Protein AF-A0A2U3KLW5-F1 (afdb_monomer)

Radius of gyration: 32.08 Å; Cα contacts (8 Å, |Δi|>4): 682; chains: 1; bounding box: 89×54×87 Å

pLDDT: mean 75.64, std 19.8, range [25.25, 97.69]

Sequence (414 aa):
MDEGGEWWREVAALPYARGASALQREAELSVMVKLRRLVGVVLEFWGGIRLVVDLLSSLDATRDYMHSAFLQFASAPSSLTLTVTVLAVGSVLLLYDPAKKLLQPPQPEQPFPAAPATGIANGGTVTGWFSIEGPGEVHSHTPLSLSIRNCGPRFARGIRFDPIESRHGLRLWLIGMASLAPGERVPLGFRVGENGEYVGVVGHVVSFFEGGSYAVNQPPYAITIRFLDGSTERVEQHTMEGHPLPRGGVTLKIYPTVDSTACAVTPGLPARRPLVVPKRYGAGVLKHHLGYKGLAVMNDGTPAYDVSVSNVALGSRATLVFQGGHTERLTQADDEAFYPAFIQARLGGTFGAALASFMVEEGIETVTVPLTYRDQESRWYQTDVALSRDVEKSGGLRLDWKQRAIPAPTSLDP

Secondary structure (DSSP, 8-state):
------SSSSTT-S---TT--HHHHHHHHHHHHHHHHHHHHHHHHHHHHHHHHHHHHHGGG-HHHHHHHHHHHTT----HHHHHHHHHHHHHHHHHHHHHHHSSPPPP-PPPPPPPP---------SSSEEEE--SEE-TTS----EEEE-SSS-EEEEEEPPEEPTTS-EEEEPPEEEE-TT-EEE--EEESTTS-EE--HHHHHHHHHTT-S-S-PPPEEEEEEEEETTEEEEEEEEEEEEE-TTS-EEEEEEE---TTTS---TT--SS---EEEEEEEE--SGGGTT-EEEEEEE-SSPEEEEEE--EEETTTEEEEETT-EEEEE-GGG--EEEEEEEEETTEEEEGGGHHHHHHHTT--EEEEEEEEE-TT--EEEEEEEEEE-TTSTTSEEEEEEEEEEPPPP----

Organism: NCBI:txid2042962

Nearest PDB structures (foldseek):
  3nm7-assembly2_D  TM=7.629E-01  e=2.401E+00  Borreliella burgdorferi
  3nm7-assembly1_A  TM=7.720E-01  e=2.521E+00  Borreliella burgdorferi
  7nyw-assembly1_B  TM=5.654E-01  e=5.510E+00  Photorhabdus thracensis
  1qhl-assembly1_A  TM=3.600E-01  e=3.914E+00  Escherichia coli
  7nyw-assembly1_A  TM=5.152E-01  e=7.757E+00  Photorhabdus thracensis

Mean predicted aligned error: 19.63 Å

Structure (mmCIF, N/CA/C/O backbone):
data_AF-A0A2U3KLW5-F1
#
_entry.id   AF-A0A2U3KLW5-F1
#
loop_
_atom_site.group_PDB
_atom_site.id
_atom_site.type_symbol
_atom_site.label_atom_id
_atom_site.label_alt_id
_atom_site.label_comp_id
_atom_site.label_asym_id
_atom_site.label_entity_id
_atom_site.label_seq_id
_atom_site.pdbx_PDB_ins_code
_atom_site.Cartn_x
_atom_site.Cartn_y
_atom_site.Cartn_z
_atom_site.occupancy
_atom_site.B_iso_or_equiv
_atom_site.auth_seq_id
_atom_site.auth_comp_id
_atom_site.auth_asym_id
_atom_site.auth_atom_id
_atom_site.pdbx_PDB_model_num
ATOM 1 N N . MET A 1 1 ? 24.426 21.059 36.945 1.00 34.12 1 MET A N 1
ATOM 2 C CA . MET A 1 1 ? 25.452 21.916 37.565 1.00 34.12 1 MET A CA 1
ATOM 3 C C . MET A 1 1 ? 25.623 21.419 38.985 1.00 34.12 1 MET A C 1
ATOM 5 O O . MET A 1 1 ? 24.659 21.460 39.730 1.00 34.12 1 MET A O 1
ATOM 9 N N . ASP A 1 2 ? 26.797 20.843 39.232 1.00 33.56 2 ASP A N 1
ATOM 10 C CA . ASP A 1 2 ? 27.483 20.568 40.501 1.00 33.56 2 ASP A CA 1
ATOM 11 C C . ASP A 1 2 ? 26.710 20.015 41.705 1.00 33.56 2 ASP A C 1
ATOM 13 O O . ASP A 1 2 ? 26.422 20.726 42.659 1.00 33.56 2 ASP A O 1
ATOM 17 N N . GLU A 1 3 ? 26.567 18.687 41.726 1.00 41.03 3 GLU A N 1
ATOM 18 C CA . GLU A 1 3 ? 26.579 17.887 42.957 1.00 41.03 3 GLU A CA 1
ATOM 19 C C . GLU A 1 3 ? 27.522 16.691 42.745 1.00 41.03 3 GLU A C 1
ATOM 21 O O . GLU A 1 3 ? 27.192 15.732 42.050 1.00 41.03 3 GLU A O 1
ATOM 26 N N . GLY A 1 4 ? 28.746 16.767 43.275 1.00 37.44 4 GLY A N 1
ATOM 27 C CA . GLY A 1 4 ? 29.735 15.687 43.123 1.00 37.44 4 GLY A CA 1
ATOM 28 C C . GLY A 1 4 ? 31.087 15.930 43.798 1.00 37.44 4 GLY A C 1
ATOM 29 O O . GLY A 1 4 ? 32.101 15.416 43.333 1.00 37.44 4 GLY A O 1
ATOM 30 N N . GLY A 1 5 ? 31.126 16.741 44.861 1.00 40.84 5 GLY A N 1
ATOM 31 C CA . GLY A 1 5 ? 32.367 17.287 45.424 1.00 40.84 5 GLY A CA 1
ATOM 32 C C . GLY A 1 5 ? 32.654 16.990 46.899 1.00 40.84 5 GLY A C 1
ATOM 33 O O . GLY A 1 5 ? 33.491 17.683 47.468 1.00 40.84 5 GLY A O 1
ATOM 34 N N . GLU A 1 6 ? 32.007 16.008 47.540 1.00 45.22 6 GLU A N 1
ATOM 35 C CA . GLU A 1 6 ? 32.140 15.802 49.002 1.00 45.22 6 GLU A CA 1
ATOM 36 C C . GLU A 1 6 ? 32.483 14.374 49.462 1.00 45.22 6 GLU A C 1
ATOM 38 O O . GLU A 1 6 ? 32.238 14.022 50.607 1.00 45.22 6 GLU A O 1
ATOM 43 N N . TRP A 1 7 ? 33.141 13.554 48.635 1.00 39.91 7 TRP A N 1
ATOM 44 C CA . TRP A 1 7 ? 33.610 12.224 49.082 1.00 39.91 7 TRP A CA 1
ATOM 45 C C . TRP A 1 7 ? 35.096 12.154 49.482 1.00 39.91 7 TRP A C 1
ATOM 47 O O . TRP A 1 7 ? 35.554 11.159 50.033 1.00 39.91 7 TRP A O 1
ATOM 57 N N . TRP A 1 8 ? 35.869 13.224 49.268 1.00 39.34 8 TRP A N 1
ATOM 58 C CA . TRP A 1 8 ? 37.305 13.252 49.599 1.00 39.34 8 TRP A CA 1
ATOM 59 C C . TRP A 1 8 ? 37.626 13.843 50.980 1.00 39.34 8 TRP A C 1
ATOM 61 O O . TRP A 1 8 ? 38.767 13.745 51.431 1.00 39.34 8 TRP A O 1
ATOM 71 N N . ARG A 1 9 ? 36.647 14.443 51.675 1.00 44.72 9 ARG A N 1
ATOM 72 C CA . ARG A 1 9 ? 36.867 15.076 52.990 1.00 44.72 9 ARG A CA 1
ATOM 73 C C . ARG A 1 9 ? 36.889 14.090 54.164 1.00 44.72 9 ARG A C 1
ATOM 75 O O . ARG A 1 9 ? 37.469 14.425 55.190 1.00 44.72 9 ARG A O 1
ATOM 82 N N . GLU A 1 10 ? 36.384 12.867 54.005 1.00 42.72 10 GLU A N 1
ATOM 83 C CA . GLU A 1 10 ? 36.365 11.864 55.087 1.00 42.72 10 GLU A CA 1
ATOM 84 C C . GLU A 1 10 ? 37.572 10.909 55.110 1.00 42.72 10 GLU A C 1
ATOM 86 O O . GLU A 1 10 ? 37.810 10.248 56.115 1.00 42.72 10 GLU A O 1
ATOM 91 N N . VAL A 1 11 ? 38.419 10.888 54.073 1.00 41.78 11 VAL A N 1
ATOM 92 C CA . VAL A 1 11 ? 39.644 10.054 54.063 1.00 41.78 11 VAL A CA 1
ATOM 93 C C . VAL A 1 11 ? 40.855 10.783 54.677 1.00 41.78 11 VAL A C 1
ATOM 95 O O . VAL A 1 11 ? 41.862 10.164 55.009 1.00 41.78 11 VAL A O 1
ATOM 98 N N . ALA A 1 12 ? 40.760 12.098 54.903 1.00 42.94 12 ALA A N 1
ATOM 99 C CA . ALA A 1 12 ? 41.838 12.902 55.490 1.00 42.94 12 ALA A CA 1
ATOM 100 C C . ALA A 1 12 ? 41.815 12.976 57.033 1.00 42.94 12 ALA A C 1
ATOM 102 O O . ALA A 1 12 ? 42.671 13.636 57.622 1.00 42.94 12 ALA A O 1
ATOM 103 N N . ALA A 1 13 ? 40.877 12.296 57.699 1.00 46.12 13 ALA A N 1
ATOM 104 C CA . ALA A 1 13 ? 40.740 12.296 59.155 1.00 46.12 13 ALA A CA 1
ATOM 105 C C . ALA A 1 13 ? 41.039 10.910 59.757 1.00 46.12 13 ALA A C 1
ATOM 107 O O . ALA A 1 13 ? 40.179 10.271 60.355 1.00 46.12 13 ALA A O 1
ATOM 108 N N . LEU A 1 14 ? 42.287 10.454 59.624 1.00 38.44 14 LEU A N 1
ATOM 109 C CA . LEU A 1 14 ? 42.848 9.406 60.482 1.00 38.44 14 LEU A CA 1
ATOM 110 C C . LEU A 1 14 ? 43.947 10.014 61.371 1.00 38.44 14 LEU A C 1
ATOM 112 O O . LEU A 1 14 ? 44.735 10.838 60.899 1.00 38.44 14 LEU A O 1
ATOM 116 N N . PRO A 1 15 ? 44.010 9.649 62.663 1.00 45.00 15 PRO A N 1
ATOM 117 C CA . PRO A 1 15 ? 44.930 10.256 63.612 1.00 45.00 15 PRO A CA 1
ATOM 118 C C . PRO A 1 15 ? 46.373 9.849 63.293 1.00 45.00 15 PRO A C 1
ATOM 120 O O . PRO A 1 15 ? 46.747 8.681 63.377 1.00 45.00 15 PRO A O 1
ATOM 123 N N . TYR A 1 16 ? 47.197 10.840 62.953 1.00 43.41 16 TYR A N 1
ATOM 124 C CA . TYR A 1 16 ? 48.645 10.704 62.805 1.00 43.41 16 TYR A CA 1
ATOM 125 C C . TYR A 1 16 ? 49.249 10.244 64.142 1.00 43.41 16 TYR A C 1
ATOM 127 O O . TYR A 1 16 ? 49.383 11.024 65.090 1.00 43.41 16 TYR A O 1
ATOM 135 N N . ALA A 1 17 ? 49.611 8.965 64.231 1.00 43.62 17 ALA A N 1
ATOM 136 C CA . ALA A 1 17 ? 50.328 8.414 65.369 1.00 43.62 17 ALA A CA 1
ATOM 137 C C . ALA A 1 17 ? 51.692 9.116 65.513 1.00 43.62 17 ALA A C 1
ATOM 139 O O . ALA A 1 17 ? 52.579 9.007 64.660 1.00 43.62 17 ALA A O 1
ATOM 140 N N . ARG A 1 18 ? 51.877 9.854 66.614 1.00 53.53 18 ARG A N 1
ATOM 141 C CA . ARG A 1 18 ? 53.197 10.324 67.053 1.00 53.53 18 ARG A CA 1
ATOM 142 C C . ARG A 1 18 ? 54.022 9.098 67.446 1.00 53.53 18 ARG A C 1
ATOM 144 O O . ARG A 1 18 ? 53.791 8.527 68.503 1.00 53.53 18 ARG A O 1
ATOM 151 N N . GLY A 1 19 ? 54.965 8.695 66.596 1.00 54.56 19 GLY A N 1
ATOM 152 C CA . GLY A 1 19 ? 55.917 7.627 66.927 1.00 54.56 19 GLY A CA 1
ATOM 153 C C . GLY A 1 19 ? 56.636 6.961 65.752 1.00 54.56 19 GLY A C 1
ATOM 154 O O . GLY A 1 19 ? 57.639 6.298 65.977 1.00 54.56 19 GLY A O 1
ATOM 155 N N . ALA A 1 20 ? 56.190 7.144 64.504 1.00 54.84 20 ALA A N 1
ATOM 156 C CA . ALA A 1 20 ? 56.876 6.549 63.354 1.00 54.84 20 ALA A CA 1
ATOM 157 C C . ALA A 1 20 ? 58.177 7.304 63.015 1.00 54.84 20 ALA A C 1
ATOM 159 O O . ALA A 1 20 ? 58.145 8.517 62.762 1.00 54.84 20 ALA A O 1
ATOM 160 N N . SER A 1 21 ? 59.305 6.581 63.009 1.00 71.44 21 SER A N 1
ATOM 161 C CA . SER A 1 21 ? 60.622 7.087 62.596 1.00 71.44 21 SER A CA 1
ATOM 162 C C . SER A 1 21 ? 60.607 7.548 61.130 1.00 71.44 21 SER A C 1
ATOM 164 O O . SER A 1 21 ? 59.796 7.076 60.333 1.00 71.44 21 SER A O 1
ATOM 166 N N . ALA A 1 22 ? 61.489 8.481 60.756 1.00 67.62 22 ALA A N 1
ATOM 167 C CA . ALA A 1 22 ? 61.528 9.057 59.405 1.00 67.62 22 ALA A CA 1
ATOM 168 C C . ALA A 1 22 ? 61.635 7.991 58.292 1.00 67.62 22 ALA A C 1
ATOM 170 O O . ALA A 1 22 ? 60.970 8.109 57.265 1.00 67.62 22 ALA A O 1
ATOM 171 N N . LEU A 1 23 ? 62.368 6.902 58.549 1.00 65.44 23 LEU A N 1
ATOM 172 C CA . LEU A 1 23 ? 62.506 5.759 57.638 1.00 65.44 23 LEU A CA 1
ATOM 173 C C . LEU A 1 23 ? 61.184 5.020 57.388 1.00 65.44 23 LEU A C 1
ATOM 175 O O . LEU A 1 23 ? 60.927 4.537 56.288 1.00 65.44 23 LEU A O 1
ATOM 179 N N . GLN A 1 24 ? 60.317 4.956 58.395 1.00 61.94 24 GLN A N 1
ATOM 180 C CA . GLN A 1 24 ? 59.025 4.284 58.287 1.00 61.94 24 GLN A CA 1
ATOM 181 C C . GLN A 1 24 ? 58.039 5.109 57.446 1.00 61.94 24 GLN A C 1
ATOM 183 O O . GLN A 1 24 ? 57.282 4.550 56.658 1.00 61.94 24 GLN A O 1
ATOM 188 N N . ARG A 1 25 ? 58.142 6.444 57.512 1.00 63.00 25 ARG A N 1
ATOM 189 C CA . ARG A 1 25 ? 57.360 7.359 56.665 1.00 63.00 25 ARG A CA 1
ATOM 190 C C . ARG A 1 25 ? 57.787 7.311 55.197 1.00 63.00 25 ARG A C 1
ATOM 192 O O . ARG A 1 25 ? 56.929 7.377 54.322 1.00 63.00 25 ARG A O 1
ATOM 199 N N . GLU A 1 26 ? 59.081 7.162 54.909 1.00 68.69 26 GLU A N 1
ATOM 200 C CA . GLU A 1 26 ? 59.563 6.973 53.530 1.00 68.69 26 GLU A CA 1
ATOM 201 C C . GLU A 1 26 ? 59.101 5.638 52.931 1.00 68.69 26 GLU A C 1
ATOM 203 O O . GLU A 1 26 ? 58.695 5.587 51.766 1.00 68.69 26 GLU A O 1
ATOM 208 N N . ALA A 1 27 ? 59.094 4.565 53.730 1.00 66.88 27 ALA A N 1
ATOM 209 C CA . ALA A 1 27 ? 58.578 3.269 53.298 1.00 66.88 27 ALA A CA 1
ATOM 210 C C . ALA A 1 27 ? 57.069 3.330 52.993 1.00 66.88 27 ALA A C 1
ATOM 212 O O . ALA A 1 27 ? 56.633 2.838 51.951 1.00 66.88 27 ALA A O 1
ATOM 213 N N . GLU A 1 28 ? 56.281 3.993 53.842 1.00 60.88 28 GLU A N 1
ATOM 214 C CA . GLU A 1 28 ? 54.838 4.180 53.638 1.00 60.88 28 GLU A CA 1
ATOM 215 C C . GLU A 1 28 ? 54.523 5.044 52.407 1.00 60.88 28 GLU A C 1
ATOM 217 O O . GLU A 1 28 ? 53.662 4.682 51.601 1.00 60.88 28 GLU A O 1
ATOM 222 N N . LEU A 1 29 ? 55.272 6.132 52.187 1.00 63.59 29 LEU A N 1
ATOM 223 C CA . LEU A 1 29 ? 55.160 6.960 50.979 1.00 63.59 29 LEU A CA 1
ATOM 224 C C . LEU A 1 29 ? 55.499 6.168 49.709 1.00 63.59 29 LEU A C 1
ATOM 226 O O . LEU A 1 29 ? 54.787 6.267 48.708 1.00 63.59 29 LEU A O 1
ATOM 230 N N . SER A 1 30 ? 56.539 5.332 49.751 1.00 69.56 30 SER A N 1
ATOM 231 C CA . SER A 1 30 ? 56.919 4.459 48.634 1.00 69.56 30 SER A CA 1
ATOM 232 C C . SER A 1 30 ? 55.824 3.437 48.301 1.00 69.56 30 SER A C 1
ATOM 234 O O . SER A 1 30 ? 55.501 3.226 47.127 1.00 69.56 30 SER A O 1
ATOM 236 N N . VAL A 1 31 ? 55.188 2.846 49.319 1.00 66.88 31 VAL A N 1
ATOM 237 C CA . VAL A 1 31 ? 54.057 1.922 49.143 1.00 66.88 31 VAL A CA 1
ATOM 238 C C . VAL A 1 31 ? 52.841 2.647 48.564 1.00 66.88 31 VAL A C 1
ATOM 240 O O . VAL A 1 31 ? 52.257 2.157 47.597 1.00 66.88 31 VAL A O 1
ATOM 243 N N . MET A 1 32 ? 52.498 3.839 49.060 1.00 52.41 32 MET A N 1
ATOM 244 C CA . MET A 1 32 ? 51.377 4.622 48.528 1.00 52.41 32 MET A CA 1
ATOM 245 C C . MET A 1 32 ? 51.588 5.066 47.075 1.00 52.41 32 MET A C 1
ATOM 247 O O . MET A 1 32 ? 50.639 5.054 46.288 1.00 52.41 32 MET A O 1
ATOM 251 N N . VAL A 1 33 ? 52.819 5.406 46.678 1.00 66.75 33 VAL A N 1
ATOM 252 C CA . VAL A 1 33 ? 53.145 5.743 45.281 1.00 66.75 33 VAL A CA 1
ATOM 253 C C . VAL A 1 33 ? 53.008 4.520 44.370 1.00 66.75 33 VAL A C 1
ATOM 255 O O . VAL A 1 33 ? 52.445 4.631 43.277 1.00 66.75 33 VAL A O 1
ATOM 258 N N . LYS A 1 34 ? 53.458 3.340 44.815 1.00 64.62 34 LYS A N 1
ATOM 259 C CA . LYS A 1 34 ? 53.269 2.082 44.072 1.00 64.62 34 LYS A CA 1
ATOM 260 C C . LYS A 1 34 ? 51.791 1.706 43.963 1.00 64.62 34 LYS A C 1
ATOM 262 O O . LYS A 1 34 ? 51.354 1.314 42.885 1.00 64.62 34 LYS A O 1
ATOM 267 N N . LEU A 1 35 ? 51.018 1.897 45.032 1.00 52.22 35 LEU A N 1
ATOM 268 C CA . LEU A 1 35 ? 49.581 1.632 45.045 1.00 52.22 35 LEU A CA 1
ATOM 269 C C . LEU A 1 35 ? 48.825 2.584 44.107 1.00 52.22 35 LEU A C 1
ATOM 271 O O . LEU A 1 35 ? 47.999 2.129 43.326 1.00 52.22 35 LEU A O 1
ATOM 275 N N . ARG A 1 36 ? 49.155 3.884 44.099 1.00 54.25 36 ARG A N 1
ATOM 276 C CA . ARG A 1 36 ? 48.582 4.850 43.141 1.00 54.25 36 ARG A CA 1
ATOM 277 C C . ARG A 1 36 ? 48.894 4.488 41.694 1.00 54.25 36 ARG A C 1
ATOM 279 O O . ARG A 1 36 ? 48.009 4.600 40.853 1.00 54.25 36 ARG A O 1
ATOM 286 N N . ARG A 1 37 ? 50.116 4.029 41.400 1.00 61.97 37 ARG A N 1
ATOM 287 C CA . ARG A 1 37 ? 50.465 3.534 40.057 1.00 61.97 37 ARG A CA 1
ATOM 288 C C . ARG A 1 37 ? 49.666 2.288 39.689 1.00 61.97 37 ARG A C 1
ATOM 290 O O . ARG A 1 37 ? 49.155 2.223 38.580 1.00 61.97 37 ARG A O 1
ATOM 297 N N . LEU A 1 38 ? 49.513 1.342 40.615 1.00 56.81 38 LEU A N 1
ATOM 298 C CA . LEU A 1 38 ? 48.715 0.136 40.395 1.00 56.81 38 LEU A CA 1
ATOM 299 C C . LEU A 1 38 ? 47.240 0.481 40.137 1.00 56.81 38 LEU A C 1
ATOM 301 O O . LEU A 1 38 ? 46.658 -0.015 39.181 1.00 56.81 38 LEU A O 1
ATOM 305 N N . VAL A 1 39 ? 46.654 1.375 40.939 1.00 51.94 39 VAL A N 1
ATOM 306 C CA . VAL A 1 39 ? 45.269 1.841 40.771 1.00 51.94 39 VAL A CA 1
ATOM 307 C C . VAL A 1 39 ? 45.098 2.606 39.457 1.00 51.94 39 VAL A C 1
ATOM 309 O O . VAL A 1 39 ? 44.107 2.391 38.770 1.00 51.94 39 VAL A O 1
ATOM 312 N N . GLY A 1 40 ? 46.071 3.434 39.062 1.00 60.41 40 GLY A N 1
ATOM 313 C CA . GLY A 1 40 ? 46.073 4.109 37.760 1.00 60.41 40 GLY A CA 1
ATOM 314 C C . GLY A 1 40 ? 46.063 3.125 36.587 1.00 60.41 40 GLY A C 1
ATOM 315 O O . GLY A 1 40 ? 45.220 3.244 35.707 1.00 60.41 40 GLY A O 1
ATOM 316 N N . VAL A 1 41 ? 46.915 2.095 36.630 1.00 64.19 41 VAL A N 1
ATOM 317 C CA . VAL A 1 41 ? 46.950 1.025 35.615 1.00 64.19 41 VAL A CA 1
ATOM 318 C C . VAL A 1 41 ? 45.640 0.233 35.590 1.00 64.19 41 VAL A C 1
ATOM 320 O O . VAL A 1 41 ? 45.127 -0.070 34.519 1.00 64.19 41 VAL A O 1
ATOM 323 N N . VAL A 1 42 ? 45.064 -0.079 36.755 1.00 54.81 42 VAL A N 1
ATOM 324 C CA . VAL A 1 42 ? 43.780 -0.794 36.848 1.00 54.81 42 VAL A CA 1
ATOM 325 C C . VAL A 1 42 ? 42.642 0.051 36.278 1.00 54.81 42 VAL A C 1
ATOM 327 O O . VAL A 1 42 ? 41.811 -0.490 35.557 1.00 54.81 42 VAL A O 1
ATOM 330 N N . LEU A 1 43 ? 42.611 1.360 36.548 1.00 50.12 43 LEU A N 1
ATOM 331 C CA . LEU A 1 43 ? 41.602 2.282 36.018 1.00 50.12 43 LEU A CA 1
ATOM 332 C C . LEU A 1 43 ? 41.749 2.511 34.508 1.00 50.12 43 LEU A C 1
ATOM 334 O O . LEU A 1 43 ? 40.734 2.564 33.820 1.00 50.12 43 LEU A O 1
ATOM 338 N N . GLU A 1 44 ? 42.971 2.586 33.975 1.00 61.91 44 GLU A N 1
ATOM 339 C CA . GLU A 1 44 ? 43.212 2.622 32.523 1.00 61.91 44 GLU A CA 1
AT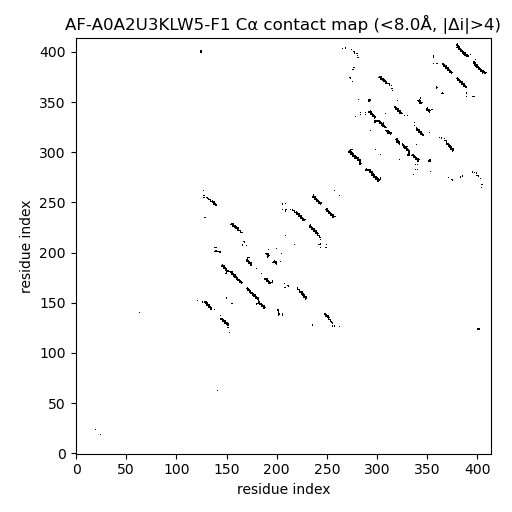OM 340 C C . GLU A 1 44 ? 42.783 1.316 31.849 1.00 61.91 44 GLU A C 1
ATOM 342 O O . GLU A 1 44 ? 42.133 1.344 30.805 1.00 61.91 44 GLU A O 1
ATOM 347 N N . PHE A 1 45 ? 43.067 0.169 32.472 1.00 66.75 45 PHE A N 1
ATOM 348 C CA . PHE A 1 45 ? 42.627 -1.134 31.978 1.00 66.75 45 PHE A CA 1
ATOM 349 C C . PHE A 1 45 ? 41.099 -1.263 32.021 1.00 66.75 45 PHE A C 1
ATOM 351 O O . PHE A 1 45 ? 40.496 -1.737 31.063 1.00 66.75 45 PHE A O 1
ATOM 358 N N . TRP A 1 46 ? 40.449 -0.778 33.084 1.00 57.91 46 TRP A N 1
ATOM 359 C CA . TRP A 1 46 ? 38.987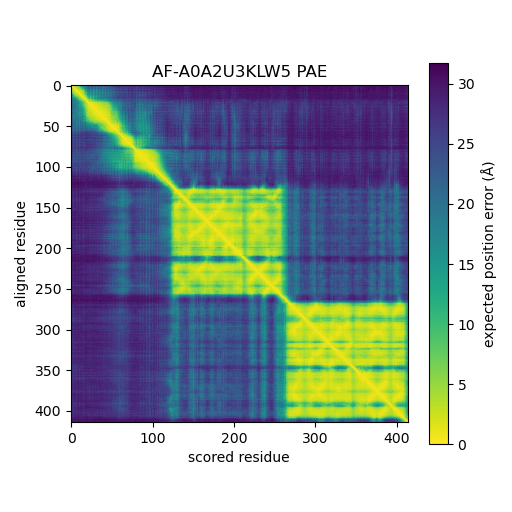 -0.749 33.200 1.00 57.91 46 TRP A CA 1
ATOM 360 C C . TRP A 1 46 ? 38.338 0.241 32.229 1.00 57.91 46 TRP A C 1
ATOM 362 O O . TRP A 1 46 ? 37.289 -0.058 31.665 1.00 57.91 46 TRP A O 1
ATOM 372 N N . GLY A 1 47 ? 38.968 1.394 31.991 1.00 65.69 47 GLY A N 1
ATOM 373 C CA . GLY A 1 47 ? 38.570 2.348 30.957 1.00 65.69 47 GLY A CA 1
ATOM 374 C C . GLY A 1 47 ? 38.690 1.746 29.558 1.00 65.69 47 GLY A C 1
ATOM 375 O O . GLY A 1 47 ? 37.773 1.893 28.757 1.00 65.69 47 GLY A O 1
ATOM 376 N N . GLY A 1 48 ? 39.756 0.982 29.300 1.00 64.06 48 GLY A N 1
ATOM 377 C CA . GLY A 1 48 ? 39.937 0.201 28.077 1.00 64.06 48 GLY A CA 1
ATOM 378 C C . GLY A 1 48 ? 38.898 -0.910 27.921 1.00 64.06 48 GLY A C 1
ATOM 379 O O . GLY A 1 48 ? 38.325 -1.049 26.848 1.00 64.06 48 GLY A O 1
ATOM 380 N N . ILE A 1 49 ? 38.582 -1.651 28.988 1.00 56.84 49 ILE A N 1
ATOM 381 C CA . ILE A 1 49 ? 37.519 -2.669 28.983 1.00 56.84 49 ILE A CA 1
ATOM 382 C C . ILE A 1 49 ? 36.161 -2.024 28.737 1.00 56.84 49 ILE A C 1
ATOM 384 O O . ILE A 1 49 ? 35.398 -2.545 27.938 1.00 56.84 49 ILE A O 1
ATOM 388 N N . ARG A 1 50 ? 35.850 -0.892 29.376 1.00 49.97 50 ARG A N 1
ATOM 389 C CA . ARG A 1 50 ? 34.584 -0.182 29.167 1.00 49.97 50 ARG A CA 1
ATOM 390 C C . ARG A 1 50 ? 34.481 0.351 27.744 1.00 49.97 50 ARG A C 1
ATOM 392 O O . ARG A 1 50 ? 33.447 0.173 27.126 1.00 49.97 50 ARG A O 1
ATOM 399 N N . LEU A 1 51 ? 35.573 0.878 27.192 1.00 47.91 51 LEU A N 1
ATOM 400 C CA . LEU A 1 51 ? 35.641 1.303 25.796 1.00 47.91 51 LEU A CA 1
ATOM 401 C C . LEU A 1 51 ? 35.496 0.114 24.840 1.00 47.91 51 LEU A C 1
ATOM 403 O O . LEU A 1 51 ? 34.812 0.243 23.840 1.00 47.91 51 LEU A O 1
ATOM 407 N N . VAL A 1 52 ? 36.051 -1.058 25.165 1.00 49.56 52 VAL A N 1
ATOM 408 C CA . VAL A 1 52 ? 35.863 -2.303 24.402 1.00 49.56 52 VAL A CA 1
ATOM 409 C C . VAL A 1 52 ? 34.447 -2.855 24.558 1.00 49.56 52 VAL A C 1
ATOM 411 O O . VAL A 1 52 ? 33.904 -3.341 23.582 1.00 49.56 52 VAL A O 1
ATOM 414 N N . VAL A 1 53 ? 33.814 -2.764 25.726 1.00 49.59 53 VAL A N 1
ATOM 415 C CA . VAL A 1 53 ? 32.430 -3.210 25.961 1.00 49.59 53 VAL A CA 1
ATOM 416 C C . VAL A 1 53 ? 31.430 -2.264 25.298 1.00 49.59 53 VAL A C 1
ATOM 418 O O . VAL A 1 53 ? 30.485 -2.746 24.683 1.00 49.59 53 VAL A O 1
ATOM 421 N N . ASP A 1 54 ? 31.661 -0.953 25.337 1.00 43.84 54 ASP A N 1
ATOM 422 C CA . ASP A 1 54 ? 30.883 0.065 24.619 1.00 43.84 54 ASP A CA 1
ATOM 423 C C . ASP A 1 54 ? 31.098 -0.059 23.095 1.00 43.84 54 ASP A C 1
ATOM 425 O O . ASP A 1 54 ? 30.158 0.069 22.313 1.00 43.84 54 ASP A O 1
ATOM 429 N N . LEU A 1 55 ? 32.311 -0.421 22.654 1.00 42.41 55 LEU A N 1
ATOM 430 C CA . LEU A 1 55 ? 32.594 -0.771 21.258 1.00 42.41 55 LEU A CA 1
ATOM 431 C C . LEU A 1 55 ? 31.899 -2.086 20.867 1.00 42.41 55 LEU A C 1
ATOM 433 O O . LEU A 1 55 ? 31.300 -2.156 19.803 1.00 42.41 55 LEU A O 1
ATOM 437 N N . LEU A 1 56 ? 31.916 -3.110 21.729 1.00 43.97 56 LEU A N 1
ATOM 438 C CA . LEU A 1 56 ? 31.284 -4.420 21.511 1.00 43.97 56 LEU A CA 1
ATOM 439 C C . LEU A 1 56 ? 29.754 -4.350 21.530 1.00 43.97 56 LEU A C 1
ATOM 441 O O . LEU A 1 56 ? 29.109 -5.080 20.788 1.00 43.97 56 LEU A O 1
ATOM 445 N N . SER A 1 57 ? 29.170 -3.452 22.320 1.00 43.66 57 SER A N 1
ATOM 446 C CA . SER A 1 57 ? 27.724 -3.187 22.323 1.00 43.66 57 SER A CA 1
ATOM 447 C C . SER A 1 57 ? 27.280 -2.279 21.168 1.00 43.66 57 SER A C 1
ATOM 449 O O . SER A 1 57 ? 26.112 -2.299 20.792 1.00 43.66 57 SER A O 1
ATOM 451 N N . SER A 1 58 ? 28.217 -1.568 20.533 1.00 41.31 58 SER A N 1
ATOM 452 C CA . SER A 1 58 ? 28.041 -0.867 19.250 1.00 41.31 58 SER A CA 1
ATOM 453 C C . SER A 1 58 ? 28.293 -1.774 18.018 1.00 41.31 58 SER A C 1
ATOM 455 O O . SER A 1 58 ? 27.884 -1.461 16.898 1.00 41.31 58 SER A O 1
ATOM 457 N N . LEU A 1 59 ? 28.928 -2.940 18.209 1.00 45.78 59 LEU A N 1
ATOM 458 C CA . LEU A 1 59 ? 29.435 -3.823 17.143 1.00 45.78 59 LEU A CA 1
ATOM 459 C C . LEU A 1 59 ? 28.399 -4.763 16.499 1.00 45.78 59 LEU A C 1
ATOM 461 O O . LEU A 1 59 ? 28.718 -5.361 15.469 1.00 45.78 59 LEU A O 1
ATOM 465 N N . ASP A 1 60 ? 27.154 -4.835 16.987 1.00 41.91 60 ASP A N 1
ATOM 466 C CA . ASP A 1 60 ? 26.068 -5.522 16.253 1.00 41.91 60 ASP A CA 1
ATOM 467 C C . ASP A 1 60 ? 25.786 -4.856 14.885 1.00 41.91 60 ASP A C 1
ATOM 469 O O . ASP A 1 60 ? 25.235 -5.484 13.982 1.00 41.91 60 ASP A O 1
ATOM 473 N N . ALA A 1 61 ? 26.246 -3.612 14.683 1.00 39.19 61 ALA A N 1
ATOM 474 C CA . ALA A 1 61 ? 26.104 -2.861 13.435 1.00 39.19 61 ALA A CA 1
ATOM 475 C C . ALA A 1 61 ? 27.323 -2.922 12.481 1.00 39.19 61 ALA A C 1
ATOM 477 O O . ALA A 1 61 ? 27.239 -2.402 11.371 1.00 39.19 61 ALA A O 1
ATOM 478 N N . THR A 1 62 ? 28.464 -3.516 12.860 1.00 46.97 62 THR A N 1
ATOM 479 C CA . THR A 1 62 ? 29.737 -3.385 12.098 1.00 46.97 62 THR A CA 1
ATOM 480 C C . THR A 1 62 ? 30.482 -4.703 11.851 1.00 46.97 62 THR A C 1
ATOM 482 O O . THR A 1 62 ? 31.703 -4.735 11.679 1.00 46.97 62 THR A O 1
ATOM 485 N N . ARG A 1 63 ? 29.737 -5.806 11.733 1.00 44.25 63 ARG A N 1
ATOM 486 C CA . ARG A 1 63 ? 30.273 -7.132 11.377 1.00 44.25 63 ARG A CA 1
ATOM 487 C C . ARG A 1 63 ? 31.047 -7.145 10.046 1.00 44.25 63 ARG A C 1
ATOM 489 O O . ARG A 1 63 ? 32.100 -7.775 9.968 1.00 44.25 63 ARG A O 1
ATOM 496 N N . ASP A 1 64 ? 30.589 -6.396 9.044 1.00 45.72 64 ASP A N 1
ATOM 497 C CA . ASP A 1 64 ? 31.202 -6.384 7.704 1.00 45.72 64 ASP A CA 1
ATOM 498 C C . ASP A 1 64 ? 32.379 -5.398 7.587 1.00 45.72 64 ASP A C 1
ATOM 500 O O . ASP A 1 64 ? 33.325 -5.622 6.828 1.00 45.72 64 ASP A O 1
ATOM 504 N N . TYR A 1 65 ? 32.392 -4.351 8.419 1.00 45.28 65 TYR A N 1
ATOM 505 C CA . TYR A 1 65 ? 33.496 -3.388 8.482 1.00 45.28 65 TYR A CA 1
ATOM 506 C C . TYR A 1 65 ? 34.776 -4.031 9.037 1.00 45.28 65 TYR A C 1
ATOM 508 O O . TYR A 1 65 ? 35.875 -3.772 8.548 1.00 45.28 65 TYR A O 1
ATOM 516 N N . MET A 1 66 ? 34.637 -4.934 10.013 1.00 47.72 66 MET A N 1
ATOM 517 C CA . MET A 1 66 ? 35.769 -5.610 10.653 1.00 47.72 66 MET A CA 1
ATOM 518 C C . MET A 1 66 ? 36.468 -6.615 9.730 1.00 47.72 66 MET A C 1
ATOM 520 O O . MET A 1 66 ? 37.683 -6.758 9.824 1.00 47.72 66 MET A O 1
ATOM 524 N N . HIS A 1 67 ? 35.757 -7.263 8.799 1.00 48.84 67 HIS A N 1
ATOM 525 C CA . HIS A 1 67 ? 36.387 -8.179 7.838 1.00 48.84 67 HIS A CA 1
ATOM 526 C C . HIS A 1 67 ? 37.240 -7.423 6.803 1.00 48.84 67 HIS A C 1
ATOM 528 O O . HIS A 1 67 ? 38.370 -7.820 6.516 1.00 48.84 67 HIS A O 1
ATOM 534 N N . SER A 1 68 ? 36.750 -6.275 6.319 1.00 46.91 68 SER A N 1
ATOM 535 C CA . SER A 1 68 ? 37.512 -5.385 5.429 1.00 46.91 68 SER A CA 1
ATOM 536 C C . SER A 1 68 ? 38.685 -4.710 6.151 1.00 46.91 68 SER A C 1
ATOM 538 O O . SER A 1 68 ? 39.783 -4.628 5.600 1.00 46.91 68 SER A O 1
ATOM 540 N N . ALA A 1 69 ? 38.487 -4.261 7.395 1.00 49.09 69 ALA A N 1
ATOM 541 C CA . ALA A 1 69 ? 39.550 -3.674 8.209 1.00 49.09 69 ALA A CA 1
ATOM 542 C C . ALA A 1 69 ? 40.637 -4.706 8.553 1.00 49.09 69 ALA A C 1
ATOM 544 O O . ALA A 1 69 ? 41.819 -4.386 8.492 1.00 49.09 69 ALA A O 1
ATOM 545 N N . PHE A 1 70 ? 40.264 -5.957 8.838 1.00 53.25 70 PHE A N 1
ATOM 546 C CA . PHE A 1 70 ? 41.203 -7.050 9.105 1.00 53.25 70 PHE A CA 1
ATOM 547 C C . PHE A 1 70 ? 42.124 -7.330 7.908 1.00 53.25 70 PHE A C 1
ATOM 549 O O . PHE A 1 70 ? 43.337 -7.448 8.080 1.00 53.25 70 PHE A O 1
ATOM 556 N N . LEU A 1 71 ? 41.576 -7.358 6.688 1.00 54.00 71 LEU A N 1
ATOM 557 C CA . LEU A 1 71 ? 42.363 -7.553 5.465 1.00 54.00 71 LEU A CA 1
ATOM 558 C C . LEU A 1 71 ? 43.262 -6.348 5.141 1.00 54.00 71 LEU A C 1
ATOM 560 O O . LEU A 1 71 ? 44.390 -6.534 4.690 1.00 54.00 71 LEU A O 1
ATOM 564 N N . GLN A 1 72 ? 42.807 -5.123 5.420 1.00 50.03 72 GLN A N 1
ATOM 565 C CA . GLN A 1 72 ? 43.619 -3.915 5.233 1.00 50.03 72 GLN A CA 1
ATOM 566 C C . GLN A 1 72 ? 44.747 -3.802 6.274 1.00 50.03 72 GLN A C 1
ATOM 568 O O . GLN A 1 72 ? 45.880 -3.484 5.910 1.00 50.03 72 GLN A O 1
ATOM 573 N N . PHE A 1 73 ? 44.494 -4.138 7.543 1.00 49.16 73 PHE A N 1
ATOM 574 C CA . PHE A 1 73 ? 45.509 -4.104 8.604 1.00 49.16 73 PHE A CA 1
ATOM 575 C C . PHE A 1 73 ? 46.547 -5.225 8.493 1.00 49.16 73 PHE A C 1
ATOM 577 O O . PHE A 1 73 ? 47.710 -4.993 8.812 1.00 49.16 73 PHE A O 1
ATOM 584 N N . ALA A 1 74 ? 46.180 -6.402 7.973 1.00 54.34 74 ALA A N 1
ATOM 585 C CA . ALA A 1 74 ? 47.137 -7.475 7.688 1.00 54.34 74 ALA A CA 1
ATOM 586 C C . ALA A 1 74 ? 48.164 -7.102 6.597 1.00 54.34 74 ALA A C 1
ATOM 588 O O . ALA A 1 74 ? 49.201 -7.753 6.483 1.00 54.34 74 ALA A O 1
ATOM 589 N N . SER A 1 75 ? 47.895 -6.050 5.812 1.00 50.75 75 SER A N 1
ATOM 590 C CA . SER A 1 75 ? 48.764 -5.582 4.725 1.00 50.75 75 SER A CA 1
ATOM 591 C C . SER A 1 75 ? 49.690 -4.412 5.100 1.00 50.75 75 SER A C 1
ATOM 593 O O . SER A 1 75 ? 50.550 -4.039 4.303 1.00 50.75 75 SER A O 1
ATOM 595 N N . ALA A 1 76 ? 49.558 -3.844 6.307 1.00 49.25 76 ALA A N 1
ATOM 596 C CA . ALA A 1 76 ? 50.330 -2.683 6.752 1.00 49.25 76 ALA A CA 1
ATOM 597 C C . ALA A 1 76 ? 51.477 -3.082 7.711 1.00 49.25 76 ALA A C 1
ATOM 599 O O . ALA A 1 76 ? 51.219 -3.631 8.785 1.00 49.25 76 ALA A O 1
ATOM 600 N N . PRO A 1 77 ? 52.751 -2.780 7.397 1.00 51.94 77 PRO A N 1
ATOM 601 C CA . PRO A 1 77 ? 53.868 -3.098 8.275 1.00 51.94 77 PRO A CA 1
ATOM 602 C C . PRO A 1 77 ? 54.121 -1.949 9.259 1.00 51.94 77 PRO A C 1
ATOM 604 O O . PRO A 1 77 ? 54.968 -1.098 9.004 1.00 51.94 77 PRO A O 1
ATOM 607 N N . SER A 1 78 ? 53.421 -1.914 10.397 1.00 51.91 78 SER A N 1
ATOM 608 C CA . SER A 1 78 ? 53.880 -1.136 11.565 1.00 51.91 78 SER A CA 1
ATOM 609 C C . SER A 1 78 ? 53.046 -1.379 12.828 1.00 51.91 78 SER A C 1
ATOM 611 O O . SER A 1 78 ? 52.025 -0.742 13.056 1.00 51.91 78 SER A O 1
ATOM 613 N N . SER A 1 79 ? 53.560 -2.272 13.684 1.00 59.44 79 SER A N 1
ATOM 614 C CA . SER A 1 79 ? 53.351 -2.399 15.143 1.00 59.44 79 SER A CA 1
ATOM 615 C C . SER A 1 79 ? 53.008 -3.837 15.536 1.00 59.44 79 SER A C 1
ATOM 617 O O . SER A 1 79 ? 51.880 -4.312 15.377 1.00 59.44 79 SER A O 1
ATOM 619 N N . LEU A 1 80 ? 54.000 -4.530 16.104 1.00 65.19 80 LEU A N 1
ATOM 620 C CA . LEU A 1 80 ? 53.834 -5.852 16.715 1.00 65.19 80 LEU A CA 1
ATOM 621 C C . LEU A 1 80 ? 52.732 -5.824 17.787 1.00 65.19 80 LEU A C 1
ATOM 623 O O . LEU A 1 80 ? 51.930 -6.747 17.878 1.00 65.19 80 LEU A O 1
ATOM 627 N N . THR A 1 81 ? 52.633 -4.721 18.533 1.00 63.19 81 THR A N 1
ATOM 628 C CA . THR A 1 81 ? 51.615 -4.511 19.567 1.00 63.19 81 THR A CA 1
ATOM 629 C C . THR A 1 81 ? 50.206 -4.524 18.982 1.00 63.19 81 THR A C 1
ATOM 631 O O . THR A 1 81 ? 49.334 -5.203 19.510 1.00 63.19 81 THR A O 1
ATOM 634 N N . LEU A 1 82 ? 49.991 -3.843 17.852 1.00 59.62 82 LEU A N 1
ATOM 635 C CA . LEU A 1 82 ? 48.678 -3.767 17.209 1.00 59.62 82 LEU A CA 1
ATOM 636 C C 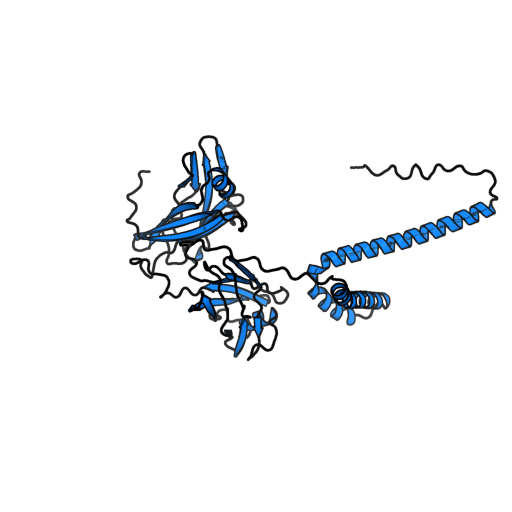. LEU A 1 82 ? 48.269 -5.118 16.602 1.00 59.62 82 LEU A C 1
ATOM 638 O O . LEU A 1 82 ? 47.121 -5.535 16.731 1.00 59.62 82 LEU A O 1
ATOM 642 N N . THR A 1 83 ? 49.234 -5.846 16.038 1.00 68.94 83 THR A N 1
ATOM 643 C CA . THR A 1 83 ? 49.020 -7.202 15.502 1.00 68.94 83 THR A CA 1
ATOM 644 C C . THR A 1 83 ? 48.617 -8.181 16.608 1.00 68.94 83 THR A C 1
ATOM 646 O O . THR A 1 83 ? 47.666 -8.946 16.449 1.00 68.94 83 THR A O 1
ATOM 649 N N . VAL A 1 84 ? 49.296 -8.127 17.760 1.00 72.06 84 VAL A N 1
ATOM 650 C CA . VAL A 1 84 ? 48.975 -8.962 18.927 1.00 72.06 84 VAL A CA 1
ATOM 651 C C . VAL A 1 84 ? 47.593 -8.621 19.487 1.00 72.06 84 VAL A C 1
ATOM 653 O O . VAL A 1 84 ? 46.828 -9.534 19.791 1.00 72.06 84 VAL A O 1
ATOM 656 N N . THR A 1 85 ? 47.225 -7.338 19.573 1.00 72.50 85 THR A N 1
ATOM 657 C CA . THR A 1 85 ? 45.887 -6.928 20.028 1.00 72.50 85 THR A CA 1
ATOM 658 C C . THR A 1 85 ? 44.790 -7.429 19.088 1.00 72.50 85 THR A C 1
ATOM 660 O O . THR A 1 85 ? 43.798 -7.983 19.558 1.00 72.50 85 THR A O 1
ATOM 663 N N . VAL A 1 86 ? 44.975 -7.303 17.770 1.00 70.62 86 VAL A N 1
ATOM 664 C CA . VAL A 1 86 ? 44.001 -7.787 16.775 1.00 70.62 86 VAL A CA 1
ATOM 665 C C . VAL A 1 86 ? 43.850 -9.309 16.839 1.00 70.62 86 VAL A C 1
ATOM 667 O O . VAL A 1 86 ? 42.725 -9.807 16.841 1.00 70.62 86 VAL A O 1
ATOM 670 N N . LEU A 1 87 ? 44.954 -10.054 16.967 1.00 76.12 87 LEU A N 1
ATOM 671 C CA . LEU A 1 87 ? 44.913 -11.511 17.126 1.00 76.12 87 LEU A CA 1
ATOM 672 C C . LEU A 1 87 ? 44.222 -11.937 18.426 1.00 76.12 87 LEU A C 1
ATOM 674 O O . LEU A 1 87 ? 43.432 -12.883 18.415 1.00 76.12 87 LEU A O 1
ATOM 678 N N . ALA A 1 88 ? 44.477 -11.235 19.533 1.00 77.75 88 ALA A N 1
ATOM 679 C CA . ALA A 1 88 ? 43.845 -11.522 20.817 1.00 77.75 88 ALA A CA 1
ATOM 680 C C . ALA A 1 88 ? 42.328 -11.282 20.764 1.00 77.75 88 ALA A C 1
ATOM 682 O O . ALA A 1 88 ? 41.557 -12.159 21.151 1.00 77.75 88 ALA A O 1
ATOM 683 N N . VAL A 1 89 ? 41.890 -10.141 20.220 1.00 78.12 89 VAL A N 1
ATOM 684 C CA . VAL A 1 89 ? 40.460 -9.819 20.070 1.00 78.12 89 VAL A CA 1
ATOM 685 C C . VAL A 1 89 ? 39.775 -10.799 19.115 1.00 78.12 89 VAL A C 1
ATOM 687 O O . VAL A 1 89 ? 38.719 -11.333 19.448 1.00 78.12 89 VAL A O 1
ATOM 690 N N . GLY A 1 90 ? 40.395 -11.107 17.971 1.00 79.44 90 GLY A N 1
ATOM 691 C CA . GLY A 1 90 ? 39.872 -12.092 17.020 1.00 79.44 90 GLY A CA 1
ATOM 692 C C . GLY A 1 90 ? 39.719 -13.486 17.635 1.00 79.44 90 GLY A C 1
ATOM 693 O O . GLY A 1 90 ? 38.693 -14.134 17.444 1.00 79.44 90 GLY A O 1
ATOM 694 N N . SER A 1 91 ? 40.690 -13.921 18.444 1.00 76.62 91 SER A N 1
ATOM 695 C CA . SER A 1 91 ? 40.641 -15.221 19.129 1.00 76.62 91 SER A CA 1
ATOM 696 C C . SER A 1 91 ? 39.540 -15.276 20.190 1.00 76.62 91 SER A C 1
ATOM 698 O O . SER A 1 91 ? 38.830 -16.275 20.287 1.00 76.62 91 SER A O 1
ATOM 700 N N . VAL A 1 92 ? 39.352 -14.195 20.956 1.00 77.44 92 VAL A N 1
ATOM 701 C CA . VAL A 1 92 ? 38.266 -14.094 21.945 1.00 77.44 92 VAL A CA 1
ATOM 702 C C . VAL A 1 92 ? 36.901 -14.157 21.259 1.00 77.44 92 VAL A C 1
ATOM 704 O O . VAL A 1 92 ? 36.032 -14.895 21.716 1.00 77.44 92 VAL A O 1
ATOM 707 N N . LEU A 1 93 ? 36.719 -13.455 20.137 1.00 72.00 93 LEU A N 1
ATOM 708 C CA . LEU A 1 93 ? 35.459 -13.467 19.386 1.00 72.00 93 LEU A CA 1
ATOM 709 C C . LEU A 1 93 ? 35.151 -14.842 18.773 1.00 72.00 93 LEU A C 1
ATOM 711 O O . LEU A 1 93 ? 34.005 -15.285 18.828 1.00 72.00 93 LEU A O 1
ATOM 715 N N . LEU A 1 94 ? 36.165 -15.549 18.259 1.00 74.69 94 LEU A N 1
ATOM 716 C CA . LEU A 1 94 ? 36.004 -16.905 17.717 1.00 74.69 94 LEU A CA 1
ATOM 717 C C . LEU A 1 94 ? 35.614 -17.937 18.786 1.00 74.69 94 LEU A C 1
ATOM 719 O O . LEU A 1 94 ? 34.910 -18.897 18.480 1.00 74.69 94 LEU A O 1
ATOM 723 N N . LEU A 1 95 ? 36.050 -17.744 20.033 1.00 73.75 95 LEU A N 1
ATOM 724 C CA . LEU A 1 95 ? 35.736 -18.639 21.152 1.00 73.75 95 LEU A CA 1
ATOM 725 C C . LEU A 1 95 ? 34.442 -18.258 21.888 1.00 73.75 95 LEU A C 1
ATOM 727 O O . LEU A 1 95 ? 33.814 -19.119 22.505 1.00 73.75 95 LEU A O 1
ATOM 731 N N . TYR A 1 96 ? 34.020 -16.994 21.815 1.00 74.12 96 TYR A N 1
ATOM 732 C CA . TYR A 1 96 ? 32.842 -16.492 22.521 1.00 74.12 96 TYR A CA 1
ATOM 733 C C . TYR A 1 96 ? 31.537 -17.123 22.021 1.00 74.12 96 TYR A C 1
ATOM 735 O O . TYR A 1 96 ? 30.701 -17.537 22.823 1.00 74.12 96 TYR A O 1
ATOM 743 N N . ASP A 1 97 ? 31.370 -17.245 20.705 1.00 57.16 97 ASP A N 1
ATOM 744 C CA . ASP A 1 97 ? 30.134 -17.745 20.095 1.00 57.16 97 ASP A CA 1
ATOM 745 C C . ASP A 1 97 ? 29.844 -19.237 20.402 1.00 57.16 97 ASP A C 1
ATOM 747 O O . ASP A 1 97 ? 28.724 -19.566 20.816 1.00 57.16 97 ASP A O 1
ATOM 751 N N . PRO A 1 98 ? 30.823 -20.166 20.316 1.00 68.25 98 PRO A N 1
ATOM 752 C CA . PRO A 1 98 ? 30.609 -21.544 20.757 1.00 68.25 98 PRO A CA 1
ATOM 753 C C . PRO A 1 98 ? 30.428 -21.655 22.279 1.00 68.25 98 PRO A C 1
ATOM 755 O O . PRO A 1 98 ? 29.587 -22.434 22.729 1.00 68.25 98 PRO A O 1
ATOM 758 N N . ALA A 1 99 ? 31.136 -20.851 23.081 1.00 68.62 99 ALA A N 1
ATOM 759 C CA . ALA A 1 99 ? 30.966 -20.847 24.536 1.00 68.62 99 ALA A CA 1
ATOM 760 C C . ALA A 1 99 ? 29.568 -20.360 24.957 1.00 68.62 99 ALA A C 1
ATOM 762 O O . ALA A 1 99 ? 28.944 -20.951 25.836 1.00 68.62 99 ALA A O 1
ATOM 763 N N . LYS A 1 100 ? 29.027 -19.337 24.282 1.00 65.69 100 LYS A N 1
ATOM 764 C CA . LYS A 1 100 ? 27.668 -18.827 24.512 1.00 65.69 100 LYS A CA 1
ATOM 765 C C . LYS A 1 100 ? 26.603 -19.883 24.212 1.00 65.69 100 LYS A C 1
ATOM 767 O O . LYS A 1 100 ? 25.645 -19.998 24.970 1.00 65.69 100 LYS A O 1
ATOM 772 N N . LYS A 1 101 ? 26.788 -20.685 23.157 1.00 62.25 101 LYS A N 1
ATOM 773 C CA . LYS A 1 101 ? 25.887 -21.805 22.824 1.00 62.25 101 LYS A CA 1
ATOM 774 C C . LYS A 1 101 ? 25.955 -22.949 23.835 1.00 62.25 101 LYS A C 1
ATOM 776 O O . LYS A 1 101 ? 24.934 -23.564 24.105 1.00 62.25 101 LYS A O 1
ATOM 781 N N . LEU A 1 102 ? 27.128 -23.212 24.411 1.00 68.38 102 LEU A N 1
ATOM 782 C CA . LEU A 1 102 ? 27.303 -24.236 25.448 1.00 68.38 102 LEU A CA 1
ATOM 783 C C . LEU A 1 102 ? 26.741 -23.816 26.815 1.00 68.38 102 LEU A C 1
ATOM 785 O O . LEU A 1 102 ? 26.410 -24.673 27.628 1.00 68.38 102 LEU A O 1
ATOM 789 N N . LEU A 1 103 ? 26.634 -22.509 27.069 1.00 68.69 103 LEU A N 1
ATOM 790 C CA . LEU A 1 103 ? 26.146 -21.946 28.332 1.00 68.69 103 LEU A CA 1
ATOM 791 C C . LEU A 1 103 ? 24.642 -21.623 28.326 1.00 68.69 103 LEU A C 1
ATOM 793 O O . LEU A 1 103 ? 24.105 -21.232 29.363 1.00 68.69 103 LEU A O 1
ATOM 797 N N . GLN A 1 104 ? 23.949 -21.778 27.194 1.00 62.72 104 GLN A N 1
ATOM 798 C CA . GLN A 1 104 ? 22.495 -21.628 27.147 1.00 62.72 104 GLN A CA 1
ATOM 799 C C . GLN A 1 104 ? 21.816 -22.896 27.690 1.00 62.72 104 GLN A C 1
ATOM 801 O O . GLN A 1 104 ? 22.067 -23.985 27.171 1.00 62.72 104 GLN A O 1
ATOM 806 N N . PRO A 1 105 ? 20.951 -22.791 28.717 1.00 59.97 105 PRO A N 1
ATOM 807 C CA . PRO A 1 105 ? 20.175 -23.935 29.174 1.00 59.97 105 PRO A CA 1
ATOM 808 C C . PRO A 1 105 ? 19.247 -24.416 28.045 1.00 59.97 105 PRO A C 1
ATOM 810 O O . PRO A 1 105 ? 18.749 -23.585 27.277 1.00 59.97 105 PRO A O 1
ATOM 813 N N . PRO A 1 106 ? 18.992 -25.734 27.932 1.00 53.44 106 PRO A N 1
ATOM 814 C CA . PRO A 1 106 ? 18.053 -26.258 26.948 1.00 53.44 106 PRO A CA 1
ATOM 815 C C . PRO A 1 106 ? 16.690 -25.592 27.153 1.00 53.44 106 PRO A C 1
ATOM 817 O O . PRO A 1 106 ? 16.144 -25.598 28.259 1.00 53.44 106 PRO A O 1
ATOM 820 N N . GLN A 1 107 ? 16.167 -24.973 26.094 1.00 49.75 107 GLN A N 1
ATOM 821 C CA . GLN A 1 107 ? 14.832 -24.388 26.122 1.00 49.75 107 GLN A CA 1
ATOM 822 C C . GLN A 1 107 ? 13.813 -25.504 26.394 1.00 49.75 107 GLN A C 1
ATOM 824 O O . GLN A 1 107 ? 13.843 -26.518 25.693 1.00 49.75 107 GLN A O 1
ATOM 829 N N . PRO A 1 108 ? 12.928 -25.358 27.395 1.00 44.81 108 PRO A N 1
ATOM 830 C CA . PRO A 1 108 ? 11.860 -26.321 27.603 1.00 44.81 108 PRO A CA 1
ATOM 831 C C . PRO A 1 108 ? 10.939 -26.324 26.380 1.00 44.81 108 PRO A C 1
ATOM 833 O O . PRO A 1 108 ? 10.535 -25.261 25.904 1.00 44.81 108 PRO A O 1
ATOM 836 N N . GLU A 1 109 ? 10.613 -27.517 25.878 1.00 37.00 109 GLU A N 1
ATOM 837 C CA . GLU A 1 109 ? 9.610 -27.702 24.830 1.00 37.00 109 GLU A CA 1
ATOM 838 C C . GLU A 1 109 ? 8.293 -27.060 25.284 1.00 37.00 109 GLU A C 1
ATOM 840 O O . GLU A 1 109 ? 7.649 -27.520 26.230 1.00 37.00 109 GLU A O 1
ATOM 845 N N . GLN A 1 110 ? 7.905 -25.957 24.641 1.00 40.72 110 GLN A N 1
ATOM 846 C CA . GLN A 1 110 ? 6.603 -25.350 24.877 1.00 40.72 110 GLN A CA 1
ATOM 847 C C . GLN A 1 110 ? 5.519 -26.244 24.259 1.00 40.72 110 GLN A C 1
ATOM 849 O O . GLN A 1 110 ? 5.567 -26.506 23.054 1.00 40.72 110 GLN A O 1
ATOM 854 N N . PRO A 1 111 ? 4.519 -26.701 25.032 1.00 41.38 111 PRO A N 1
ATOM 855 C CA . PRO A 1 111 ? 3.368 -27.373 24.456 1.00 41.38 111 PRO A CA 1
ATOM 856 C C . PRO A 1 111 ? 2.577 -26.395 23.581 1.00 41.38 111 PRO A C 1
ATOM 858 O O . PRO A 1 111 ? 2.304 -25.259 23.972 1.00 41.38 111 PRO A O 1
ATOM 861 N N . PHE A 1 112 ? 2.208 -26.866 22.390 1.00 41.31 112 PHE A N 1
ATOM 862 C CA . PHE A 1 112 ? 1.385 -26.139 21.427 1.00 41.31 112 PHE A CA 1
ATOM 863 C C . PHE A 1 112 ? 0.086 -25.633 22.077 1.00 41.31 112 PHE A C 1
ATOM 865 O O . PHE A 1 112 ? -0.665 -26.446 22.628 1.00 41.31 112 PHE A O 1
ATOM 872 N N . PRO A 1 113 ? -0.248 -24.333 21.981 1.00 40.88 113 PRO A N 1
ATOM 873 C CA . PRO A 1 113 ? -1.581 -23.881 22.338 1.00 40.88 113 PRO A CA 1
ATOM 874 C C . PRO A 1 113 ? -2.595 -24.434 21.330 1.00 40.88 113 PRO A C 1
ATOM 876 O O . PRO A 1 113 ? -2.396 -24.384 20.114 1.00 40.88 113 PRO A O 1
ATOM 879 N N . ALA A 1 114 ? -3.691 -24.981 21.857 1.00 35.78 114 ALA A N 1
ATOM 880 C CA . ALA A 1 114 ? -4.825 -25.434 21.067 1.00 35.78 114 ALA A CA 1
ATOM 881 C C . ALA A 1 114 ? -5.401 -24.275 20.237 1.00 35.78 114 ALA A C 1
ATOM 883 O O . ALA A 1 114 ? -5.527 -23.148 20.719 1.00 35.78 114 ALA A O 1
ATOM 884 N N . ALA A 1 115 ? -5.751 -24.571 18.985 1.00 32.72 115 ALA A N 1
ATOM 885 C CA . ALA A 1 115 ? -6.291 -23.607 18.038 1.00 32.72 115 ALA A CA 1
ATOM 886 C C . ALA A 1 115 ? -7.583 -22.950 18.567 1.00 32.72 115 ALA A C 1
ATOM 888 O O . ALA A 1 115 ? -8.521 -23.675 18.917 1.00 32.72 115 ALA A O 1
ATOM 889 N N . PRO A 1 116 ? -7.696 -21.609 18.580 1.00 35.12 116 PRO A N 1
ATOM 890 C CA . PRO A 1 116 ? -8.984 -20.967 18.774 1.00 35.12 116 PRO A CA 1
ATOM 891 C C . PRO A 1 116 ? -9.844 -21.116 17.514 1.00 35.12 116 PRO A C 1
ATOM 893 O O . PRO A 1 116 ? -9.378 -20.998 16.378 1.00 35.12 116 PRO A O 1
ATOM 896 N N . ALA A 1 117 ? -11.120 -21.408 17.750 1.00 30.84 117 ALA A N 1
ATOM 897 C CA . ALA A 1 117 ? -12.134 -21.602 16.732 1.00 30.84 117 ALA A CA 1
ATOM 898 C C . ALA A 1 117 ? -12.419 -20.316 15.934 1.00 30.84 117 ALA A C 1
ATOM 900 O O . ALA A 1 117 ? -12.464 -19.211 16.467 1.00 30.84 117 ALA A O 1
ATOM 901 N N . THR A 1 118 ? -12.639 -20.534 14.640 1.00 34.62 118 THR A N 1
ATOM 902 C CA . THR A 1 118 ? -13.225 -19.674 13.602 1.00 34.62 118 THR A CA 1
ATOM 903 C C . THR A 1 118 ? -13.958 -18.401 14.048 1.00 34.62 118 THR A C 1
ATOM 905 O O . THR A 1 118 ? -15.021 -18.472 14.661 1.00 34.62 118 THR A O 1
ATOM 908 N N . GLY A 1 119 ? -13.483 -17.258 13.545 1.00 25.25 119 GLY A N 1
ATOM 909 C CA . GLY A 1 119 ? -14.271 -16.048 13.300 1.00 25.25 119 GLY A CA 1
ATOM 910 C C . GLY A 1 119 ? -14.081 -15.617 11.843 1.00 25.25 119 GLY A C 1
ATOM 911 O O . GLY A 1 119 ? -12.958 -15.415 11.391 1.00 25.25 119 GLY A O 1
ATOM 912 N N . ILE A 1 120 ? -15.173 -15.563 11.082 1.00 34.31 120 ILE A N 1
ATOM 913 C CA . ILE A 1 120 ? -15.204 -15.230 9.653 1.00 34.31 120 ILE A CA 1
ATOM 914 C C . ILE A 1 120 ? -14.917 -13.730 9.487 1.00 34.31 120 ILE A C 1
ATOM 916 O O . ILE A 1 120 ? -15.735 -12.907 9.888 1.00 34.31 120 ILE A O 1
ATOM 920 N N . ALA A 1 121 ? -13.780 -13.375 8.881 1.00 29.92 121 ALA A N 1
ATOM 921 C CA . ALA A 1 121 ? -13.461 -11.997 8.505 1.00 29.92 121 ALA A CA 1
ATOM 922 C C . ALA A 1 121 ? -13.850 -11.737 7.040 1.00 29.92 121 ALA A C 1
ATOM 924 O O . ALA A 1 121 ? -13.306 -12.339 6.113 1.00 29.92 121 ALA A O 1
ATOM 925 N N . ASN A 1 122 ? -14.817 -10.837 6.856 1.00 29.95 122 ASN A N 1
ATOM 926 C CA . ASN A 1 122 ? -15.287 -10.341 5.568 1.00 29.95 122 ASN A CA 1
ATOM 927 C C . ASN A 1 122 ? -14.416 -9.173 5.062 1.00 29.95 122 ASN A C 1
ATOM 929 O O . ASN A 1 122 ? -14.271 -8.172 5.751 1.00 29.95 122 ASN A O 1
ATOM 933 N N . GLY A 1 123 ? -13.945 -9.293 3.815 1.00 32.56 123 GLY A N 1
ATOM 934 C CA . GLY A 1 123 ? -14.020 -8.247 2.782 1.00 32.56 123 GLY A CA 1
ATOM 935 C C . GLY A 1 123 ? -13.119 -7.007 2.877 1.00 32.56 123 GLY A C 1
ATOM 936 O O . GLY A 1 123 ? -13.623 -5.922 3.139 1.00 32.56 123 GLY A O 1
ATOM 937 N N . GLY A 1 124 ? -11.842 -7.133 2.500 1.00 31.89 124 GLY A N 1
ATOM 938 C CA . GLY A 1 124 ? -10.968 -6.007 2.135 1.00 31.89 124 GLY A CA 1
ATOM 939 C C . GLY A 1 124 ? -9.970 -6.438 1.057 1.00 31.89 124 GLY A C 1
ATOM 940 O O . GLY A 1 124 ? -9.203 -7.375 1.268 1.00 31.89 124 GLY A O 1
ATOM 941 N N . THR A 1 125 ? -10.042 -5.831 -0.130 1.00 39.53 125 THR A N 1
ATOM 942 C CA . THR A 1 125 ? -9.307 -6.220 -1.347 1.00 39.53 125 THR A CA 1
ATOM 943 C C . THR A 1 125 ? -7.820 -5.853 -1.270 1.00 39.53 125 THR A C 1
ATOM 945 O O . THR A 1 125 ? -7.369 -4.887 -1.876 1.00 39.53 125 THR A O 1
ATOM 948 N N . VAL A 1 126 ? -7.036 -6.666 -0.559 1.00 45.47 126 VAL A N 1
ATOM 949 C CA . VAL A 1 126 ? -5.673 -6.992 -0.999 1.00 45.47 126 VAL A CA 1
ATOM 950 C C . VAL A 1 126 ? -5.859 -8.105 -2.023 1.00 45.47 126 VAL A C 1
ATOM 952 O O . VAL A 1 126 ? -6.337 -9.184 -1.684 1.00 45.47 126 VAL A O 1
ATOM 955 N N . THR A 1 127 ? -5.613 -7.833 -3.304 1.00 59.09 127 THR A N 1
ATOM 956 C CA . THR A 1 127 ? -5.925 -8.799 -4.376 1.00 59.09 127 THR A CA 1
ATOM 957 C C . THR A 1 127 ? -5.004 -10.026 -4.374 1.00 59.09 127 THR A C 1
ATOM 959 O O . THR A 1 127 ? -5.254 -10.958 -5.132 1.00 59.09 127 THR A O 1
ATOM 962 N N . GLY A 1 128 ? -3.984 -10.050 -3.509 1.00 71.31 128 GLY A N 1
ATOM 963 C CA . GLY A 1 128 ? -3.062 -11.165 -3.297 1.00 71.31 128 GLY A CA 1
ATOM 964 C C . GLY A 1 128 ? -3.100 -11.713 -1.866 1.00 71.31 128 GLY A C 1
ATOM 965 O O . GLY A 1 128 ? -3.384 -10.984 -0.913 1.00 71.31 128 GLY A O 1
ATOM 966 N N . TRP A 1 129 ? -2.817 -13.005 -1.697 1.00 86.50 129 TRP A N 1
ATOM 967 C CA . TRP A 1 129 ? -2.618 -13.635 -0.390 1.00 86.50 129 TRP A CA 1
ATOM 968 C C . TRP A 1 129 ? -1.285 -13.254 0.237 1.00 86.50 129 TRP A C 1
ATOM 970 O O . TRP A 1 129 ? -1.151 -13.366 1.455 1.00 86.50 129 TRP A O 1
ATOM 980 N N . PHE A 1 130 ? -0.315 -12.784 -0.547 1.00 89.06 130 PHE A N 1
ATOM 981 C CA . PHE A 1 130 ? 0.993 -12.407 -0.030 1.00 89.06 130 PHE A CA 1
ATOM 982 C C . PHE A 1 130 ? 1.383 -10.983 -0.408 1.00 89.06 130 PHE A C 1
ATOM 984 O O . PHE A 1 130 ? 1.014 -10.467 -1.457 1.00 89.06 130 PHE A O 1
ATOM 991 N N . SER A 1 131 ? 2.184 -10.365 0.455 1.00 86.19 131 SER A N 1
ATOM 992 C CA . SER A 1 131 ? 2.957 -9.157 0.169 1.00 86.19 131 SER A CA 1
ATOM 993 C C . SER A 1 131 ? 4.432 -9.491 0.356 1.00 86.19 131 SER A C 1
ATOM 995 O O . SER A 1 131 ? 4.813 -9.972 1.426 1.00 86.19 131 SER A O 1
ATOM 997 N N . ILE A 1 132 ? 5.256 -9.269 -0.669 1.00 88.25 132 ILE A N 1
ATOM 998 C CA . ILE A 1 132 ? 6.714 -9.386 -0.563 1.00 88.25 132 ILE A CA 1
ATOM 999 C C . ILE A 1 132 ? 7.275 -7.974 -0.420 1.00 88.25 132 ILE A C 1
ATOM 1001 O O . ILE A 1 132 ? 7.115 -7.130 -1.296 1.00 88.25 132 ILE A O 1
ATOM 1005 N N . GLU A 1 133 ? 7.934 -7.722 0.701 1.00 83.12 133 GLU A N 1
ATOM 1006 C CA . GLU A 1 133 ? 8.484 -6.423 1.065 1.00 83.12 133 GLU A CA 1
ATOM 1007 C C . GLU A 1 133 ? 10.011 -6.492 1.032 1.00 83.12 133 GLU A C 1
ATOM 1009 O O . GLU A 1 133 ? 10.611 -7.416 1.588 1.00 83.12 133 GLU A O 1
ATOM 1014 N N . GLY A 1 134 ? 10.641 -5.494 0.418 1.00 82.06 134 GLY A N 1
ATOM 1015 C CA . GLY A 1 134 ? 12.091 -5.331 0.401 1.00 82.06 134 GLY A CA 1
ATOM 1016 C C . GLY A 1 134 ? 12.506 -3.897 0.723 1.00 82.06 134 GLY A C 1
ATOM 1017 O O . GLY A 1 134 ? 11.664 -2.994 0.730 1.00 82.06 134 GLY A O 1
ATOM 1018 N N . PRO A 1 135 ? 13.797 -3.667 1.002 1.00 77.31 135 PRO A N 1
ATOM 1019 C CA . PRO A 1 135 ? 14.333 -2.316 1.094 1.00 77.31 135 PRO A CA 1
ATOM 1020 C C . PRO A 1 135 ? 14.184 -1.604 -0.259 1.00 77.31 135 PRO A C 1
ATOM 1022 O O . PRO A 1 135 ? 14.415 -2.201 -1.310 1.00 77.31 135 PRO A O 1
ATOM 1025 N N . GLY A 1 136 ? 13.797 -0.325 -0.229 1.00 74.69 136 GLY A N 1
ATOM 1026 C CA . GLY A 1 136 ? 13.602 0.461 -1.451 1.00 74.69 136 GLY A CA 1
ATOM 1027 C C . GLY A 1 136 ? 14.884 0.605 -2.275 1.00 74.69 136 GLY A C 1
ATOM 1028 O O . GLY A 1 136 ? 14.829 0.554 -3.497 1.00 74.69 136 GLY A O 1
ATOM 1029 N N . GLU A 1 137 ? 16.038 0.711 -1.617 1.00 84.56 137 GLU A N 1
ATOM 1030 C CA . GLU A 1 137 ? 17.360 0.738 -2.245 1.00 84.56 137 GLU A CA 1
ATOM 1031 C C . GLU A 1 137 ? 18.253 -0.335 -1.618 1.00 84.56 137 GLU A C 1
ATOM 1033 O O . GLU A 1 137 ? 18.320 -0.477 -0.396 1.00 84.56 137 GLU A O 1
ATOM 1038 N N . VAL A 1 138 ? 18.933 -1.103 -2.467 1.00 83.00 138 VAL A N 1
ATOM 1039 C CA . VAL A 1 138 ? 19.845 -2.180 -2.086 1.00 83.00 138 VAL A CA 1
ATOM 1040 C C . VAL A 1 138 ? 21.234 -1.838 -2.602 1.00 83.00 138 VAL A C 1
ATOM 1042 O O . VAL A 1 138 ? 21.445 -1.757 -3.811 1.00 83.00 138 VAL A O 1
ATOM 1045 N N . HIS A 1 139 ? 22.205 -1.704 -1.706 1.00 83.19 139 HIS A N 1
ATOM 1046 C CA . HIS A 1 139 ? 23.612 -1.546 -2.068 1.00 83.19 139 HIS A CA 1
ATOM 1047 C C . HIS A 1 139 ? 24.411 -2.801 -1.714 1.00 83.19 139 HIS A C 1
ATOM 1049 O O . HIS A 1 139 ? 24.032 -3.574 -0.842 1.00 83.19 139 HIS A O 1
ATOM 1055 N N . SER A 1 140 ? 25.571 -2.990 -2.343 1.00 76.00 140 SER A N 1
ATOM 1056 C CA . SER A 1 140 ? 26.440 -4.158 -2.117 1.00 76.00 140 SER A CA 1
ATOM 1057 C C . SER A 1 140 ? 26.860 -4.379 -0.655 1.00 76.00 140 SER A C 1
ATOM 1059 O O . SER A 1 140 ? 27.196 -5.500 -0.286 1.00 76.00 140 SER A O 1
ATOM 1061 N N . HIS A 1 141 ? 26.827 -3.330 0.168 1.00 74.50 141 HIS A N 1
ATOM 1062 C CA . HIS A 1 141 ? 27.217 -3.339 1.579 1.00 74.50 141 HIS A CA 1
ATOM 1063 C C . HIS A 1 141 ? 26.028 -3.336 2.555 1.00 74.50 141 HIS A C 1
ATOM 1065 O O . HIS A 1 141 ? 26.239 -3.341 3.764 1.00 74.50 141 HIS A O 1
ATOM 1071 N N . THR A 1 142 ? 24.783 -3.290 2.070 1.00 72.00 142 THR A N 1
ATOM 1072 C CA . THR A 1 142 ? 23.595 -3.346 2.937 1.00 72.00 142 THR A CA 1
ATOM 1073 C C . THR A 1 142 ? 23.117 -4.785 3.070 1.00 72.00 142 THR A C 1
ATOM 1075 O O . THR A 1 142 ? 22.999 -5.436 2.037 1.00 72.00 142 THR A O 1
ATOM 1078 N N . PRO A 1 143 ? 22.786 -5.296 4.268 1.00 73.44 143 PRO A N 1
ATOM 1079 C CA . PRO A 1 143 ? 22.157 -6.607 4.405 1.00 73.44 143 PRO A CA 1
ATOM 1080 C C . PRO A 1 143 ? 20.786 -6.620 3.715 1.00 73.44 143 PRO A C 1
ATOM 1082 O O . PRO A 1 143 ? 20.007 -5.677 3.847 1.00 73.44 143 PRO A O 1
ATOM 1085 N N . LEU A 1 144 ? 20.475 -7.689 2.976 1.00 81.50 144 LEU A N 1
ATOM 1086 C CA . LEU A 1 144 ? 19.204 -7.789 2.261 1.00 81.50 144 LEU A CA 1
ATOM 1087 C C . LEU A 1 144 ? 18.108 -8.227 3.232 1.00 81.50 144 LEU A C 1
ATOM 1089 O O . LEU A 1 144 ? 18.088 -9.371 3.681 1.00 81.50 144 LEU A O 1
ATOM 1093 N N . SER A 1 145 ? 17.174 -7.327 3.515 1.00 83.94 145 SER A N 1
ATOM 1094 C CA . SER A 1 145 ? 16.015 -7.567 4.376 1.00 83.94 145 SER A CA 1
ATOM 1095 C C . SER A 1 145 ? 14.740 -7.800 3.558 1.00 83.94 145 SER A C 1
ATOM 1097 O O . SER A 1 145 ? 13.769 -7.053 3.659 1.00 83.94 145 SER A O 1
ATOM 1099 N N . LEU A 1 146 ? 14.731 -8.850 2.733 1.00 88.31 146 LEU A N 1
ATOM 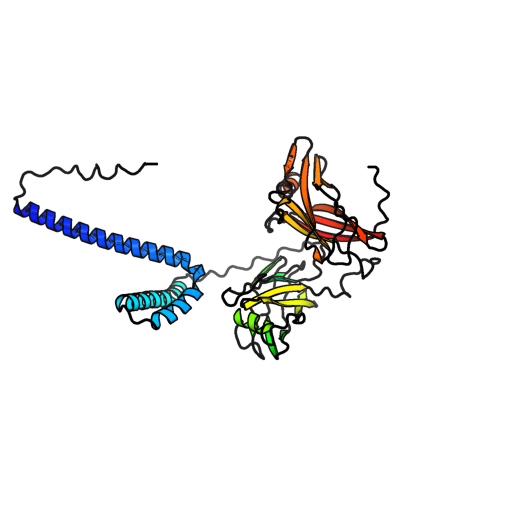1100 C CA . LEU A 1 146 ? 13.490 -9.310 2.106 1.00 88.31 146 LEU A CA 1
ATOM 1101 C C . LEU A 1 146 ? 12.602 -9.987 3.152 1.00 88.31 146 LEU A C 1
ATOM 1103 O O . LEU A 1 146 ? 13.072 -10.756 3.991 1.00 88.31 146 LEU A O 1
ATOM 1107 N N . SER A 1 147 ? 11.304 -9.721 3.097 1.00 90.06 147 SER A N 1
ATOM 1108 C CA . SER A 1 147 ? 10.312 -10.360 3.957 1.00 90.06 147 SER A CA 1
ATOM 1109 C C . SER A 1 147 ? 9.032 -10.629 3.189 1.00 90.06 147 SER A C 1
ATOM 1111 O O . SER A 1 147 ? 8.723 -9.943 2.221 1.00 90.06 147 SER A O 1
ATOM 1113 N N . ILE A 1 148 ? 8.283 -11.624 3.636 1.00 92.25 148 ILE A N 1
ATOM 1114 C CA . ILE A 1 148 ? 6.975 -11.961 3.090 1.00 92.25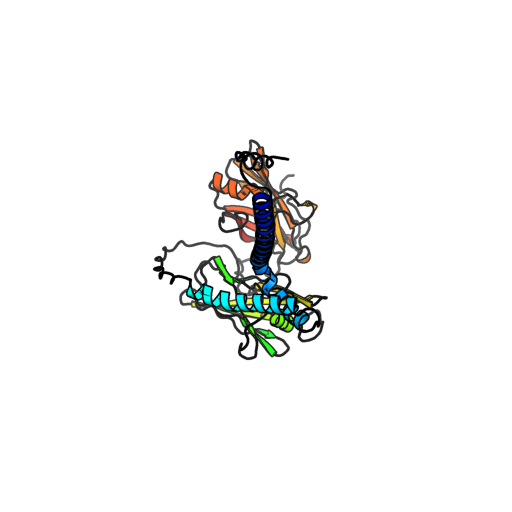 148 ILE A CA 1
ATOM 1115 C C . ILE A 1 148 ? 5.944 -11.920 4.204 1.00 92.25 148 ILE A C 1
ATOM 1117 O O . ILE A 1 148 ? 6.205 -12.346 5.331 1.00 92.25 148 ILE A O 1
ATOM 1121 N N . ARG A 1 149 ? 4.773 -11.383 3.879 1.00 88.19 149 ARG A N 1
ATOM 1122 C CA . ARG A 1 149 ? 3.631 -11.286 4.775 1.00 88.19 149 ARG A CA 1
ATOM 1123 C C . ARG A 1 149 ? 2.427 -11.988 4.165 1.00 88.19 149 ARG A C 1
ATOM 1125 O O . ARG A 1 149 ? 2.142 -11.778 2.990 1.00 88.19 149 ARG A O 1
ATOM 1132 N N . ASN A 1 150 ? 1.708 -12.781 4.955 1.00 88.38 150 ASN A N 1
ATOM 1133 C CA . ASN A 1 150 ? 0.416 -13.330 4.542 1.00 88.38 150 ASN A CA 1
ATOM 1134 C C . ASN A 1 150 ? -0.674 -12.268 4.754 1.00 88.38 150 ASN A C 1
ATOM 1136 O O . ASN A 1 150 ? -1.010 -11.915 5.884 1.00 88.38 150 ASN A O 1
ATOM 1140 N N . CYS A 1 151 ? -1.217 -11.744 3.665 1.00 81.06 151 CYS A N 1
ATOM 1141 C CA . CYS A 1 151 ? -2.345 -10.815 3.654 1.00 81.06 151 CYS A CA 1
ATOM 1142 C C . CYS A 1 151 ? -3.699 -11.535 3.531 1.00 81.06 151 CYS A C 1
ATOM 1144 O O . CYS A 1 151 ? -4.746 -10.901 3.670 1.00 81.06 151 CYS A O 1
ATOM 1146 N N . GLY A 1 152 ? -3.687 -12.846 3.276 1.00 80.38 152 GLY A N 1
ATOM 1147 C CA . GLY A 1 152 ? -4.873 -13.682 3.202 1.00 80.38 152 GLY A CA 1
ATOM 1148 C C . GLY A 1 152 ? -5.569 -13.856 4.560 1.00 80.38 152 GLY A C 1
ATOM 1149 O O . GLY A 1 152 ? -4.946 -13.772 5.620 1.00 80.38 152 GLY A O 1
ATOM 1150 N N . PRO A 1 153 ? -6.881 -14.153 4.560 1.00 78.25 153 PRO A N 1
ATOM 1151 C CA . PRO A 1 153 ? -7.669 -14.298 5.786 1.00 78.25 153 PRO A CA 1
ATOM 1152 C C . PRO A 1 153 ? -7.408 -15.618 6.534 1.00 78.25 153 PRO A C 1
ATOM 1154 O O . PRO A 1 153 ? -8.029 -15.874 7.564 1.00 78.25 153 PRO A O 1
ATOM 1157 N N . ARG A 1 154 ? -6.563 -16.506 5.995 1.00 81.19 154 ARG A N 1
ATOM 1158 C CA . ARG A 1 154 ? -6.344 -17.870 6.498 1.00 81.19 154 ARG A CA 1
ATOM 1159 C C . ARG A 1 154 ? -4.872 -18.251 6.463 1.00 81.19 154 ARG A C 1
ATOM 1161 O O . ARG A 1 154 ? -4.068 -17.629 5.776 1.00 81.19 154 ARG A O 1
ATOM 1168 N N . PHE A 1 155 ? -4.546 -19.316 7.191 1.00 89.56 155 PHE A N 1
ATOM 1169 C CA . PHE A 1 155 ? -3.239 -19.956 7.118 1.00 89.56 155 PHE A CA 1
ATOM 1170 C C . PHE A 1 155 ? -2.951 -20.436 5.699 1.00 89.56 155 PHE A C 1
ATOM 1172 O O . PHE A 1 155 ? -3.705 -21.239 5.145 1.00 89.56 155 PHE A O 1
ATOM 1179 N N . ALA A 1 156 ? -1.822 -19.995 5.157 1.00 89.81 156 ALA A N 1
ATOM 1180 C CA . ALA A 1 156 ? -1.247 -20.588 3.966 1.00 89.81 156 ALA A CA 1
ATOM 1181 C C . ALA A 1 156 ? -0.261 -21.686 4.374 1.00 89.81 156 ALA A C 1
ATOM 1183 O O . ALA A 1 156 ? 0.485 -21.533 5.344 1.00 89.81 156 ALA A O 1
ATOM 1184 N N . ARG A 1 157 ? -0.259 -22.807 3.650 1.00 94.62 157 ARG A N 1
ATOM 1185 C CA . ARG A 1 157 ? 0.645 -23.943 3.895 1.00 94.62 157 ARG A CA 1
ATOM 1186 C C . ARG A 1 157 ? 1.400 -24.320 2.631 1.00 94.62 157 ARG A C 1
ATOM 1188 O O . ARG A 1 157 ? 0.917 -24.077 1.534 1.00 94.62 157 ARG A O 1
ATOM 1195 N N . GLY A 1 158 ? 2.562 -24.945 2.783 1.00 93.19 158 GLY A N 1
ATOM 1196 C CA . GLY A 1 158 ? 3.365 -25.435 1.663 1.00 93.19 158 GLY A CA 1
ATOM 1197 C C . GLY A 1 158 ? 3.689 -24.344 0.644 1.00 93.19 158 GLY A C 1
ATOM 1198 O O . GLY A 1 158 ? 3.521 -24.573 -0.548 1.00 93.19 158 GLY A O 1
ATOM 1199 N N . ILE A 1 159 ? 4.104 -23.168 1.119 1.00 95.56 159 ILE A N 1
ATOM 1200 C CA . ILE A 1 159 ? 4.396 -22.000 0.287 1.00 95.56 159 ILE A CA 1
ATOM 1201 C C . ILE A 1 159 ? 5.693 -22.266 -0.475 1.00 95.56 159 ILE A C 1
ATOM 1203 O O . ILE A 1 159 ? 6.741 -22.517 0.124 1.00 95.56 159 ILE A O 1
ATOM 1207 N N . ARG A 1 160 ? 5.621 -22.230 -1.800 1.00 96.75 160 ARG A N 1
ATOM 1208 C CA . ARG A 1 160 ? 6.724 -22.504 -2.723 1.00 96.75 160 ARG A CA 1
ATOM 1209 C C . ARG A 1 160 ? 6.792 -21.412 -3.776 1.00 96.75 160 ARG A C 1
ATOM 1211 O O . ARG A 1 160 ? 5.783 -20.788 -4.093 1.00 96.75 160 ARG A O 1
ATOM 1218 N N . PHE A 1 161 ? 7.980 -21.229 -4.329 1.00 96.00 161 PHE A N 1
ATOM 1219 C CA . PHE A 1 161 ? 8.243 -20.254 -5.374 1.00 96.00 161 PHE A CA 1
ATOM 1220 C C . PHE A 1 161 ? 8.838 -20.965 -6.580 1.00 96.00 161 PHE A C 1
ATOM 1222 O O . PHE A 1 161 ? 9.703 -21.831 -6.415 1.00 96.00 161 PHE A O 1
ATOM 1229 N N . ASP A 1 162 ? 8.392 -20.592 -7.774 1.00 95.44 162 ASP A N 1
ATOM 1230 C CA . ASP A 1 162 ? 9.072 -21.000 -9.002 1.00 95.44 162 ASP A CA 1
ATOM 1231 C C . ASP A 1 162 ? 10.388 -20.190 -9.134 1.00 95.44 162 ASP A C 1
ATOM 1233 O O . ASP A 1 162 ? 10.449 -19.039 -8.680 1.00 95.44 162 ASP A O 1
ATOM 1237 N N . PRO A 1 163 ? 11.467 -20.765 -9.702 1.00 94.19 163 PRO A N 1
ATOM 1238 C CA . PRO A 1 163 ? 12.732 -20.057 -9.870 1.00 94.19 163 PRO A CA 1
ATOM 1239 C C . PRO A 1 163 ? 12.582 -18.865 -10.818 1.00 94.19 163 PRO A C 1
ATOM 1241 O O . PRO A 1 163 ? 11.899 -18.942 -11.839 1.00 94.19 163 PRO A O 1
ATOM 1244 N N . ILE A 1 164 ? 13.277 -17.777 -10.498 1.00 93.25 164 ILE A N 1
ATOM 1245 C CA . ILE A 1 164 ? 13.289 -16.556 -11.301 1.00 93.25 164 ILE A CA 1
ATOM 1246 C C . ILE A 1 164 ? 14.558 -16.569 -12.146 1.00 93.25 164 ILE A C 1
ATOM 1248 O O . ILE A 1 164 ? 15.662 -16.554 -11.604 1.00 93.25 164 ILE A O 1
ATOM 1252 N N . GLU A 1 165 ? 14.418 -16.606 -13.466 1.00 91.12 165 GLU A N 1
ATOM 1253 C CA . GLU A 1 165 ? 15.554 -16.650 -14.386 1.00 91.12 165 GLU A CA 1
ATOM 1254 C C . GLU A 1 165 ? 15.838 -15.261 -14.970 1.00 91.12 165 GLU A C 1
ATOM 1256 O O . GLU A 1 165 ? 14.954 -14.603 -15.524 1.00 91.12 165 GLU A O 1
ATOM 1261 N N . SER A 1 166 ? 17.082 -14.799 -14.830 1.00 85.88 166 SER A N 1
ATOM 1262 C CA . SER A 1 166 ? 17.555 -13.573 -15.466 1.00 85.88 166 SER A CA 1
ATOM 1263 C C . SER A 1 166 ? 17.779 -13.794 -16.963 1.00 85.88 166 SER A C 1
ATOM 1265 O O . SER A 1 166 ? 17.939 -14.920 -17.433 1.00 85.88 166 SER A O 1
ATOM 1267 N N . ARG A 1 167 ? 17.901 -12.708 -17.734 1.00 78.75 167 ARG A N 1
ATOM 1268 C CA . ARG A 1 167 ? 18.245 -12.786 -19.171 1.00 78.75 167 ARG A CA 1
ATOM 1269 C C . ARG A 1 167 ? 19.575 -13.485 -19.465 1.00 78.75 167 ARG A C 1
ATOM 1271 O O . ARG A 1 167 ? 19.805 -13.897 -20.596 1.00 78.75 167 ARG A O 1
ATOM 1278 N N . HIS A 1 168 ? 20.446 -13.591 -18.468 1.00 81.25 168 HIS A N 1
ATOM 1279 C CA . HIS A 1 168 ? 21.773 -14.190 -18.591 1.00 81.25 168 HIS A CA 1
ATOM 1280 C C . HIS A 1 168 ? 21.815 -15.624 -18.054 1.00 81.25 168 HIS A C 1
ATOM 1282 O O . HIS A 1 168 ? 22.897 -16.163 -17.845 1.00 81.25 168 HIS A O 1
ATOM 1288 N N . GLY A 1 169 ? 20.650 -16.231 -17.799 1.00 85.06 169 GLY A N 1
ATOM 1289 C CA . GLY A 1 169 ? 20.541 -17.589 -17.269 1.00 85.06 169 GLY A CA 1
ATOM 1290 C C . GLY A 1 169 ? 20.886 -17.706 -15.783 1.00 85.06 169 GLY A C 1
ATOM 1291 O O . GLY A 1 169 ? 20.934 -18.814 -15.254 1.00 85.06 169 GLY A O 1
ATOM 1292 N N . LEU A 1 170 ? 21.111 -16.588 -15.077 1.00 87.31 170 LEU A N 1
ATOM 1293 C CA . LEU A 1 170 ? 21.269 -16.625 -13.626 1.00 87.31 170 LEU A CA 1
ATOM 1294 C C . LEU A 1 170 ? 19.901 -16.875 -12.997 1.00 87.31 170 LEU A C 1
ATOM 1296 O O . LEU A 1 170 ? 18.966 -16.110 -13.223 1.00 87.31 170 LEU A O 1
ATOM 1300 N N . ARG A 1 171 ? 19.792 -17.915 -12.173 1.00 92.62 171 ARG A N 1
ATOM 1301 C CA . ARG A 1 171 ? 18.552 -18.244 -11.469 1.00 92.62 171 ARG A CA 1
ATOM 1302 C C . ARG A 1 171 ? 18.602 -17.811 -10.013 1.00 92.62 171 ARG A C 1
ATOM 1304 O O . ARG A 1 171 ? 19.604 -18.018 -9.324 1.00 92.62 171 ARG A O 1
ATOM 1311 N N . LEU A 1 172 ? 17.495 -17.234 -9.558 1.00 93.25 172 LEU A N 1
ATOM 1312 C CA . LEU A 1 172 ? 17.236 -16.862 -8.175 1.00 93.25 172 LEU A CA 1
ATOM 1313 C C . LEU A 1 172 ? 16.104 -17.734 -7.628 1.00 93.25 172 LEU A C 1
ATOM 1315 O O . LEU A 1 172 ? 15.023 -17.823 -8.206 1.00 93.25 172 LEU A O 1
ATOM 1319 N N . TRP A 1 173 ? 16.363 -18.370 -6.492 1.00 95.12 173 TRP A N 1
ATOM 1320 C CA . TRP A 1 173 ? 15.464 -19.303 -5.826 1.00 95.12 173 TRP A CA 1
ATOM 1321 C C . TRP A 1 173 ? 15.025 -18.722 -4.487 1.00 95.12 173 TRP A C 1
ATOM 1323 O O . TRP A 1 173 ? 15.817 -18.675 -3.547 1.00 95.12 173 TRP A O 1
ATOM 1333 N N . LEU A 1 174 ? 13.775 -18.278 -4.373 1.00 94.81 174 LEU A N 1
ATOM 1334 C CA . LEU A 1 174 ? 13.221 -17.857 -3.084 1.00 94.81 174 LEU A CA 1
ATOM 1335 C C . LEU A 1 174 ? 12.974 -19.090 -2.201 1.00 94.81 174 LEU A C 1
ATOM 1337 O O . LEU A 1 174 ? 12.502 -20.126 -2.674 1.00 94.81 174 LEU A O 1
ATOM 1341 N N . ILE A 1 175 ? 13.314 -19.000 -0.914 1.00 95.50 175 ILE A N 1
ATOM 1342 C CA . ILE A 1 175 ? 13.177 -20.129 0.013 1.00 95.50 175 ILE A CA 1
ATOM 1343 C C . ILE A 1 175 ? 11.699 -20.307 0.377 1.00 95.50 175 ILE A C 1
ATOM 1345 O O . ILE A 1 175 ? 11.072 -19.410 0.936 1.00 95.50 175 ILE A O 1
ATOM 1349 N N . GLY A 1 176 ? 11.148 -21.484 0.066 1.00 94.19 176 GLY A N 1
ATOM 1350 C CA . GLY A 1 176 ? 9.786 -21.859 0.448 1.00 94.19 176 GLY A CA 1
ATOM 1351 C C . GLY A 1 176 ? 9.601 -21.981 1.965 1.00 94.19 176 GLY A C 1
ATOM 1352 O O . GLY A 1 176 ? 10.557 -22.187 2.712 1.00 94.19 176 GLY A O 1
ATOM 1353 N N . MET A 1 177 ? 8.353 -21.897 2.424 1.00 95.75 177 MET A N 1
ATOM 1354 C CA . MET A 1 177 ? 7.990 -21.962 3.843 1.00 95.75 177 MET A CA 1
ATOM 1355 C C . MET A 1 177 ? 6.912 -23.017 4.079 1.00 95.75 177 MET A C 1
ATOM 1357 O O . MET A 1 177 ? 6.008 -23.213 3.265 1.00 95.75 177 MET A O 1
ATOM 1361 N N . ALA A 1 178 ? 6.979 -23.689 5.228 1.00 93.88 178 ALA A N 1
ATOM 1362 C CA . ALA A 1 178 ? 5.998 -24.710 5.584 1.00 93.88 178 ALA A CA 1
ATOM 1363 C C . ALA A 1 178 ? 4.597 -24.116 5.798 1.00 93.88 178 ALA A C 1
ATOM 1365 O O . ALA A 1 178 ? 3.606 -24.704 5.362 1.00 93.88 178 ALA A O 1
ATOM 1366 N N . SER A 1 179 ? 4.513 -22.947 6.433 1.00 94.06 179 SER A N 1
ATOM 1367 C CA . SER A 1 179 ? 3.257 -22.245 6.685 1.00 94.06 179 SER A CA 1
ATOM 1368 C C . SER A 1 179 ? 3.480 -20.774 7.013 1.00 94.06 179 SER A C 1
ATOM 1370 O O . SER A 1 179 ? 4.570 -20.411 7.446 1.00 94.06 179 SER A O 1
ATOM 1372 N N . LEU A 1 180 ? 2.434 -19.964 6.845 1.00 91.94 180 LEU A N 1
ATOM 1373 C CA . LEU A 1 180 ? 2.398 -18.562 7.259 1.00 91.94 180 LEU A CA 1
ATOM 1374 C C . LEU A 1 180 ? 0.983 -18.213 7.756 1.00 91.94 180 LEU A C 1
ATOM 1376 O O . LEU A 1 180 ? 0.000 -18.407 7.028 1.00 91.94 180 LEU A O 1
ATOM 1380 N N . ALA A 1 181 ? 0.860 -17.750 8.999 1.00 87.06 181 ALA A N 1
ATOM 1381 C CA . ALA A 1 181 ? -0.404 -17.359 9.621 1.00 87.06 181 ALA A CA 1
ATOM 1382 C C . ALA A 1 181 ? -0.930 -16.029 9.048 1.00 87.06 181 ALA A C 1
ATOM 1384 O O . ALA A 1 181 ? -0.138 -15.239 8.536 1.00 87.06 181 ALA A O 1
ATOM 1385 N N . PRO A 1 182 ? -2.245 -15.745 9.119 1.00 87.56 182 PRO A N 1
ATOM 1386 C CA . PRO A 1 182 ? -2.789 -14.454 8.693 1.00 87.56 182 PRO A CA 1
ATOM 1387 C C . PRO A 1 182 ? -2.069 -13.284 9.371 1.00 87.56 182 PRO A C 1
ATOM 1389 O O . PRO A 1 182 ? -1.920 -13.270 10.589 1.00 87.56 182 PRO A O 1
ATOM 1392 N N . GLY A 1 183 ? -1.617 -12.307 8.587 1.00 78.25 183 GLY A N 1
ATOM 1393 C CA . GLY A 1 183 ? -0.902 -11.126 9.073 1.00 78.25 183 GLY A CA 1
ATOM 1394 C C . GLY A 1 183 ? 0.573 -11.351 9.421 1.00 78.25 183 GLY A C 1
ATOM 1395 O O . GLY A 1 183 ? 1.305 -10.360 9.493 1.00 78.25 183 GLY A O 1
ATOM 1396 N N . GLU A 1 184 ? 1.016 -12.604 9.574 1.00 86.62 184 GLU A N 1
ATOM 1397 C CA . GLU A 1 184 ? 2.383 -12.968 9.954 1.00 86.62 184 GLU A CA 1
ATOM 1398 C C . GLU A 1 184 ? 3.388 -12.526 8.892 1.00 86.62 184 GLU A C 1
ATOM 1400 O O . GLU A 1 184 ? 3.154 -12.675 7.688 1.00 86.62 184 GLU A O 1
ATOM 1405 N N . ARG A 1 185 ? 4.518 -11.988 9.361 1.00 90.31 185 ARG A N 1
ATOM 1406 C CA . ARG A 1 185 ? 5.629 -11.509 8.543 1.00 90.31 185 ARG A CA 1
ATOM 1407 C C . ARG A 1 185 ? 6.895 -12.277 8.896 1.00 90.31 185 ARG A C 1
ATOM 1409 O O . ARG A 1 185 ? 7.318 -12.264 10.048 1.00 90.31 185 ARG A O 1
ATOM 1416 N N . VAL A 1 186 ? 7.530 -12.879 7.895 1.00 92.38 186 VAL A N 1
ATOM 1417 C CA . VAL A 1 186 ? 8.736 -13.702 8.069 1.00 92.38 186 VAL A CA 1
ATOM 1418 C C . VAL A 1 186 ? 9.834 -13.238 7.101 1.00 92.38 186 VAL A C 1
ATOM 1420 O O . VAL A 1 186 ? 9.524 -12.864 5.964 1.00 92.38 186 VAL A O 1
ATOM 1423 N N . PRO A 1 187 ? 11.118 -13.224 7.515 1.00 93.06 187 PRO A N 1
ATOM 1424 C CA . PRO A 1 187 ? 12.234 -12.970 6.608 1.00 93.06 187 PRO A CA 1
ATOM 1425 C C . PRO A 1 187 ? 12.270 -13.982 5.457 1.00 93.06 187 PRO A C 1
ATOM 1427 O O . PRO A 1 187 ? 12.194 -15.191 5.677 1.00 93.06 187 PRO A O 1
ATOM 1430 N N . LEU A 1 188 ? 12.424 -13.490 4.231 1.00 93.38 188 LEU A N 1
ATOM 1431 C CA . LEU A 1 188 ? 12.472 -14.306 3.026 1.00 93.38 188 LEU A CA 1
ATOM 1432 C C . LEU A 1 188 ? 13.921 -14.443 2.558 1.00 93.38 188 LEU A C 1
ATOM 1434 O O . LEU A 1 188 ? 14.511 -13.515 2.007 1.00 93.38 188 LEU A O 1
ATOM 1438 N N . GLY A 1 189 ? 14.499 -15.619 2.788 1.00 93.50 189 GLY A N 1
ATOM 1439 C CA . GLY A 1 189 ? 15.804 -15.961 2.237 1.00 93.50 189 GLY A CA 1
ATOM 1440 C C . GLY A 1 189 ? 15.719 -16.345 0.760 1.00 93.50 189 GLY A C 1
ATOM 1441 O O . GLY A 1 189 ? 14.650 -16.657 0.231 1.00 93.50 189 GLY A O 1
ATOM 1442 N N . PHE A 1 190 ? 16.868 -16.376 0.096 1.00 94.00 190 PHE A N 1
ATOM 1443 C CA . PHE A 1 190 ? 16.976 -16.803 -1.294 1.00 94.00 190 PHE A CA 1
ATOM 1444 C C . PHE A 1 190 ? 18.307 -17.514 -1.543 1.00 94.00 190 PHE A C 1
ATOM 1446 O O . PHE A 1 190 ? 19.234 -17.457 -0.731 1.00 94.00 190 PHE A O 1
ATOM 1453 N N . ARG A 1 191 ? 18.388 -18.210 -2.669 1.00 93.75 191 ARG A N 1
ATOM 1454 C CA . ARG A 1 191 ? 19.574 -18.892 -3.177 1.00 93.75 191 ARG A CA 1
ATOM 1455 C C . ARG A 1 191 ? 19.799 -18.525 -4.635 1.00 93.75 191 ARG A C 1
ATOM 1457 O O . ARG A 1 191 ? 18.879 -18.058 -5.304 1.00 93.75 191 ARG A O 1
ATOM 1464 N N . VAL A 1 192 ? 21.013 -18.730 -5.123 1.00 90.75 192 VAL A N 1
ATOM 1465 C CA . VAL A 1 192 ? 21.377 -18.474 -6.520 1.00 90.75 192 VAL A CA 1
ATOM 1466 C C . VAL A 1 192 ? 22.143 -19.643 -7.115 1.00 90.75 192 VAL A C 1
ATOM 1468 O O . VAL A 1 192 ? 22.683 -20.474 -6.382 1.00 90.75 192 VAL A O 1
ATOM 1471 N N . GLY A 1 193 ? 22.178 -19.683 -8.443 1.00 87.88 193 GLY A N 1
ATOM 1472 C CA . GLY A 1 193 ? 22.805 -20.755 -9.210 1.00 87.88 193 GLY A CA 1
ATOM 1473 C C . GLY A 1 193 ? 21.779 -21.611 -9.943 1.00 87.88 193 GLY A C 1
ATOM 1474 O O . GLY A 1 193 ? 20.569 -21.431 -9.771 1.00 87.88 193 GLY A O 1
ATOM 1475 N N . GLU A 1 194 ? 22.256 -22.527 -10.784 1.00 88.50 194 GLU A N 1
ATOM 1476 C CA . GLU A 1 194 ? 21.408 -23.315 -11.691 1.00 88.50 194 GLU A CA 1
ATOM 1477 C C . GLU A 1 194 ? 20.330 -24.095 -10.930 1.00 88.50 194 GLU A C 1
ATOM 1479 O O . GLU A 1 194 ? 19.193 -24.183 -11.398 1.00 88.50 194 GLU A O 1
ATOM 1484 N N . ASN A 1 195 ? 20.674 -24.568 -9.728 1.00 89.81 195 ASN A N 1
ATOM 1485 C CA . ASN A 1 195 ? 19.833 -25.375 -8.849 1.00 89.81 195 ASN A CA 1
ATOM 1486 C C . ASN A 1 195 ? 19.717 -24.780 -7.432 1.00 89.81 195 ASN A C 1
ATOM 1488 O O . ASN A 1 195 ? 19.331 -25.475 -6.490 1.00 89.81 195 ASN A O 1
ATOM 1492 N N . GLY A 1 196 ? 20.065 -23.500 -7.256 1.00 89.50 196 GLY A N 1
ATOM 1493 C CA . GLY A 1 196 ? 20.015 -22.828 -5.957 1.00 89.50 196 GLY A CA 1
ATOM 1494 C C . GLY A 1 196 ? 21.041 -23.391 -4.973 1.00 89.50 196 GLY A C 1
ATOM 1495 O O . GLY A 1 196 ? 20.757 -23.555 -3.785 1.00 89.50 196 GLY A O 1
ATOM 1496 N N . GLU A 1 197 ? 22.220 -23.742 -5.468 1.00 90.75 197 GLU A N 1
ATOM 1497 C CA . GLU A 1 197 ? 23.305 -24.345 -4.701 1.00 90.75 197 GLU A CA 1
ATOM 1498 C C . GLU A 1 197 ? 24.010 -23.347 -3.766 1.00 90.75 197 GLU A C 1
ATOM 1500 O O . GLU A 1 197 ? 24.550 -23.750 -2.734 1.00 90.75 197 GLU A O 1
ATOM 1505 N N . TYR A 1 198 ? 23.948 -22.044 -4.062 1.00 89.06 198 TYR A N 1
ATOM 1506 C CA . TYR A 1 198 ? 24.598 -21.006 -3.264 1.00 89.06 198 TYR A CA 1
ATOM 1507 C C . TYR A 1 198 ? 23.591 -20.214 -2.438 1.00 89.06 198 TYR A C 1
ATOM 1509 O O . TYR A 1 198 ? 22.555 -19.779 -2.940 1.00 89.06 198 TYR A O 1
ATOM 1517 N N . VAL A 1 199 ? 23.913 -19.963 -1.169 1.00 90.81 199 VAL A N 1
ATOM 1518 C CA . VAL A 1 199 ? 23.128 -19.043 -0.335 1.00 90.81 199 VAL A CA 1
ATOM 1519 C C . VAL A 1 199 ? 23.186 -17.642 -0.949 1.00 90.81 199 VAL A C 1
ATOM 1521 O O . VAL A 1 199 ? 24.252 -17.139 -1.307 1.00 90.81 199 VAL A O 1
ATOM 1524 N N . GLY A 1 200 ? 22.020 -17.024 -1.104 1.00 84.50 200 GLY A N 1
ATOM 1525 C CA . GLY A 1 200 ? 21.884 -15.688 -1.651 1.00 84.50 200 GLY A CA 1
ATOM 1526 C C . GLY A 1 200 ? 22.503 -14.644 -0.730 1.00 84.50 200 GLY A C 1
ATOM 1527 O O . GLY A 1 200 ? 22.204 -14.603 0.461 1.00 84.50 200 GLY A O 1
ATOM 1528 N N . VAL A 1 201 ? 23.342 -13.777 -1.290 1.00 87.88 201 VAL A N 1
ATOM 1529 C CA . VAL A 1 201 ? 23.807 -12.552 -0.636 1.00 87.88 201 VAL A CA 1
ATOM 1530 C C . VAL A 1 201 ? 23.439 -11.360 -1.500 1.00 87.88 201 VAL A C 1
ATOM 1532 O O . VAL A 1 201 ? 23.110 -11.502 -2.678 1.00 87.88 201 VAL A O 1
ATOM 1535 N N . VAL A 1 202 ? 23.508 -10.168 -0.924 1.00 84.62 202 VAL A N 1
ATOM 1536 C CA . VAL A 1 202 ? 23.057 -8.925 -1.562 1.00 84.62 202 VAL A CA 1
ATOM 1537 C C . VAL A 1 202 ? 23.730 -8.689 -2.909 1.00 84.62 202 VAL A C 1
ATOM 1539 O O . VAL A 1 202 ? 23.061 -8.355 -3.884 1.00 84.62 202 VAL A O 1
ATOM 1542 N N . GLY A 1 203 ? 25.036 -8.960 -2.990 1.00 83.50 203 GLY A N 1
ATOM 1543 C CA . GLY A 1 203 ? 25.793 -8.870 -4.237 1.00 83.50 203 GLY A CA 1
ATOM 1544 C C . GLY A 1 203 ? 25.221 -9.738 -5.362 1.00 83.50 203 GLY A C 1
ATOM 1545 O O . GLY A 1 203 ? 25.300 -9.343 -6.521 1.00 83.50 203 GLY A O 1
ATOM 1546 N N . HIS A 1 204 ? 24.579 -10.868 -5.048 1.00 84.44 204 HIS A N 1
ATOM 1547 C CA . HIS A 1 204 ? 23.928 -11.705 -6.054 1.00 84.44 204 HIS A CA 1
ATOM 1548 C C . HIS A 1 204 ? 22.642 -11.075 -6.595 1.00 84.44 204 HIS A C 1
ATO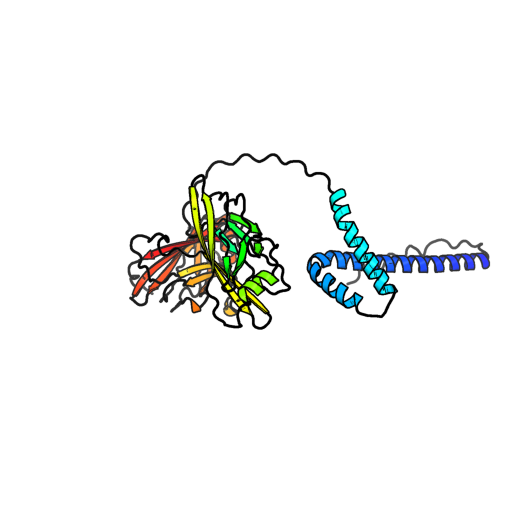M 1550 O O . HIS A 1 204 ? 22.387 -11.188 -7.787 1.00 84.44 204 HIS A O 1
ATOM 1556 N N . VAL A 1 205 ? 21.856 -10.385 -5.760 1.00 83.94 205 VAL A N 1
ATOM 1557 C CA . VAL A 1 205 ? 20.665 -9.643 -6.219 1.00 83.94 205 VAL A CA 1
ATOM 1558 C C . VAL A 1 205 ? 21.083 -8.468 -7.087 1.00 83.94 205 VAL A C 1
ATOM 1560 O O . VAL A 1 205 ? 20.539 -8.279 -8.168 1.00 83.94 205 VAL A O 1
ATOM 1563 N N . VAL A 1 206 ? 22.100 -7.720 -6.658 1.00 83.00 206 VAL A N 1
ATOM 1564 C CA . VAL A 1 206 ? 22.670 -6.636 -7.463 1.00 83.00 206 VAL A CA 1
ATOM 1565 C C . VAL A 1 206 ? 23.159 -7.183 -8.809 1.00 83.00 206 VAL A C 1
ATOM 1567 O O . VAL A 1 206 ? 22.734 -6.699 -9.850 1.00 83.00 206 VAL A O 1
ATOM 1570 N N . SER A 1 207 ? 23.931 -8.275 -8.810 1.00 83.44 207 SER A N 1
ATOM 1571 C CA . SER A 1 207 ? 24.412 -8.921 -10.043 1.00 83.44 207 SER A CA 1
ATOM 1572 C C . SER A 1 207 ? 23.280 -9.448 -10.930 1.00 83.44 207 SER A C 1
ATOM 1574 O O . SER A 1 207 ? 23.380 -9.383 -12.153 1.00 83.44 207 SER A O 1
ATOM 1576 N N . PHE A 1 208 ? 22.190 -9.942 -10.333 1.00 84.81 208 PHE A N 1
ATOM 1577 C CA . PHE A 1 208 ? 21.003 -10.404 -11.053 1.00 84.81 208 PHE A CA 1
ATOM 1578 C C . PHE A 1 208 ? 20.386 -9.282 -11.902 1.00 84.81 208 PHE A C 1
ATOM 1580 O O . PHE A 1 208 ? 20.002 -9.532 -13.044 1.00 84.81 208 PHE A O 1
ATOM 1587 N N . PHE A 1 209 ? 20.367 -8.049 -11.384 1.00 83.06 209 PHE A N 1
ATOM 1588 C CA . PHE A 1 209 ? 19.857 -6.866 -12.087 1.00 83.06 209 PHE A CA 1
ATOM 1589 C C . PHE A 1 209 ? 20.924 -6.041 -12.824 1.00 83.06 209 PHE A C 1
ATOM 1591 O O . PHE A 1 209 ? 20.578 -5.223 -13.666 1.00 83.06 209 PHE A O 1
ATOM 1598 N N . GLU A 1 210 ? 22.217 -6.213 -12.557 1.00 75.38 210 GLU A N 1
ATOM 1599 C CA . GLU A 1 210 ? 23.286 -5.462 -13.241 1.00 75.38 210 GLU A CA 1
ATOM 1600 C C . GLU A 1 210 ? 23.902 -6.232 -14.426 1.00 75.38 210 GLU A C 1
ATOM 1602 O O . GLU A 1 210 ? 24.450 -5.617 -15.341 1.00 75.38 210 GLU A O 1
ATOM 1607 N N . GLY A 1 211 ? 23.787 -7.565 -14.446 1.00 60.84 211 GLY A N 1
ATOM 1608 C CA . GLY A 1 211 ? 24.588 -8.503 -15.248 1.00 60.84 211 GLY A CA 1
ATOM 1609 C C . GLY A 1 211 ? 24.505 -8.471 -16.785 1.00 60.84 211 GLY A C 1
ATOM 1610 O O . GLY A 1 211 ? 24.821 -9.489 -17.392 1.00 60.84 211 GLY A O 1
ATOM 1611 N N . GLY A 1 212 ? 24.131 -7.367 -17.441 1.00 51.16 212 GLY A N 1
ATOM 1612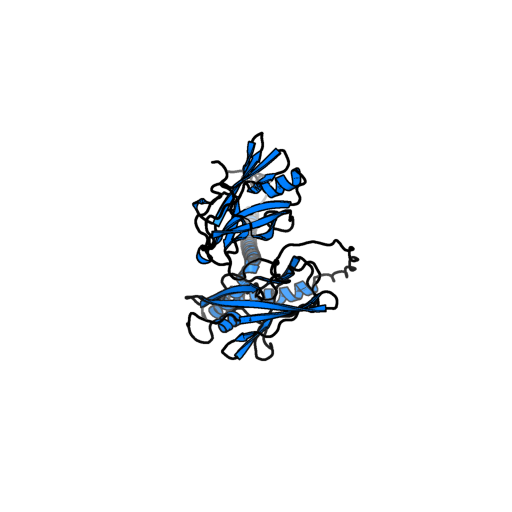 C CA . GLY A 1 212 ? 23.971 -7.350 -18.906 1.00 51.16 212 GLY A CA 1
ATOM 1613 C C . GLY A 1 212 ? 24.286 -6.075 -19.674 1.00 51.16 212 GLY A C 1
ATOM 1614 O O . GLY A 1 212 ? 24.560 -6.146 -20.867 1.00 51.16 212 GLY A O 1
ATOM 1615 N N . SER A 1 213 ? 24.209 -4.910 -19.041 1.00 50.47 213 SER A N 1
ATOM 1616 C CA . SER A 1 213 ? 24.660 -3.588 -19.509 1.00 50.47 213 SER A CA 1
ATOM 1617 C C . SER A 1 213 ? 23.943 -2.552 -18.649 1.00 50.47 213 SER A C 1
ATOM 1619 O O . SER A 1 213 ? 22.862 -2.826 -18.130 1.00 50.47 213 SER A O 1
ATOM 1621 N N . TYR A 1 214 ? 24.477 -1.335 -18.563 1.00 54.75 214 TYR A N 1
ATOM 1622 C CA . TYR A 1 214 ? 23.803 -0.166 -17.977 1.00 54.75 214 TYR A CA 1
ATOM 1623 C C . TYR A 1 214 ? 22.490 0.230 -18.697 1.00 54.75 214 TYR A C 1
ATOM 1625 O O . TYR A 1 214 ? 22.036 1.369 -18.590 1.00 54.75 214 TYR A O 1
ATOM 1633 N N . ALA A 1 215 ? 21.886 -0.667 -19.482 1.00 54.25 215 ALA A N 1
ATOM 1634 C CA . ALA A 1 215 ? 20.606 -0.446 -20.116 1.00 54.25 215 ALA A CA 1
ATOM 1635 C C . ALA A 1 215 ? 19.528 -0.299 -19.037 1.00 54.25 215 ALA A C 1
ATOM 1637 O O . ALA A 1 215 ? 19.159 -1.243 -18.345 1.00 54.25 215 ALA A O 1
ATOM 1638 N N . VAL A 1 216 ? 19.000 0.919 -18.965 1.00 58.44 216 VAL A N 1
ATOM 1639 C CA . VAL A 1 216 ? 18.005 1.439 -18.016 1.00 58.44 216 VAL A CA 1
ATOM 1640 C C . VAL A 1 216 ? 16.677 0.646 -18.003 1.00 58.44 216 VAL A C 1
ATOM 1642 O O . VAL A 1 216 ? 15.838 0.861 -17.136 1.00 58.44 216 VAL A 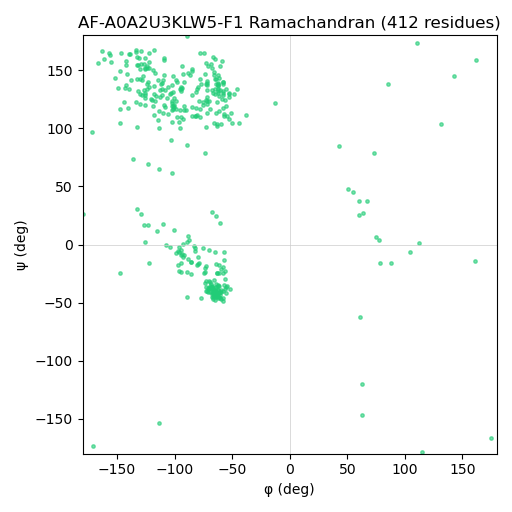O 1
ATOM 1645 N N . ASN A 1 217 ? 16.493 -0.317 -18.914 1.00 63.22 217 ASN A N 1
ATOM 1646 C CA . ASN A 1 217 ? 15.227 -1.010 -19.160 1.00 63.22 217 ASN A CA 1
ATOM 1647 C C . ASN A 1 217 ? 15.362 -2.535 -19.007 1.00 63.22 217 ASN A C 1
ATOM 1649 O O . ASN A 1 217 ? 15.284 -3.282 -19.990 1.00 63.22 217 ASN A O 1
ATOM 1653 N N . GLN A 1 218 ? 15.564 -3.011 -17.778 1.00 69.94 218 GLN A N 1
ATOM 1654 C CA . GLN A 1 218 ? 15.340 -4.426 -17.478 1.00 69.94 218 GLN A CA 1
ATOM 1655 C C . GLN A 1 218 ? 13.836 -4.731 -17.483 1.00 69.94 218 GLN A C 1
ATOM 1657 O O . GLN A 1 218 ? 13.049 -3.895 -17.038 1.00 69.94 218 GLN A O 1
ATOM 1662 N N . PRO A 1 219 ? 13.406 -5.890 -18.014 1.00 78.94 219 PRO A N 1
ATOM 1663 C CA . PRO A 1 219 ? 12.005 -6.261 -17.971 1.00 78.94 219 PRO A CA 1
ATOM 1664 C C . PRO A 1 219 ? 11.612 -6.617 -16.529 1.00 78.94 219 PRO A C 1
ATOM 1666 O O . PRO A 1 219 ? 12.463 -7.076 -15.763 1.00 78.94 219 PRO A O 1
ATOM 1669 N N . PRO A 1 220 ? 10.332 -6.466 -16.169 1.00 86.44 220 PRO A N 1
ATOM 1670 C CA . PRO A 1 220 ? 9.809 -7.050 -14.944 1.00 86.44 220 PRO A CA 1
ATOM 1671 C C . PRO A 1 220 ? 10.011 -8.572 -14.942 1.00 86.44 220 PRO A C 1
ATOM 1673 O O . PRO A 1 220 ? 9.802 -9.235 -15.962 1.00 86.44 220 PRO A O 1
ATOM 1676 N N . TYR A 1 221 ? 10.382 -9.128 -13.792 1.00 89.56 221 TYR A N 1
ATOM 1677 C CA . TYR A 1 221 ? 10.504 -10.568 -13.575 1.00 89.56 221 TYR A CA 1
ATOM 1678 C C . TYR A 1 221 ? 9.278 -11.087 -12.826 1.00 89.56 221 TYR A C 1
ATOM 1680 O O . TYR A 1 221 ? 8.882 -10.521 -11.809 1.00 89.56 221 TYR A O 1
ATOM 1688 N N . ALA A 1 222 ? 8.679 -12.172 -13.312 1.00 91.44 222 ALA A N 1
ATOM 1689 C CA . ALA A 1 222 ? 7.541 -12.796 -12.649 1.00 91.44 222 ALA A CA 1
ATOM 1690 C C . ALA A 1 222 ? 8.003 -13.686 -11.484 1.00 91.44 222 ALA A C 1
ATOM 1692 O O . ALA A 1 222 ? 8.905 -14.510 -11.630 1.00 91.44 222 ALA A O 1
ATOM 1693 N N . ILE A 1 223 ? 7.340 -13.548 -10.343 1.00 92.75 223 ILE A N 1
ATOM 1694 C CA . ILE A 1 223 ? 7.432 -14.422 -9.178 1.00 92.75 223 ILE A CA 1
ATOM 1695 C C . ILE A 1 223 ? 6.122 -15.200 -9.114 1.00 92.75 223 ILE A C 1
ATOM 1697 O O . ILE A 1 223 ? 5.059 -14.612 -8.938 1.00 92.75 223 ILE A O 1
ATOM 1701 N N . THR A 1 224 ? 6.191 -16.524 -9.222 1.00 93.75 224 THR A N 1
ATOM 1702 C CA . THR A 1 224 ? 5.014 -17.384 -9.046 1.00 93.75 224 THR A CA 1
ATOM 1703 C C . THR A 1 224 ? 5.058 -18.011 -7.660 1.00 93.75 224 THR A C 1
ATOM 1705 O O . THR A 1 224 ? 5.997 -18.739 -7.342 1.00 93.75 224 THR A O 1
ATOM 1708 N N . ILE A 1 225 ? 4.046 -17.728 -6.842 1.00 93.88 225 ILE A N 1
ATOM 1709 C CA . ILE A 1 225 ? 3.869 -18.271 -5.495 1.00 93.88 225 ILE A CA 1
ATOM 1710 C C . ILE A 1 225 ? 2.806 -19.367 -5.557 1.00 93.88 225 ILE A C 1
ATOM 1712 O O . ILE A 1 225 ? 1.675 -19.125 -5.975 1.00 93.88 225 ILE A O 1
ATOM 1716 N N . ARG A 1 226 ? 3.153 -20.575 -5.116 1.00 95.00 226 ARG A N 1
ATOM 1717 C CA . ARG A 1 226 ? 2.238 -21.720 -5.003 1.00 95.00 226 ARG A CA 1
ATOM 1718 C C . ARG A 1 226 ? 2.040 -22.054 -3.537 1.00 95.00 226 ARG A C 1
ATOM 1720 O O . ARG A 1 226 ? 3.014 -22.129 -2.792 1.00 95.00 226 ARG A O 1
ATOM 1727 N N . PHE A 1 227 ? 0.802 -22.249 -3.105 1.00 94.69 227 PHE A N 1
ATOM 1728 C CA . PHE A 1 227 ? 0.495 -22.521 -1.702 1.00 94.69 227 PHE A CA 1
ATOM 1729 C C . PHE A 1 227 ? -0.830 -23.265 -1.552 1.00 94.69 227 PHE A C 1
ATOM 1731 O O . PHE A 1 227 ? -1.658 -23.293 -2.456 1.00 94.69 227 PHE A O 1
ATOM 1738 N N . LEU A 1 228 ? -1.044 -23.860 -0.385 1.00 91.19 228 LEU A N 1
ATOM 1739 C CA . LEU A 1 228 ? -2.279 -24.531 -0.004 1.00 91.19 228 LEU A CA 1
ATOM 1740 C C . LEU A 1 228 ? -3.123 -23.616 0.896 1.00 91.19 228 LEU A C 1
ATOM 1742 O O . LEU A 1 228 ? -2.697 -23.266 2.001 1.00 91.19 228 LEU A O 1
ATOM 1746 N N . ASP A 1 229 ? -4.338 -23.296 0.451 1.00 87.38 229 ASP A N 1
ATOM 1747 C CA . ASP A 1 229 ? -5.435 -22.767 1.275 1.00 87.38 229 ASP A CA 1
ATOM 1748 C C . ASP A 1 229 ? -6.317 -23.947 1.696 1.00 87.38 229 ASP A C 1
ATOM 1750 O O . ASP A 1 229 ? -7.099 -24.486 0.907 1.00 87.38 229 ASP A O 1
ATOM 1754 N N . GLY A 1 230 ? -6.138 -24.425 2.929 1.00 86.31 230 GLY A N 1
ATOM 1755 C CA . GLY A 1 230 ? -6.719 -25.704 3.332 1.00 86.31 230 GLY A CA 1
ATOM 1756 C C . GLY A 1 230 ? -6.140 -26.845 2.489 1.00 86.31 230 GLY A C 1
ATOM 1757 O O . GLY A 1 230 ? -4.933 -27.086 2.538 1.00 86.31 230 GLY A O 1
ATOM 1758 N N . SER A 1 231 ? -6.983 -27.575 1.759 1.00 88.12 231 SER A N 1
ATOM 1759 C CA . SER A 1 231 ? -6.575 -28.659 0.848 1.00 88.12 231 SER A CA 1
ATOM 1760 C C . SER A 1 231 ? -6.431 -28.220 -0.611 1.00 88.12 231 SER A C 1
ATOM 1762 O O . SER A 1 231 ? -6.098 -29.046 -1.456 1.00 88.12 231 SER A O 1
ATOM 1764 N N . THR A 1 232 ? -6.720 -26.957 -0.923 1.00 88.44 232 THR A N 1
ATOM 1765 C CA . THR A 1 232 ? -6.759 -26.457 -2.299 1.00 88.44 232 THR A CA 1
ATOM 1766 C C . THR A 1 232 ? -5.455 -25.747 -2.627 1.00 88.44 232 THR A C 1
ATOM 1768 O O . THR A 1 232 ? -5.087 -24.791 -1.944 1.00 88.44 232 THR A O 1
ATOM 1771 N N . GLU A 1 233 ? -4.767 -26.192 -3.678 1.00 93.38 233 GLU A N 1
ATOM 1772 C CA . GLU A 1 233 ? -3.609 -25.476 -4.214 1.00 93.38 233 GLU A CA 1
ATOM 1773 C C . GLU A 1 233 ? -4.060 -24.203 -4.933 1.00 93.38 233 GLU A C 1
ATOM 1775 O O . GLU A 1 233 ? -5.009 -24.203 -5.719 1.00 93.38 233 GLU A O 1
ATOM 1780 N N . ARG A 1 234 ? -3.377 -23.105 -4.634 1.00 91.50 234 ARG A N 1
ATOM 1781 C CA . ARG A 1 234 ? -3.557 -21.801 -5.252 1.00 91.50 234 ARG A CA 1
ATOM 1782 C C . ARG A 1 234 ? -2.233 -21.320 -5.818 1.00 91.50 234 ARG A C 1
ATOM 1784 O O . ARG A 1 234 ? -1.160 -21.666 -5.321 1.00 91.50 234 ARG A O 1
ATOM 1791 N N . VAL A 1 235 ? -2.347 -20.503 -6.854 1.00 92.25 235 VAL A N 1
ATOM 1792 C CA . VAL A 1 235 ? -1.225 -19.858 -7.523 1.00 92.25 235 VAL A CA 1
ATOM 1793 C C . VAL A 1 235 ? -1.474 -18.359 -7.504 1.00 92.25 235 VAL A C 1
ATOM 1795 O O . VAL A 1 235 ? -2.581 -17.909 -7.789 1.00 92.25 235 VAL A O 1
ATOM 1798 N N . GLU A 1 236 ? -0.446 -17.605 -7.150 1.00 89.94 236 GLU A N 1
ATOM 1799 C CA . GLU A 1 236 ? -0.442 -16.150 -7.161 1.00 89.94 236 GLU A CA 1
ATOM 1800 C C . GLU A 1 236 ? 0.797 -15.661 -7.902 1.00 89.94 236 GLU A C 1
ATOM 1802 O O . GLU A 1 236 ? 1.868 -16.262 -7.798 1.00 89.94 236 GLU A O 1
ATOM 1807 N N . GLN A 1 237 ? 0.651 -14.578 -8.659 1.00 91.56 237 GLN A N 1
ATOM 1808 C CA . GLN A 1 237 ? 1.751 -13.969 -9.394 1.00 91.56 237 GLN A CA 1
ATOM 1809 C C . GLN A 1 237 ? 2.104 -12.613 -8.798 1.00 91.56 237 GLN A C 1
ATOM 1811 O O . GLN A 1 237 ? 1.237 -11.832 -8.412 1.00 91.56 237 GLN A O 1
ATOM 1816 N N . HIS A 1 238 ? 3.399 -12.356 -8.710 1.00 89.62 238 HIS A N 1
ATOM 1817 C CA . HIS A 1 238 ? 3.999 -11.091 -8.319 1.00 89.62 238 HIS A CA 1
ATOM 1818 C C . HIS A 1 238 ? 4.969 -10.659 -9.409 1.00 89.62 238 HIS A C 1
ATOM 1820 O O . HIS A 1 238 ? 5.561 -11.481 -10.104 1.00 89.62 238 HIS A O 1
ATOM 1826 N N . THR A 1 239 ? 5.160 -9.359 -9.536 1.00 90.56 239 THR A N 1
ATOM 1827 C CA . THR A 1 239 ? 6.142 -8.753 -10.419 1.00 90.56 239 THR A CA 1
ATOM 1828 C C . THR A 1 239 ? 7.268 -8.175 -9.577 1.00 90.56 239 THR A C 1
ATOM 1830 O O . THR A 1 239 ? 7.015 -7.466 -8.606 1.00 90.56 239 THR A O 1
ATOM 1833 N N . MET A 1 240 ? 8.508 -8.459 -9.964 1.00 89.38 240 MET A N 1
ATOM 1834 C CA . MET A 1 240 ? 9.722 -7.915 -9.372 1.00 89.38 240 MET A CA 1
ATOM 1835 C C . MET A 1 240 ? 10.483 -7.083 -10.403 1.00 89.38 240 MET A C 1
ATOM 1837 O O . MET A 1 240 ? 10.875 -7.575 -11.461 1.00 89.38 240 MET A O 1
ATOM 1841 N N . GLU A 1 241 ? 10.732 -5.825 -10.065 1.00 88.50 241 GLU A N 1
ATOM 1842 C CA . GLU A 1 241 ? 11.491 -4.868 -10.862 1.00 88.50 241 GLU A CA 1
ATOM 1843 C C . GLU A 1 241 ? 12.729 -4.422 -10.091 1.00 88.50 241 GLU A C 1
ATOM 1845 O O . GLU A 1 241 ? 12.661 -4.126 -8.897 1.00 88.50 241 GLU A O 1
ATOM 1850 N N . GLY A 1 242 ? 13.857 -4.350 -10.791 1.00 85.00 242 GLY A N 1
ATOM 1851 C CA . GLY A 1 242 ? 15.094 -3.795 -10.265 1.00 85.00 242 GLY A CA 1
ATOM 1852 C C . GLY A 1 242 ? 15.611 -2.705 -11.189 1.00 85.00 242 GLY A C 1
ATOM 1853 O O . GLY A 1 242 ? 15.795 -2.937 -12.384 1.00 85.00 242 GLY A O 1
ATOM 1854 N N . HIS A 1 243 ? 15.859 -1.520 -10.636 1.00 84.00 243 HIS A N 1
ATOM 1855 C CA . HIS A 1 243 ? 16.463 -0.402 -11.357 1.00 84.00 243 HIS A CA 1
ATOM 1856 C C . HIS A 1 243 ? 17.888 -0.160 -10.845 1.00 84.00 243 HIS A C 1
ATOM 1858 O O . HIS A 1 243 ? 18.043 0.225 -9.684 1.00 84.00 243 HIS A O 1
ATOM 1864 N N . PRO A 1 244 ? 18.930 -0.388 -11.665 1.00 83.06 244 PRO A N 1
ATOM 1865 C CA . PRO A 1 244 ? 20.311 -0.148 -11.259 1.00 83.06 244 PRO A CA 1
ATOM 1866 C C . PRO A 1 244 ? 20.550 1.309 -10.840 1.00 83.06 244 PRO A C 1
ATOM 1868 O O . PRO A 1 244 ? 20.063 2.241 -11.485 1.00 83.06 244 PRO A O 1
ATOM 1871 N N . LEU A 1 245 ? 21.331 1.510 -9.780 1.00 81.56 245 LEU A N 1
ATOM 1872 C CA . LEU A 1 245 ? 21.691 2.832 -9.271 1.00 81.56 245 LEU A CA 1
ATOM 1873 C C . LEU A 1 245 ? 23.021 3.324 -9.876 1.00 81.56 245 LEU A C 1
ATOM 1875 O O . LEU A 1 245 ? 23.948 2.532 -10.051 1.00 81.56 245 LEU A O 1
ATOM 1879 N N . PRO A 1 246 ? 23.201 4.643 -10.106 1.00 78.06 246 PRO A N 1
ATOM 1880 C CA . PRO A 1 246 ? 24.422 5.190 -10.716 1.00 78.06 246 PRO A CA 1
ATOM 1881 C C . PRO A 1 246 ? 25.729 4.911 -9.956 1.00 78.06 246 PRO A C 1
ATOM 1883 O O . PRO A 1 246 ? 26.809 5.020 -10.530 1.00 78.06 246 PRO A O 1
ATOM 1886 N N . ARG A 1 247 ? 25.651 4.603 -8.655 1.00 80.69 247 ARG A N 1
ATOM 1887 C CA . ARG A 1 247 ? 26.806 4.353 -7.770 1.00 80.69 247 ARG A CA 1
ATOM 1888 C C . ARG A 1 247 ? 26.928 2.886 -7.339 1.00 80.69 247 ARG A C 1
ATOM 1890 O O . ARG A 1 247 ? 27.620 2.599 -6.366 1.00 80.69 247 ARG A O 1
ATOM 1897 N N . GLY A 1 248 ? 26.266 1.983 -8.061 1.00 80.62 248 GLY A N 1
ATOM 1898 C CA . GLY A 1 248 ? 26.184 0.564 -7.730 1.00 80.62 248 GLY A CA 1
ATOM 1899 C C . GLY A 1 248 ? 25.056 0.264 -6.743 1.00 80.62 248 GLY A C 1
ATOM 1900 O O . GLY A 1 248 ? 24.831 0.997 -5.770 1.00 80.62 248 GLY A O 1
ATOM 1901 N N . GLY A 1 249 ? 24.343 -0.829 -7.005 1.00 85.56 249 GLY A N 1
ATOM 1902 C CA . GLY A 1 249 ? 23.142 -1.214 -6.270 1.00 85.56 249 GLY A CA 1
ATOM 1903 C C . GLY A 1 249 ? 21.888 -1.176 -7.138 1.00 85.56 249 GLY A C 1
ATOM 1904 O O . GLY A 1 249 ? 21.938 -0.871 -8.327 1.00 85.56 249 GLY A O 1
ATOM 1905 N N . VAL A 1 250 ? 20.746 -1.487 -6.534 1.00 84.88 250 VAL A N 1
ATOM 1906 C CA . VAL A 1 250 ? 19.466 -1.613 -7.232 1.00 84.88 250 VAL A CA 1
ATOM 1907 C C . VAL A 1 250 ? 18.318 -1.075 -6.377 1.00 84.88 250 VAL A C 1
ATOM 1909 O O . VAL A 1 250 ? 18.220 -1.378 -5.190 1.00 84.88 250 VAL A O 1
ATOM 1912 N N . THR A 1 251 ? 17.430 -0.286 -6.976 1.00 84.69 251 THR A N 1
ATOM 1913 C CA . THR A 1 251 ? 16.115 0.022 -6.403 1.00 84.69 251 THR A CA 1
ATOM 1914 C C . THR A 1 251 ? 15.180 -1.137 -6.710 1.00 84.69 251 THR A C 1
ATOM 1916 O O . THR A 1 251 ? 14.928 -1.416 -7.883 1.00 84.69 251 THR A O 1
ATOM 1919 N N . LEU A 1 252 ? 14.678 -1.811 -5.676 1.00 84.44 252 LEU A N 1
ATOM 1920 C CA . LEU A 1 252 ? 13.843 -3.003 -5.817 1.00 84.44 252 LEU A CA 1
ATOM 1921 C C . LEU A 1 252 ? 12.370 -2.656 -5.580 1.00 84.44 252 LEU A C 1
ATOM 1923 O O . LEU A 1 252 ? 12.019 -2.052 -4.566 1.00 84.44 252 LEU A O 1
ATOM 1927 N N . LYS A 1 253 ? 11.496 -3.076 -6.495 1.00 82.56 253 LYS A N 1
ATOM 1928 C CA . LYS A 1 253 ? 10.039 -2.999 -6.339 1.00 82.56 253 LYS A CA 1
ATOM 1929 C C . LYS A 1 253 ? 9.440 -4.377 -6.561 1.00 82.56 253 LYS A C 1
ATOM 1931 O O . LYS A 1 253 ? 9.728 -5.015 -7.567 1.00 82.56 253 LYS A O 1
ATOM 1936 N N . ILE A 1 254 ? 8.609 -4.830 -5.628 1.00 84.31 254 ILE A N 1
ATOM 1937 C CA . ILE A 1 254 ? 7.869 -6.087 -5.750 1.00 84.31 254 ILE A CA 1
ATOM 1938 C C . ILE A 1 254 ? 6.403 -5.786 -5.475 1.00 84.31 254 ILE A C 1
ATOM 1940 O O . ILE A 1 254 ? 6.083 -5.132 -4.484 1.00 84.31 254 ILE A O 1
ATOM 1944 N N . TYR A 1 255 ? 5.520 -6.211 -6.367 1.00 82.00 255 TYR A N 1
ATOM 1945 C CA . TYR A 1 255 ? 4.090 -5.951 -6.253 1.00 82.00 255 TYR A CA 1
ATOM 1946 C C . TYR A 1 255 ? 3.285 -7.108 -6.853 1.00 82.00 255 TYR A C 1
ATOM 1948 O O . TYR A 1 255 ? 3.755 -7.748 -7.793 1.00 82.00 255 TYR A O 1
ATOM 1956 N N . PRO A 1 256 ? 2.078 -7.405 -6.341 1.00 83.12 256 PRO A N 1
ATOM 1957 C CA . PRO A 1 256 ? 1.250 -8.467 -6.894 1.00 83.12 256 PRO A CA 1
ATOM 1958 C C . PRO A 1 256 ? 0.915 -8.158 -8.355 1.00 83.12 256 PRO A C 1
ATOM 1960 O O . PRO A 1 256 ? 0.493 -7.049 -8.695 1.00 83.12 256 PRO A O 1
ATOM 1963 N N . THR A 1 257 ? 1.078 -9.149 -9.225 1.00 82.31 257 THR A N 1
ATOM 1964 C CA . THR A 1 257 ? 0.545 -9.092 -10.579 1.00 82.31 257 THR A CA 1
ATOM 1965 C C . THR A 1 257 ? -0.953 -9.259 -10.418 1.00 82.31 257 THR A C 1
ATOM 1967 O O . THR A 1 257 ? -1.449 -10.354 -10.160 1.00 82.31 257 THR A O 1
ATOM 1970 N N . VAL A 1 258 ? -1.688 -8.151 -10.482 1.00 64.50 258 VAL A N 1
ATOM 1971 C CA . VAL A 1 258 ? -3.142 -8.227 -10.525 1.00 64.50 258 VAL A CA 1
ATOM 1972 C C . VAL A 1 258 ? -3.466 -8.960 -11.817 1.00 64.50 258 VAL A C 1
ATOM 1974 O O . VAL A 1 258 ? -3.357 -8.379 -12.899 1.00 64.50 258 VAL A O 1
ATOM 1977 N N . ASP A 1 259 ? -3.806 -10.246 -11.709 1.00 47.62 259 ASP A N 1
ATOM 1978 C CA . ASP A 1 259 ? -4.369 -11.000 -12.816 1.00 47.62 259 ASP A CA 1
ATOM 1979 C C . ASP A 1 259 ? -5.548 -10.157 -13.294 1.00 47.62 259 ASP A C 1
ATOM 1981 O O . ASP A 1 259 ? -6.557 -9.989 -12.598 1.00 47.62 259 ASP A O 1
ATOM 1985 N N . SER A 1 260 ? -5.399 -9.526 -14.456 1.00 40.38 260 SER A N 1
ATOM 1986 C CA . SER A 1 260 ? -6.397 -8.590 -14.987 1.00 40.38 260 SER A CA 1
ATOM 1987 C C . SER A 1 260 ? -7.710 -9.320 -15.309 1.00 40.38 260 SER A C 1
ATOM 1989 O O . SER A 1 260 ? -8.715 -8.701 -15.643 1.00 40.38 260 SER A O 1
ATOM 1991 N N . THR A 1 261 ? -7.689 -10.646 -15.187 1.00 37.41 261 THR A N 1
ATOM 1992 C CA . THR A 1 261 ? -8.777 -11.604 -15.323 1.00 37.41 261 THR A CA 1
ATOM 1993 C C . THR A 1 261 ? -9.412 -12.014 -13.985 1.00 37.41 261 THR A C 1
ATOM 1995 O O . THR A 1 261 ? -10.538 -12.505 -14.004 1.00 37.41 261 THR A O 1
ATOM 1998 N N . ALA A 1 262 ? -8.759 -11.795 -12.833 1.00 38.78 262 ALA A N 1
ATOM 1999 C CA . ALA A 1 262 ? -9.231 -12.235 -11.510 1.00 38.78 262 ALA A CA 1
ATOM 2000 C C . ALA A 1 262 ? -9.338 -11.118 -10.457 1.00 38.78 262 ALA A C 1
ATOM 2002 O O . ALA A 1 262 ? -9.764 -11.373 -9.327 1.00 38.78 262 ALA A O 1
ATOM 2003 N N . CYS A 1 263 ? -9.055 -9.861 -10.815 1.00 37.25 263 CYS A N 1
ATOM 2004 C CA . CYS A 1 263 ? -9.697 -8.753 -10.120 1.00 37.25 263 CYS A CA 1
ATOM 2005 C C . CYS A 1 263 ? -11.183 -8.908 -10.416 1.00 37.25 263 CYS A C 1
ATOM 2007 O O . CYS A 1 263 ? -11.595 -8.686 -11.553 1.00 37.25 263 CYS A O 1
ATOM 2009 N N . ALA A 1 264 ? -11.949 -9.399 -9.437 1.00 39.75 264 ALA A N 1
ATOM 2010 C CA . ALA A 1 264 ? -13.389 -9.521 -9.537 1.00 39.75 264 ALA A CA 1
ATOM 2011 C C . ALA A 1 264 ? -13.904 -8.228 -10.158 1.00 39.75 264 ALA A C 1
ATOM 2013 O O . ALA A 1 264 ? -13.908 -7.172 -9.517 1.00 39.75 264 ALA A O 1
ATOM 2014 N N . VAL A 1 265 ? -14.274 -8.319 -11.438 1.00 38.88 265 VAL A N 1
ATOM 2015 C CA . VAL A 1 265 ? -15.097 -7.336 -12.106 1.00 38.88 265 VAL A CA 1
ATOM 2016 C C . VAL A 1 265 ? -16.249 -7.197 -11.141 1.00 38.88 265 VAL A C 1
ATOM 2018 O O . VAL A 1 265 ? -17.058 -8.111 -11.004 1.00 38.88 265 VAL A O 1
ATOM 2021 N N . THR A 1 266 ? -16.272 -6.104 -10.382 1.00 44.19 266 THR A N 1
ATOM 2022 C CA . THR A 1 266 ? -17.515 -5.695 -9.752 1.00 44.19 266 THR A CA 1
ATOM 2023 C C . THR A 1 266 ? -18.434 -5.562 -10.956 1.00 44.19 266 THR A C 1
ATOM 2025 O O . THR A 1 266 ? -18.103 -4.741 -11.820 1.00 44.19 266 THR A O 1
ATOM 2028 N N . PRO A 1 267 ? -19.431 -6.452 -11.128 1.00 45.59 267 PRO A N 1
ATOM 2029 C CA . PRO A 1 267 ? -20.151 -6.566 -12.387 1.00 45.59 267 PRO A CA 1
ATOM 2030 C C . PRO A 1 267 ? -20.625 -5.167 -12.784 1.00 45.59 267 PRO A C 1
ATOM 2032 O O . PRO A 1 267 ? -21.389 -4.557 -12.042 1.00 45.59 267 PRO A O 1
ATOM 2035 N N . GLY A 1 268 ? -20.080 -4.614 -13.875 1.00 70.88 268 GLY A N 1
ATOM 2036 C CA . GLY A 1 268 ? -20.418 -3.264 -14.340 1.00 70.88 268 GLY A CA 1
ATOM 2037 C C . GLY A 1 268 ? -19.342 -2.168 -14.264 1.00 70.88 268 GLY A C 1
ATOM 2038 O O . GLY A 1 268 ? -19.650 -1.050 -14.666 1.00 70.88 268 GLY A O 1
ATOM 2039 N N . LEU A 1 269 ? -18.102 -2.422 -13.817 1.00 82.19 269 LEU A N 1
ATOM 2040 C CA . LEU A 1 269 ? -17.014 -1.426 -13.923 1.00 82.19 269 LEU A CA 1
ATOM 2041 C C . LEU A 1 269 ? -16.143 -1.620 -15.186 1.00 82.19 269 LEU A C 1
ATOM 2043 O O . LEU A 1 269 ? -15.707 -2.743 -15.442 1.00 82.19 269 LEU A O 1
ATOM 2047 N N . PRO A 1 270 ? -15.823 -0.556 -15.955 1.00 84.50 270 PRO A N 1
ATOM 2048 C CA . PRO A 1 270 ? -14.939 -0.647 -17.122 1.00 84.50 270 PRO A CA 1
ATOM 2049 C C . PRO A 1 270 ? -13.523 -1.126 -16.768 1.00 84.50 270 PRO A C 1
ATOM 2051 O O . PRO A 1 270 ? -12.971 -0.733 -15.741 1.00 84.50 270 PRO A O 1
ATOM 2054 N N . ALA A 1 271 ? -12.893 -1.924 -17.639 1.00 80.81 271 ALA A N 1
ATOM 2055 C CA . ALA A 1 271 ? -11.520 -2.406 -17.433 1.00 80.81 271 ALA A CA 1
ATOM 2056 C C . ALA A 1 271 ? -10.490 -1.259 -17.387 1.00 80.81 271 ALA A C 1
ATOM 2058 O O . ALA A 1 271 ? -9.585 -1.271 -16.558 1.00 80.81 271 ALA A O 1
ATOM 2059 N N . ARG A 1 272 ? -10.658 -0.243 -18.244 1.00 85.25 272 ARG A N 1
ATOM 2060 C CA . ARG A 1 272 ? -9.887 1.006 -18.209 1.00 85.25 272 ARG A CA 1
ATOM 2061 C C . ARG A 1 272 ? -10.694 2.078 -17.494 1.00 85.25 272 ARG A C 1
ATOM 2063 O O . ARG A 1 272 ? -11.700 2.536 -18.026 1.00 85.25 272 ARG A O 1
ATOM 2070 N N . ARG A 1 273 ? -10.254 2.451 -16.297 1.00 92.69 273 ARG A N 1
ATOM 2071 C CA . ARG A 1 273 ? -10.881 3.482 -15.467 1.00 92.69 273 ARG A CA 1
ATOM 2072 C C . ARG A 1 273 ? -9.864 4.066 -14.482 1.00 92.69 273 ARG A C 1
ATOM 2074 O O . ARG A 1 273 ? -8.822 3.439 -14.265 1.00 92.69 273 ARG A O 1
ATOM 2081 N N . PRO A 1 274 ? -10.150 5.221 -13.865 1.00 95.38 274 PRO A N 1
ATOM 2082 C CA . PRO A 1 274 ? -9.363 5.711 -12.751 1.00 95.38 274 PRO A CA 1
ATOM 2083 C C . PRO A 1 274 ? -9.519 4.780 -11.554 1.00 95.38 274 PRO A C 1
ATOM 2085 O O . PRO A 1 274 ? -10.573 4.165 -11.363 1.00 95.38 274 PRO A O 1
ATOM 2088 N N . LEU A 1 275 ? -8.469 4.671 -10.751 1.00 94.50 275 LEU A N 1
ATOM 2089 C CA . LEU A 1 275 ? -8.429 3.796 -9.588 1.00 94.50 275 LEU A CA 1
ATOM 2090 C C . LEU A 1 275 ? -7.809 4.560 -8.423 1.00 94.50 275 LEU A C 1
ATOM 2092 O O . LEU A 1 275 ? -6.654 4.347 -8.068 1.00 94.50 275 LEU A O 1
ATOM 2096 N N . VAL A 1 276 ? -8.581 5.496 -7.864 1.00 96.50 276 VAL A N 1
ATOM 2097 C CA . VAL A 1 276 ? -8.142 6.279 -6.705 1.00 96.50 276 VAL A CA 1
ATOM 2098 C C . VAL A 1 276 ? -8.288 5.422 -5.452 1.00 96.50 276 VAL A C 1
ATOM 2100 O O . VAL A 1 276 ? -9.404 5.033 -5.095 1.00 96.50 276 VAL A O 1
ATOM 2103 N N . VAL A 1 277 ? -7.170 5.121 -4.800 1.00 93.88 277 VAL A N 1
ATOM 2104 C CA . VAL A 1 277 ? -7.071 4.172 -3.684 1.00 93.88 277 VAL A CA 1
ATOM 2105 C C . VAL A 1 277 ? -6.322 4.787 -2.502 1.00 93.88 277 VAL A C 1
ATOM 2107 O O . VAL A 1 277 ? -5.473 5.664 -2.687 1.00 93.88 277 VAL A O 1
ATOM 2110 N N . PRO A 1 278 ? -6.620 4.360 -1.264 1.00 95.56 278 PRO A N 1
ATOM 2111 C CA . PRO A 1 278 ? -5.897 4.823 -0.093 1.00 95.56 278 PRO A CA 1
ATOM 2112 C C . PRO A 1 278 ? -4.486 4.224 -0.055 1.00 95.56 278 PRO A C 1
ATOM 2114 O O . PRO A 1 278 ? -4.318 3.008 -0.069 1.00 95.56 278 PRO A O 1
ATOM 2117 N N . LYS A 1 279 ? -3.471 5.079 0.080 1.00 90.81 279 LYS A N 1
ATOM 2118 C CA . LYS A 1 279 ? -2.072 4.665 0.267 1.00 90.81 279 LYS A CA 1
ATOM 2119 C C . LYS A 1 279 ? -1.745 4.498 1.751 1.00 90.81 279 LYS A C 1
ATOM 2121 O O . LYS A 1 279 ? -1.123 3.522 2.162 1.00 90.81 279 LYS A O 1
ATOM 2126 N N . ARG A 1 280 ? -2.168 5.457 2.583 1.00 91.88 280 ARG A N 1
ATOM 2127 C CA . ARG A 1 280 ? -1.889 5.482 4.032 1.00 91.88 280 ARG A CA 1
ATOM 2128 C C . ARG A 1 280 ? -2.768 6.499 4.756 1.00 91.88 280 ARG A C 1
ATOM 2130 O O . ARG A 1 280 ? -3.173 7.499 4.175 1.00 91.88 280 ARG A O 1
ATOM 2137 N N . TYR A 1 281 ? -2.970 6.291 6.054 1.00 92.88 281 TYR A N 1
ATOM 2138 C CA . TYR A 1 281 ? -3.443 7.325 6.973 1.00 92.88 281 TYR A CA 1
ATOM 2139 C C . TYR A 1 281 ? -2.318 7.633 7.964 1.00 92.88 281 TYR A C 1
ATOM 2141 O O . TYR A 1 281 ? -1.891 6.752 8.710 1.00 92.88 281 TYR A O 1
ATOM 2149 N N . GLY A 1 282 ? -1.768 8.846 7.943 1.00 91.62 282 GLY A N 1
ATOM 2150 C CA . GLY A 1 282 ? -0.566 9.149 8.722 1.00 91.62 282 GLY A CA 1
ATOM 2151 C C . GLY A 1 282 ? 0.005 10.540 8.482 1.00 91.62 282 GLY A C 1
ATOM 2152 O O . GLY A 1 282 ? -0.663 11.399 7.914 1.00 91.62 282 GLY A O 1
ATOM 2153 N N . ALA A 1 283 ? 1.238 10.762 8.946 1.00 89.81 283 ALA A N 1
ATOM 2154 C CA . ALA A 1 283 ? 1.914 12.058 8.860 1.00 89.81 283 ALA A CA 1
ATOM 2155 C C . ALA A 1 283 ? 2.140 12.500 7.407 1.00 89.81 283 ALA A C 1
ATOM 2157 O O . ALA A 1 283 ? 2.509 11.681 6.570 1.00 89.81 283 ALA A O 1
ATOM 2158 N N . GLY A 1 284 ? 1.929 13.777 7.095 1.00 87.56 284 GLY A N 1
ATOM 2159 C CA . GLY A 1 284 ? 2.256 14.338 5.787 1.00 87.56 284 GLY A CA 1
ATOM 2160 C C . GLY A 1 284 ? 3.756 14.255 5.488 1.00 87.56 284 GLY A C 1
ATOM 2161 O O . GLY A 1 284 ? 4.573 14.528 6.365 1.00 87.56 284 GLY A O 1
ATOM 2162 N N . VAL A 1 285 ? 4.115 13.875 4.258 1.00 83.75 285 VAL A N 1
ATOM 2163 C CA . VAL A 1 285 ? 5.523 13.739 3.826 1.00 83.75 285 VAL A CA 1
ATOM 2164 C C . VAL A 1 285 ? 6.062 14.996 3.141 1.00 83.75 285 VAL A C 1
ATOM 2166 O O . VAL A 1 285 ? 7.265 15.239 3.144 1.00 83.75 285 VAL A O 1
ATOM 2169 N N . LEU A 1 286 ? 5.181 15.827 2.576 1.00 83.62 286 LEU A N 1
ATOM 2170 C CA . LEU A 1 286 ? 5.564 17.066 1.900 1.00 83.62 286 LEU A CA 1
ATOM 2171 C C . LEU A 1 286 ? 5.719 18.220 2.893 1.00 83.62 286 LEU A C 1
ATOM 2173 O O . LEU A 1 286 ? 5.018 18.284 3.900 1.00 83.62 286 LEU A O 1
ATOM 2177 N N . LYS A 1 287 ? 6.591 19.184 2.568 1.00 76.50 287 LYS A N 1
ATOM 2178 C CA . LYS A 1 287 ? 6.940 20.325 3.439 1.00 76.50 287 LYS A CA 1
ATOM 2179 C C . LYS A 1 287 ? 5.724 21.097 3.971 1.00 76.50 287 LYS A C 1
ATOM 2181 O O . LYS A 1 287 ? 5.728 21.509 5.123 1.00 76.50 287 LYS A O 1
ATOM 2186 N N . HIS A 1 288 ? 4.691 21.279 3.148 1.00 81.81 288 HIS A N 1
ATOM 2187 C CA . HIS A 1 288 ? 3.458 21.987 3.515 1.00 81.81 288 HIS A CA 1
ATOM 2188 C C . HIS A 1 288 ? 2.474 21.127 4.333 1.00 81.81 288 HIS A C 1
ATOM 2190 O O . HIS A 1 288 ? 1.530 21.653 4.910 1.00 81.81 288 HIS A O 1
ATOM 2196 N N . HIS A 1 289 ? 2.720 19.818 4.428 1.00 82.31 289 HIS A N 1
ATOM 2197 C CA . HIS A 1 289 ? 1.932 18.855 5.197 1.00 82.31 289 HIS A CA 1
ATOM 2198 C C . HIS A 1 289 ? 2.643 18.370 6.470 1.00 82.31 289 HIS A C 1
ATOM 2200 O O . HIS A 1 289 ? 2.083 17.564 7.217 1.00 82.31 289 HIS A O 1
ATOM 2206 N N . LEU A 1 290 ? 3.865 18.848 6.734 1.00 80.81 290 LEU A N 1
ATOM 2207 C CA . LEU A 1 290 ? 4.619 18.499 7.936 1.00 80.81 290 LEU A CA 1
ATOM 2208 C C . LEU A 1 290 ? 3.824 18.873 9.193 1.00 80.81 290 LEU A C 1
ATOM 2210 O O . LEU A 1 290 ? 3.325 19.986 9.324 1.00 80.81 290 LEU A O 1
ATOM 2214 N N . GLY A 1 291 ? 3.713 17.921 10.120 1.00 82.50 291 GLY A N 1
ATOM 2215 C CA . GLY A 1 291 ? 2.959 18.076 11.369 1.00 82.50 291 GLY A CA 1
ATOM 2216 C C . GLY A 1 291 ? 1.472 17.714 11.272 1.00 82.50 291 GLY A C 1
ATOM 2217 O O . GLY A 1 291 ? 0.853 17.447 12.300 1.00 82.50 291 GLY A O 1
ATOM 2218 N N . TYR A 1 292 ? 0.907 17.607 10.067 1.00 89.25 292 TYR A N 1
ATOM 2219 C CA . TYR A 1 292 ? -0.465 17.138 9.878 1.00 89.25 292 TYR A CA 1
ATOM 2220 C C . TYR A 1 292 ? -0.518 15.617 9.747 1.00 89.25 292 TYR A C 1
ATOM 2222 O O . TYR A 1 292 ? 0.388 14.995 9.189 1.00 89.25 292 TYR A O 1
ATOM 2230 N N . LYS A 1 293 ? -1.608 15.008 10.226 1.00 92.38 293 LYS A N 1
ATOM 2231 C CA . LYS A 1 293 ? -1.966 13.625 9.887 1.00 92.38 293 LYS A CA 1
ATOM 2232 C C . LYS A 1 293 ? -3.257 13.611 9.084 1.00 92.38 293 LYS A C 1
ATOM 2234 O O . LYS A 1 293 ? -4.162 14.391 9.363 1.00 92.38 293 LYS A O 1
ATOM 2239 N N . GLY A 1 294 ? -3.327 12.738 8.093 1.00 94.75 294 GLY A N 1
ATOM 2240 C CA . GLY A 1 294 ? -4.430 12.714 7.145 1.00 94.75 294 GLY A CA 1
ATOM 2241 C C . GLY A 1 294 ? -4.398 11.495 6.241 1.00 94.75 294 GLY A C 1
ATOM 2242 O O . GLY A 1 294 ? -3.579 10.590 6.433 1.00 94.75 294 GLY A O 1
ATOM 2243 N N . LEU A 1 295 ? -5.301 11.484 5.266 1.00 95.88 295 LEU A N 1
ATOM 2244 C CA . LEU A 1 295 ? -5.430 10.415 4.285 1.00 95.88 295 LEU A CA 1
ATOM 2245 C C . LEU A 1 295 ? -4.588 10.751 3.052 1.00 95.88 295 LEU A C 1
ATOM 2247 O O . LEU A 1 295 ? -4.836 11.754 2.390 1.00 95.88 295 LEU A O 1
ATOM 2251 N N . ALA A 1 296 ? -3.610 9.904 2.742 1.00 95.31 296 ALA A N 1
ATOM 2252 C CA . ALA A 1 296 ? -2.918 9.936 1.462 1.00 95.31 296 ALA A CA 1
ATOM 2253 C C . ALA A 1 296 ? -3.588 8.951 0.502 1.00 95.31 296 ALA A C 1
ATOM 2255 O O . ALA A 1 296 ? -3.825 7.790 0.861 1.00 95.31 296 ALA A O 1
ATOM 2256 N N . VAL A 1 297 ? -3.858 9.403 -0.714 1.00 96.19 297 VAL A N 1
ATOM 2257 C CA . VAL A 1 297 ? -4.452 8.612 -1.791 1.00 96.19 297 VAL A CA 1
ATOM 2258 C C . VAL A 1 297 ? -3.550 8.650 -3.015 1.00 96.19 297 VAL A C 1
ATOM 2260 O O . VAL A 1 297 ? -2.817 9.612 -3.226 1.00 96.19 297 VAL A O 1
ATOM 2263 N N . MET A 1 298 ? -3.626 7.619 -3.840 1.00 95.62 298 MET A N 1
ATOM 2264 C CA . MET A 1 298 ? -2.924 7.534 -5.119 1.00 95.62 298 MET A CA 1
ATOM 2265 C C . MET A 1 298 ? -3.885 7.058 -6.205 1.00 95.62 298 MET A C 1
ATOM 2267 O O . MET A 1 298 ? -4.983 6.598 -5.892 1.00 95.62 298 MET A O 1
ATOM 2271 N N . ASN A 1 299 ? -3.496 7.195 -7.471 1.00 95.62 299 ASN A N 1
ATOM 2272 C CA . ASN A 1 299 ? -4.281 6.708 -8.600 1.00 95.62 299 ASN A CA 1
ATOM 2273 C C . ASN A 1 299 ? -3.503 5.645 -9.383 1.00 95.62 299 ASN A C 1
ATOM 2275 O O . ASN A 1 299 ? -2.544 5.971 -10.078 1.00 95.62 299 ASN A O 1
ATOM 2279 N N . ASP A 1 300 ? -3.978 4.403 -9.320 1.00 90.81 300 ASP A N 1
ATOM 2280 C CA . ASP A 1 300 ? -3.376 3.240 -9.990 1.00 90.81 300 ASP A CA 1
ATOM 2281 C C . ASP A 1 300 ? -3.971 2.968 -11.383 1.00 90.81 300 ASP A C 1
ATOM 2283 O O . ASP A 1 300 ? -3.617 1.996 -12.050 1.00 90.81 300 ASP A O 1
ATOM 2287 N N . GLY A 1 301 ? -4.922 3.798 -11.818 1.00 91.62 301 GLY A N 1
ATOM 2288 C CA . GLY A 1 301 ? -5.657 3.632 -13.068 1.00 91.62 301 GLY A CA 1
ATOM 2289 C C . GLY A 1 301 ? -5.360 4.720 -14.099 1.00 91.62 301 GLY A C 1
ATOM 2290 O O . GLY A 1 301 ? -4.307 5.355 -14.116 1.00 91.62 301 GLY A O 1
ATOM 2291 N N . THR A 1 302 ? -6.328 4.964 -14.983 1.00 93.62 302 THR A N 1
ATOM 2292 C CA . THR A 1 302 ? -6.286 6.121 -15.896 1.00 93.62 302 THR A CA 1
ATOM 2293 C C . THR A 1 302 ? -6.405 7.438 -15.113 1.00 93.62 302 THR A C 1
ATOM 2295 O O . THR A 1 302 ? -6.898 7.412 -13.987 1.00 93.62 302 THR A O 1
ATOM 2298 N N . PRO A 1 303 ? -6.029 8.606 -15.671 1.00 97.31 303 PRO A N 1
ATOM 2299 C CA . PRO A 1 303 ? -6.155 9.893 -14.979 1.00 97.31 303 PRO A CA 1
ATOM 2300 C C . PRO A 1 303 ? -7.535 10.114 -14.340 1.00 97.31 303 PRO A C 1
ATOM 2302 O O . PRO A 1 303 ? -8.560 9.934 -15.000 1.00 97.31 303 PRO A O 1
ATOM 2305 N N . ALA A 1 304 ? -7.536 10.491 -13.060 1.00 97.50 304 ALA A N 1
ATOM 2306 C CA . ALA A 1 304 ? -8.719 10.874 -12.302 1.00 97.50 304 ALA A CA 1
ATOM 2307 C C . ALA A 1 304 ? -8.832 12.401 -12.283 1.00 97.50 304 ALA A C 1
ATOM 2309 O O . ALA A 1 304 ? -7.825 13.094 -12.121 1.00 97.50 304 ALA A O 1
ATOM 2310 N N . TYR A 1 305 ? -10.051 12.907 -12.421 1.00 97.69 305 TYR A N 1
ATOM 2311 C CA . TYR A 1 305 ? -10.367 14.331 -12.396 1.00 97.69 305 TYR A CA 1
ATOM 2312 C C . TYR A 1 305 ? -11.372 14.631 -11.292 1.00 97.69 305 TYR A C 1
ATOM 2314 O O . TYR A 1 305 ? -12.191 13.773 -10.949 1.00 97.69 305 TYR A O 1
ATOM 2322 N N . ASP A 1 306 ? -11.310 15.854 -10.773 1.00 96.62 306 ASP A N 1
ATOM 2323 C CA . ASP A 1 306 ? -12.188 16.365 -9.720 1.00 96.62 306 ASP A CA 1
ATOM 2324 C C . ASP A 1 306 ? -12.262 15.422 -8.514 1.00 96.62 306 ASP A C 1
ATOM 2326 O O . ASP A 1 306 ? -13.338 15.067 -8.032 1.00 96.62 306 ASP A O 1
ATOM 2330 N N . VAL A 1 307 ? -11.094 14.973 -8.049 1.00 97.06 307 VAL A N 1
ATOM 2331 C CA . VAL A 1 307 ? -10.997 14.072 -6.902 1.00 97.06 307 VAL A CA 1
ATOM 2332 C C . VAL A 1 307 ? -11.377 14.847 -5.654 1.00 97.06 307 VAL A C 1
ATOM 2334 O O . VAL A 1 307 ? -10.760 15.862 -5.343 1.00 97.06 307 VAL A O 1
ATOM 2337 N N . SER A 1 308 ? -12.374 14.375 -4.919 1.00 96.69 308 SER A N 1
ATOM 2338 C CA . SER A 1 308 ? -12.781 14.976 -3.656 1.00 96.69 308 SER A CA 1
ATOM 2339 C C . SER A 1 308 ? -12.966 13.943 -2.561 1.00 96.69 308 SER A C 1
ATOM 2341 O O . SER A 1 308 ? -13.490 12.856 -2.798 1.00 96.69 308 SER A O 1
ATOM 2343 N N . VAL A 1 309 ? -12.577 14.311 -1.345 1.00 96.56 309 VAL A N 1
ATOM 2344 C CA . VAL A 1 309 ? -12.807 13.536 -0.126 1.00 96.56 309 VAL A CA 1
ATOM 2345 C C . VAL A 1 309 ? -13.890 14.218 0.700 1.00 96.56 309 VAL A C 1
ATOM 2347 O O . VAL A 1 309 ? -13.802 15.411 0.992 1.00 96.56 309 VAL A O 1
ATOM 2350 N N . SER A 1 310 ? -14.941 13.484 1.067 1.00 93.56 310 SER A N 1
ATOM 2351 C CA . SER A 1 310 ? -16.007 14.060 1.892 1.00 93.56 310 SER A CA 1
ATOM 2352 C C . SER A 1 310 ? -15.672 13.991 3.378 1.00 93.56 310 SER A C 1
ATOM 2354 O O . SER A 1 310 ? -15.041 13.048 3.858 1.00 93.56 310 SER A O 1
ATOM 2356 N N . ASN A 1 311 ? -16.170 14.973 4.125 1.00 94.69 311 ASN A N 1
ATOM 2357 C CA . ASN A 1 311 ? -16.184 14.919 5.582 1.00 94.69 311 ASN A CA 1
ATOM 2358 C C . ASN A 1 311 ? -17.115 13.793 6.054 1.00 94.69 311 ASN A C 1
ATOM 2360 O O . ASN A 1 311 ? -18.150 13.535 5.438 1.00 94.69 311 ASN A O 1
ATOM 2364 N N . VAL A 1 312 ? -16.763 13.138 7.159 1.00 94.62 312 VAL A N 1
ATOM 2365 C CA . VAL A 1 312 ? -17.477 11.949 7.649 1.00 94.62 312 VAL A CA 1
ATOM 2366 C C . VAL A 1 312 ? -17.912 12.152 9.088 1.00 94.62 312 VAL A C 1
ATOM 2368 O O . VAL A 1 312 ? -17.101 12.516 9.933 1.00 94.62 312 VAL A O 1
ATOM 2371 N N . ALA A 1 313 ? -19.176 11.883 9.401 1.00 93.38 313 ALA A N 1
ATOM 2372 C CA . ALA A 1 313 ? -19.636 11.883 10.784 1.00 93.38 313 ALA A CA 1
ATOM 2373 C C . ALA A 1 313 ? -18.954 10.756 11.582 1.00 93.38 313 ALA A C 1
ATOM 2375 O O . ALA A 1 313 ? -18.958 9.594 11.175 1.00 93.38 313 ALA A O 1
ATOM 2376 N N . LEU A 1 314 ? -18.385 11.100 12.735 1.00 91.44 314 LEU A N 1
ATOM 2377 C CA . LEU A 1 314 ? -17.821 10.164 13.700 1.00 91.44 314 LEU A CA 1
ATOM 2378 C C . LEU A 1 314 ? -18.808 10.028 14.863 1.00 91.44 314 LEU A C 1
ATOM 2380 O O . LEU A 1 314 ? -18.792 10.807 15.821 1.00 91.44 314 LEU A O 1
ATOM 2384 N N . GLY A 1 315 ? -19.723 9.067 14.739 1.00 84.62 315 GLY A N 1
ATOM 2385 C CA . GLY A 1 315 ? -20.830 8.918 15.679 1.00 84.62 315 GLY A CA 1
ATOM 2386 C C . GLY A 1 315 ? -21.760 10.138 15.674 1.00 84.62 315 GLY A C 1
ATOM 2387 O O . GLY A 1 315 ? -21.980 10.771 14.645 1.00 84.62 315 GLY A O 1
ATOM 2388 N N . SER A 1 316 ? -22.328 10.470 16.836 1.00 81.69 316 SER A N 1
ATOM 2389 C CA . SER A 1 316 ? -23.309 11.565 16.970 1.00 81.69 316 SER A CA 1
ATOM 2390 C C . SER A 1 316 ? -22.702 12.922 17.358 1.00 81.69 316 SER A C 1
ATOM 2392 O O . SER A 1 316 ? -23.413 13.931 17.399 1.00 81.69 316 SER A O 1
ATOM 2394 N N . ARG A 1 317 ? -21.404 12.963 17.691 1.00 84.25 317 ARG A N 1
ATOM 2395 C CA . ARG A 1 317 ? -20.786 14.093 18.413 1.00 84.25 317 ARG A CA 1
ATOM 2396 C C . ARG A 1 317 ? -19.618 14.755 17.696 1.00 84.25 317 ARG A C 1
ATOM 2398 O O . ARG A 1 317 ? -19.261 15.875 18.073 1.00 84.25 317 ARG A O 1
ATOM 2405 N N . ALA A 1 318 ? -19.048 14.103 16.689 1.00 92.81 318 ALA A N 1
ATOM 2406 C CA . ALA A 1 318 ? -17.889 14.610 15.978 1.00 92.81 318 ALA A CA 1
ATOM 2407 C C . ALA A 1 318 ? -17.981 14.363 14.470 1.00 92.81 318 ALA A C 1
ATOM 2409 O O . ALA A 1 318 ? -18.782 13.565 13.993 1.00 92.81 318 ALA A O 1
ATOM 2410 N N . THR A 1 319 ? -17.151 15.075 13.717 1.00 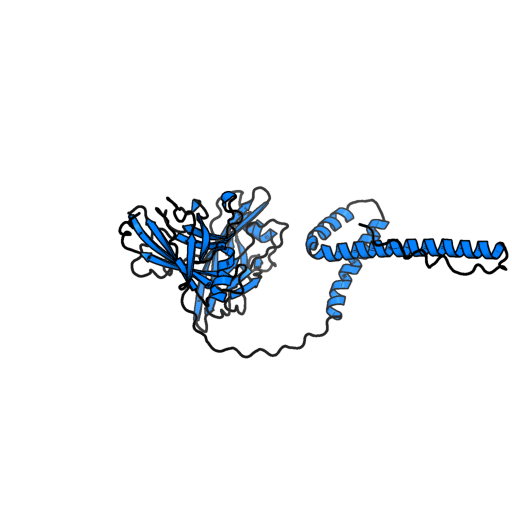95.00 319 THR A N 1
ATOM 2411 C CA . THR A 1 319 ? -16.975 14.912 12.271 1.00 95.00 319 THR A CA 1
ATOM 2412 C C . THR A 1 319 ? -15.485 14.834 11.968 1.00 95.00 319 THR A C 1
ATOM 2414 O O . THR A 1 319 ? -14.712 15.656 12.454 1.00 95.00 319 THR A O 1
ATOM 2417 N N . LEU A 1 320 ? -15.071 13.857 11.168 1.00 95.62 320 LEU A N 1
ATOM 2418 C CA . LEU A 1 320 ? -13.757 13.817 10.546 1.00 95.62 320 LEU A CA 1
ATOM 2419 C C . LEU A 1 320 ? -13.769 14.766 9.347 1.00 95.62 320 LEU A C 1
ATOM 2421 O O . LEU A 1 320 ? -14.446 14.509 8.351 1.00 95.62 320 LEU A O 1
ATOM 2425 N N . VAL A 1 321 ? -13.047 15.872 9.472 1.00 95.38 321 VAL A N 1
ATOM 2426 C CA . VAL A 1 321 ? -12.974 16.940 8.477 1.00 95.38 321 VAL A CA 1
ATOM 2427 C C . VAL A 1 321 ? -11.655 16.852 7.728 1.00 95.38 321 VAL A C 1
ATOM 2429 O O . VAL A 1 321 ? -10.595 16.819 8.355 1.00 95.38 321 VAL A O 1
ATOM 2432 N N . PHE A 1 322 ? -11.720 16.866 6.398 1.00 94.50 322 PHE A N 1
ATOM 2433 C CA . PHE A 1 322 ? -10.553 16.899 5.522 1.00 94.50 322 PHE A CA 1
ATOM 2434 C C . PHE A 1 322 ? -10.333 18.319 4.987 1.00 94.50 322 PHE A C 1
ATOM 2436 O O . PHE A 1 322 ? -11.174 18.868 4.275 1.00 94.50 322 PHE A O 1
ATOM 2443 N N . GLN A 1 323 ? -9.204 18.939 5.334 1.00 89.12 323 GLN A N 1
ATOM 2444 C CA . GLN A 1 323 ? -8.838 20.253 4.800 1.00 89.12 323 GLN A CA 1
ATOM 2445 C C . GLN A 1 323 ? -8.304 20.124 3.376 1.00 89.12 323 GLN A C 1
ATOM 2447 O O . GLN A 1 323 ? -7.525 19.221 3.086 1.00 89.12 323 GLN A O 1
ATOM 2452 N N . GLY A 1 324 ? -8.710 21.043 2.494 1.00 84.31 324 GLY A N 1
ATOM 2453 C CA . GLY A 1 324 ? -8.302 20.995 1.089 1.00 84.31 324 GLY A CA 1
ATOM 2454 C C . GLY A 1 324 ? -8.755 19.706 0.402 1.00 84.31 324 GLY A C 1
ATOM 2455 O O . GLY A 1 324 ? -8.005 19.143 -0.385 1.00 84.31 324 GLY A O 1
ATOM 2456 N N . GLY A 1 325 ? -9.957 19.217 0.734 1.00 87.06 325 GLY A N 1
ATOM 2457 C CA . GLY A 1 325 ? -10.501 17.929 0.295 1.00 87.06 325 GLY A CA 1
ATOM 2458 C C . GLY A 1 325 ? -10.820 17.812 -1.199 1.00 87.06 325 GLY A C 1
ATOM 2459 O O . GLY A 1 325 ? -11.728 17.068 -1.554 1.00 87.06 325 GLY A O 1
ATOM 2460 N N . HIS A 1 326 ? -10.122 18.551 -2.062 1.00 94.31 326 HIS A N 1
ATOM 2461 C CA . HIS A 1 326 ? -10.287 18.554 -3.508 1.00 94.31 326 HIS A CA 1
ATOM 2462 C C . HIS A 1 326 ? -8.926 18.573 -4.220 1.00 94.31 326 HIS A C 1
ATOM 2464 O O . HIS A 1 326 ? -7.985 19.246 -3.801 1.00 94.31 326 HIS A O 1
ATOM 2470 N N . THR A 1 327 ? -8.827 17.837 -5.320 1.00 95.44 327 THR A N 1
ATOM 2471 C CA . THR A 1 327 ? -7.666 17.773 -6.204 1.00 95.44 327 THR A CA 1
ATOM 2472 C C . THR A 1 327 ? -8.166 17.717 -7.643 1.00 95.44 327 THR A C 1
ATOM 2474 O O . THR A 1 327 ? -8.842 16.764 -8.027 1.00 95.44 327 THR A O 1
ATOM 2477 N N . GLU A 1 328 ? -7.819 18.726 -8.446 1.00 95.31 328 GLU A N 1
ATOM 2478 C CA . GLU A 1 328 ? -8.326 18.875 -9.821 1.00 95.31 328 GLU A CA 1
ATOM 2479 C C . GLU A 1 328 ? -8.007 17.661 -10.700 1.00 95.31 328 GLU A C 1
ATOM 2481 O O . GLU A 1 328 ? -8.829 17.210 -11.502 1.00 95.31 328 GLU A O 1
ATOM 2486 N N . ARG A 1 329 ? -6.797 17.117 -10.547 1.00 96.94 329 ARG A N 1
ATOM 2487 C CA . ARG A 1 329 ? -6.306 15.987 -11.326 1.00 96.94 329 ARG A CA 1
ATOM 2488 C C . ARG A 1 329 ? -5.336 15.154 -10.503 1.00 96.94 329 ARG A C 1
ATOM 2490 O O . ARG A 1 329 ? -4.421 15.697 -9.896 1.00 96.94 329 ARG A O 1
ATOM 2497 N N . LEU A 1 330 ? -5.514 13.837 -10.558 1.00 95.75 330 LEU A N 1
ATOM 2498 C CA . LEU A 1 330 ? -4.608 12.866 -9.957 1.00 95.75 330 LEU A CA 1
ATOM 2499 C C . LEU A 1 330 ? -4.251 11.785 -10.979 1.00 95.75 330 LEU A C 1
ATOM 2501 O O . LEU A 1 330 ? -5.114 11.080 -11.510 1.00 95.75 330 LEU A O 1
ATOM 2505 N N . THR A 1 331 ? -2.966 11.646 -11.264 1.00 93.88 331 THR A N 1
ATOM 2506 C CA . THR A 1 331 ? -2.401 10.652 -12.176 1.00 93.88 331 THR A CA 1
ATOM 2507 C C . THR A 1 331 ? -1.452 9.720 -11.439 1.00 93.88 331 THR A C 1
ATOM 2509 O O . THR A 1 331 ? -1.024 9.999 -10.323 1.00 93.88 331 THR A O 1
ATOM 2512 N N . GLN A 1 332 ? -1.078 8.625 -12.095 1.00 86.38 332 GLN A N 1
ATOM 2513 C CA . GLN A 1 332 ? -0.095 7.686 -11.559 1.00 86.38 332 GLN A CA 1
ATOM 2514 C C . GLN A 1 332 ? 1.290 8.326 -11.331 1.00 86.38 332 GLN A C 1
ATOM 2516 O O . GLN A 1 332 ? 2.054 7.857 -10.494 1.00 86.38 332 GLN A O 1
ATOM 2521 N N . ALA A 1 333 ? 1.622 9.407 -12.051 1.00 86.75 333 ALA A N 1
ATOM 2522 C CA . ALA A 1 333 ? 2.909 10.094 -11.929 1.00 86.75 333 ALA A CA 1
ATOM 2523 C C . ALA A 1 333 ? 3.000 11.029 -10.708 1.00 86.75 333 ALA A C 1
ATOM 2525 O O . ALA A 1 333 ? 4.103 11.416 -10.332 1.00 86.75 333 ALA A O 1
ATOM 2526 N N . ASP A 1 334 ? 1.868 11.382 -10.092 1.00 85.94 334 ASP A N 1
ATOM 2527 C CA . ASP A 1 334 ? 1.809 12.366 -9.002 1.00 85.94 334 ASP A CA 1
ATOM 2528 C C . ASP A 1 334 ? 2.163 11.767 -7.620 1.00 85.94 334 ASP A C 1
ATOM 2530 O O . ASP A 1 334 ? 2.229 12.494 -6.633 1.00 85.94 334 ASP A O 1
ATOM 2534 N N . ASP A 1 335 ? 2.420 10.453 -7.554 1.00 86.56 335 ASP A N 1
ATOM 2535 C CA . ASP A 1 335 ? 2.718 9.636 -6.360 1.00 86.56 335 ASP A CA 1
ATOM 2536 C C . ASP A 1 335 ? 1.610 9.598 -5.286 1.00 86.56 335 ASP A C 1
ATOM 2538 O O . ASP A 1 335 ? 1.076 8.525 -4.996 1.00 86.56 335 ASP A O 1
ATOM 2542 N N . GLU A 1 336 ? 1.246 10.733 -4.680 1.00 92.00 336 GLU A N 1
ATOM 2543 C CA . GLU A 1 336 ? 0.118 10.830 -3.747 1.00 92.00 336 GLU A CA 1
ATOM 2544 C C . GLU A 1 336 ? -0.531 12.226 -3.704 1.00 92.00 336 GLU A C 1
ATOM 2546 O O . GLU A 1 336 ? 0.140 13.256 -3.706 1.00 92.00 336 GLU A O 1
ATOM 2551 N N . ALA A 1 337 ? -1.857 12.253 -3.555 1.00 94.94 337 ALA A N 1
ATOM 2552 C CA . ALA A 1 337 ? -2.583 13.401 -3.021 1.00 94.94 337 ALA A CA 1
ATOM 2553 C C . ALA A 1 337 ? -2.799 13.194 -1.518 1.00 94.94 337 ALA A C 1
ATOM 2555 O O . ALA A 1 337 ? -3.201 12.116 -1.078 1.00 94.94 337 ALA A O 1
ATOM 2556 N N . PHE A 1 338 ? -2.529 14.221 -0.714 1.00 95.69 338 PHE A N 1
ATOM 2557 C CA . PHE A 1 338 ? -2.651 14.151 0.740 1.00 95.69 338 PHE A CA 1
ATOM 2558 C C . PHE A 1 338 ? -3.730 15.104 1.239 1.00 95.69 338 PHE A C 1
ATOM 2560 O O . PHE A 1 338 ? -3.678 16.299 0.964 1.00 95.69 338 PHE A O 1
ATOM 2567 N N . TYR A 1 339 ? -4.660 14.570 2.029 1.00 95.88 339 TYR A N 1
ATOM 2568 C CA . TYR A 1 339 ? -5.764 15.307 2.629 1.00 95.88 339 TYR A CA 1
ATOM 2569 C C . TYR A 1 339 ? -5.600 15.346 4.156 1.00 95.88 339 TYR A C 1
ATOM 2571 O O . TYR A 1 339 ? -5.902 14.350 4.829 1.00 95.88 339 TYR A O 1
ATOM 2579 N N . PRO A 1 340 ? -5.103 16.462 4.728 1.00 95.00 340 PRO A N 1
ATOM 2580 C CA . PRO A 1 340 ? -5.009 16.653 6.173 1.00 95.00 340 PRO A CA 1
ATOM 2581 C C . PRO A 1 340 ? -6.366 16.463 6.855 1.00 95.00 340 PRO A C 1
ATOM 2583 O O . PRO A 1 340 ? -7.363 17.024 6.406 1.00 95.00 340 PRO A O 1
ATOM 2586 N N . ALA A 1 341 ? -6.400 15.707 7.953 1.00 94.94 341 ALA A N 1
ATOM 2587 C CA . ALA A 1 341 ? -7.633 15.382 8.660 1.00 94.94 341 ALA A CA 1
ATOM 2588 C C . ALA A 1 341 ? -7.648 15.952 10.087 1.00 94.94 341 ALA A C 1
ATOM 2590 O O . ALA A 1 341 ? -6.618 16.018 10.766 1.00 94.94 341 ALA A O 1
ATOM 2591 N N . PHE A 1 342 ? -8.835 16.323 10.564 1.00 93.88 342 PHE A N 1
ATOM 2592 C CA . PHE A 1 342 ? -9.080 16.833 11.914 1.00 93.88 342 PHE A CA 1
ATOM 2593 C C . PHE A 1 342 ? -10.404 16.290 12.432 1.00 93.88 342 PHE A C 1
ATOM 2595 O O . PHE A 1 342 ? -11.351 16.107 11.673 1.00 93.88 342 PHE A O 1
ATOM 2602 N N . ILE A 1 343 ? -10.488 16.052 13.732 1.00 93.56 343 ILE A N 1
ATOM 2603 C CA . ILE A 1 343 ? -11.729 15.655 14.386 1.00 93.56 343 ILE A CA 1
ATOM 2604 C C . ILE A 1 343 ? -12.373 16.927 14.909 1.00 93.56 343 ILE A C 1
ATOM 2606 O O . ILE A 1 343 ? -11.868 17.542 15.844 1.00 93.56 343 ILE A O 1
ATOM 2610 N N . GLN A 1 344 ? -13.478 17.340 14.306 1.00 92.56 344 GLN A N 1
ATOM 2611 C CA . GLN A 1 344 ? -14.272 18.466 14.770 1.00 92.56 344 GLN A CA 1
ATOM 2612 C C . GLN A 1 344 ? -15.365 17.951 15.710 1.00 92.56 344 GLN A C 1
ATOM 2614 O O . GLN A 1 344 ? -16.320 17.324 15.256 1.00 92.56 344 GLN A O 1
ATOM 2619 N N . ALA A 1 345 ? -15.239 18.214 17.013 1.00 87.00 345 ALA A N 1
ATOM 2620 C CA . ALA A 1 345 ? -16.276 17.927 18.004 1.00 87.00 345 ALA A CA 1
ATOM 2621 C C . ALA A 1 345 ? -16.915 19.223 18.532 1.00 87.00 345 ALA A C 1
ATOM 2623 O O . ALA A 1 345 ? -16.342 20.309 18.431 1.00 87.00 345 ALA A O 1
ATOM 2624 N N . ARG A 1 346 ? -18.113 19.112 19.124 1.00 70.88 346 ARG A N 1
ATOM 2625 C CA . ARG A 1 346 ? -18.913 20.267 19.593 1.00 70.88 346 ARG A CA 1
ATOM 2626 C C . ARG A 1 346 ? -18.210 21.173 20.618 1.00 70.88 346 ARG A C 1
ATOM 2628 O O . ARG A 1 346 ? -18.585 22.333 20.728 1.00 70.88 346 ARG A O 1
ATOM 2635 N N . LEU A 1 347 ? -17.234 20.655 21.369 1.00 67.12 347 LEU A N 1
ATOM 2636 C CA . LEU A 1 347 ? -16.554 21.360 22.470 1.00 67.12 347 LEU A CA 1
ATOM 2637 C C . LEU A 1 347 ? -15.056 21.613 22.210 1.00 67.12 347 LEU A C 1
ATOM 2639 O O . LEU A 1 347 ? -14.328 21.987 23.123 1.00 67.12 347 LEU A O 1
ATOM 2643 N N . GLY A 1 348 ? -14.592 21.410 20.976 1.00 68.69 348 GLY A N 1
ATOM 2644 C CA . GLY A 1 348 ? -13.186 21.561 20.598 1.00 68.69 348 GLY A CA 1
ATOM 2645 C C . GLY A 1 348 ? -12.768 20.506 19.580 1.00 68.69 348 GLY A C 1
ATOM 2646 O O . GLY A 1 348 ? -13.271 19.384 19.598 1.00 68.69 348 GLY A O 1
ATOM 2647 N N . GLY A 1 349 ? -11.881 20.875 18.656 1.00 75.06 349 GLY A N 1
ATOM 2648 C CA . GLY A 1 349 ? -11.333 19.946 17.671 1.00 75.06 349 GLY A CA 1
ATOM 2649 C C . GLY A 1 349 ? -10.019 19.318 18.132 1.00 75.06 349 GLY A C 1
ATOM 2650 O O . GLY A 1 349 ? -9.271 19.927 18.895 1.00 75.06 349 GLY A O 1
ATOM 2651 N N . THR A 1 350 ? -9.710 18.121 17.640 1.00 82.50 350 THR A N 1
ATOM 2652 C CA . THR A 1 350 ? -8.396 17.485 17.805 1.00 82.50 350 THR A CA 1
ATOM 2653 C C . THR A 1 350 ? -7.778 17.174 16.441 1.00 82.50 350 THR A C 1
ATOM 2655 O O . THR A 1 350 ? -8.462 17.096 15.419 1.00 82.50 350 THR A O 1
ATOM 2658 N N . PHE A 1 351 ? -6.452 17.044 16.389 1.00 85.75 351 PHE A N 1
ATOM 2659 C CA . PHE A 1 351 ? -5.751 16.707 15.149 1.00 85.75 351 PHE A CA 1
ATOM 2660 C C . PHE A 1 351 ? -6.080 15.279 14.698 1.00 85.75 351 PHE A C 1
ATOM 2662 O O . PHE A 1 351 ? -6.280 14.395 15.530 1.00 85.75 351 PHE A O 1
ATOM 2669 N N . GLY A 1 352 ? -6.022 15.008 13.389 1.00 79.38 352 GLY A N 1
ATOM 2670 C CA . GLY A 1 352 ? -6.313 13.686 12.815 1.00 79.38 352 GLY A CA 1
ATOM 2671 C C . GLY A 1 352 ? -5.456 12.538 13.356 1.00 79.38 352 GLY A C 1
ATOM 2672 O O . GLY A 1 352 ? -5.811 11.375 13.181 1.00 79.38 352 GLY A O 1
ATOM 2673 N N . ALA A 1 353 ? -4.363 12.840 14.065 1.00 86.75 353 ALA A N 1
ATOM 2674 C CA . ALA A 1 353 ? -3.573 11.862 14.806 1.00 86.75 353 ALA A CA 1
ATOM 2675 C C . ALA A 1 353 ? -4.332 11.172 15.945 1.00 86.75 353 ALA A C 1
ATOM 2677 O O . ALA A 1 353 ? -3.959 10.060 16.309 1.00 86.75 353 ALA A O 1
ATOM 2678 N N . ALA A 1 354 ? -5.373 11.812 16.479 1.00 89.81 354 ALA A N 1
ATOM 2679 C CA . ALA A 1 354 ? -6.202 11.282 17.552 1.00 89.81 354 ALA A CA 1
ATOM 2680 C C . ALA A 1 354 ? -7.307 10.332 17.055 1.00 89.81 354 ALA A C 1
ATOM 2682 O O . ALA A 1 354 ? -8.039 9.800 17.881 1.00 89.81 354 ALA A O 1
ATOM 2683 N N . LEU A 1 355 ? -7.437 10.095 15.740 1.00 92.50 355 LEU A N 1
ATOM 2684 C CA . LEU A 1 355 ? -8.553 9.321 15.178 1.00 92.50 355 LEU A CA 1
ATOM 2685 C C . LEU A 1 355 ? -8.647 7.906 15.752 1.00 92.50 355 LEU A C 1
ATOM 2687 O O . LEU A 1 355 ? -9.729 7.497 16.154 1.00 92.50 355 LEU A O 1
ATOM 2691 N N . ALA A 1 356 ? -7.529 7.182 15.851 1.00 90.50 356 ALA A N 1
ATOM 2692 C CA . ALA A 1 356 ? -7.528 5.832 16.416 1.00 90.50 356 ALA A CA 1
ATOM 2693 C C . ALA A 1 356 ? -8.012 5.822 17.877 1.00 90.50 356 ALA A C 1
ATOM 2695 O O . ALA A 1 356 ? -8.872 5.022 18.237 1.00 90.50 356 ALA A O 1
ATOM 2696 N N . SER A 1 357 ? -7.507 6.745 18.702 1.00 89.88 357 SER A N 1
ATOM 2697 C CA . SER A 1 357 ? -7.919 6.882 20.104 1.00 89.88 357 SER A CA 1
ATOM 2698 C C . SER A 1 357 ? -9.389 7.278 20.230 1.00 89.88 357 SER A C 1
ATOM 2700 O O . SER A 1 357 ? -10.107 6.698 21.035 1.00 89.88 357 SER A O 1
ATOM 2702 N N . PHE A 1 358 ? -9.853 8.205 19.390 1.00 91.38 358 PHE A N 1
ATOM 2703 C CA . PHE A 1 358 ? -11.249 8.633 19.348 1.00 91.38 358 PHE A CA 1
ATOM 2704 C C . PHE A 1 358 ? -12.183 7.482 18.956 1.00 91.38 358 PHE A C 1
ATOM 2706 O O . PHE A 1 358 ? -13.224 7.281 19.571 1.00 91.38 358 PHE A O 1
ATOM 2713 N N . MET A 1 359 ? -11.796 6.675 17.963 1.00 92.00 359 MET A N 1
ATOM 2714 C CA . MET A 1 359 ? -12.546 5.480 17.576 1.00 92.00 359 MET A CA 1
ATOM 2715 C C . MET A 1 359 ? -12.624 4.456 18.716 1.00 92.00 359 MET A C 1
ATOM 2717 O O . MET A 1 359 ? -13.644 3.795 18.870 1.00 92.00 359 MET A O 1
ATOM 2721 N N . VAL A 1 360 ? -11.571 4.319 19.529 1.00 90.81 360 VAL A N 1
ATOM 2722 C CA . VAL A 1 360 ? -11.605 3.470 20.730 1.00 90.81 360 VAL A CA 1
ATOM 2723 C C . VAL A 1 360 ? -12.569 4.034 21.776 1.00 90.81 360 VAL A C 1
ATOM 2725 O O . VAL A 1 360 ? -13.381 3.276 22.299 1.00 90.81 360 VAL A O 1
ATOM 2728 N N . GLU A 1 361 ? -12.499 5.336 22.056 1.00 90.06 361 GLU A N 1
ATOM 2729 C CA . GLU A 1 361 ? -13.341 6.021 23.046 1.00 90.06 361 GLU A CA 1
ATOM 2730 C C . GLU A 1 361 ? -14.834 5.936 22.702 1.00 90.06 361 GLU A C 1
ATOM 2732 O O . GLU A 1 361 ? -15.651 5.596 23.555 1.00 90.06 361 GLU A O 1
ATOM 2737 N N . GLU A 1 362 ? -15.187 6.167 21.437 1.00 89.56 362 GLU A N 1
ATOM 2738 C CA . GLU A 1 362 ? -16.574 6.139 20.958 1.00 89.56 362 GLU A CA 1
ATOM 2739 C C . GLU A 1 362 ? -17.043 4.735 20.528 1.00 89.56 362 GLU A C 1
ATOM 2741 O O . GLU A 1 362 ? -18.154 4.579 20.022 1.00 89.56 362 GLU A O 1
ATOM 2746 N N . GLY A 1 363 ? -16.212 3.698 20.695 1.00 90.62 363 GLY A N 1
ATOM 2747 C CA . GLY A 1 363 ? -16.559 2.325 20.309 1.00 90.62 363 GLY A CA 1
ATOM 2748 C C . GLY A 1 363 ? -16.788 2.137 18.802 1.00 90.62 363 GLY A C 1
ATOM 2749 O O . GLY A 1 363 ? -17.540 1.257 18.393 1.00 90.62 363 GLY A O 1
ATOM 2750 N N . ILE A 1 364 ? -16.153 2.960 17.966 1.00 92.50 364 ILE A N 1
ATOM 2751 C CA . ILE A 1 364 ? -16.252 2.906 16.506 1.00 92.50 364 ILE A CA 1
ATOM 2752 C C . ILE A 1 364 ? -15.244 1.881 15.976 1.00 92.50 364 ILE A C 1
ATOM 2754 O O . ILE A 1 364 ? -14.032 2.028 16.131 1.00 92.50 364 ILE A O 1
ATOM 2758 N N . GLU A 1 365 ? -15.727 0.832 15.315 1.00 90.31 365 GLU A N 1
ATOM 2759 C CA . GLU A 1 365 ? -14.855 -0.185 14.713 1.00 90.31 365 GLU A CA 1
ATOM 2760 C C . GLU A 1 365 ? -14.219 0.290 13.406 1.00 90.31 365 GLU A C 1
ATOM 2762 O O . GLU A 1 365 ? -13.002 0.169 13.230 1.00 90.31 365 GLU A O 1
ATOM 2767 N N . THR A 1 366 ? -15.036 0.888 12.537 1.00 93.38 366 THR A N 1
ATOM 2768 C CA . THR A 1 366 ? -14.649 1.312 11.190 1.00 93.38 366 THR A CA 1
ATOM 2769 C C . THR A 1 366 ? -15.307 2.641 10.829 1.00 93.38 366 THR A C 1
ATOM 2771 O O . THR A 1 366 ? -16.496 2.846 11.065 1.00 93.38 366 THR A O 1
ATOM 2774 N N . VAL A 1 367 ? -14.540 3.535 10.206 1.00 95.38 367 VAL A N 1
ATOM 2775 C CA . VAL A 1 367 ? -15.013 4.787 9.598 1.00 95.38 367 VAL A CA 1
ATOM 2776 C C . VAL A 1 367 ? -14.888 4.660 8.084 1.00 95.38 367 VAL A C 1
ATOM 2778 O O . VAL A 1 367 ? -13.821 4.312 7.591 1.00 95.38 367 VAL A O 1
ATOM 2781 N N . THR A 1 368 ? -15.954 4.952 7.335 1.00 96.56 368 THR A N 1
ATOM 2782 C CA . THR A 1 368 ? -15.915 4.922 5.862 1.00 96.56 368 THR A CA 1
ATOM 2783 C C . THR A 1 368 ? -15.812 6.334 5.301 1.00 96.56 368 THR A C 1
ATOM 2785 O O . THR A 1 368 ? -16.701 7.152 5.518 1.00 96.56 368 THR A O 1
ATOM 2788 N N . VAL A 1 369 ? -14.734 6.608 4.571 1.00 97.00 369 VAL A N 1
ATOM 2789 C CA . VAL A 1 369 ? -14.431 7.889 3.932 1.00 97.00 369 VAL A CA 1
ATOM 2790 C C . VAL A 1 369 ? -14.667 7.773 2.426 1.00 97.00 369 VAL A C 1
ATOM 2792 O O . VAL A 1 369 ? -13.928 7.049 1.757 1.00 97.00 369 VAL A O 1
ATOM 2795 N N . PRO A 1 370 ? -15.677 8.458 1.867 1.00 96.50 370 PRO A N 1
ATOM 2796 C CA . PRO A 1 370 ? -15.939 8.406 0.439 1.00 96.50 370 PRO A CA 1
ATOM 2797 C C . PRO A 1 370 ? -15.002 9.357 -0.320 1.00 96.50 370 PRO A C 1
ATOM 2799 O O . PRO A 1 370 ? -14.854 10.533 0.021 1.00 96.50 370 PRO A O 1
ATOM 2802 N N . LEU A 1 371 ? -14.389 8.828 -1.376 1.00 97.25 371 LEU A N 1
ATOM 2803 C CA . LEU A 1 371 ? -13.632 9.566 -2.381 1.00 97.25 371 LEU A CA 1
ATOM 2804 C C . LEU A 1 371 ? -14.433 9.563 -3.677 1.00 97.25 371 LEU A C 1
ATOM 2806 O O . LEU A 1 371 ? -14.692 8.489 -4.212 1.00 97.25 371 LEU A O 1
ATOM 2810 N N . THR A 1 372 ? -14.801 10.722 -4.205 1.00 97.44 372 THR A N 1
ATOM 2811 C CA . THR A 1 372 ? -15.520 10.849 -5.482 1.00 97.44 372 THR A CA 1
ATOM 2812 C C . THR A 1 372 ? -14.620 11.463 -6.538 1.00 97.44 372 THR A C 1
ATOM 2814 O O . THR A 1 372 ? -13.809 12.327 -6.228 1.00 97.44 372 THR A O 1
ATOM 2817 N N . TYR A 1 373 ? -14.723 10.987 -7.773 1.00 97.69 373 TYR A N 1
ATOM 2818 C CA . TYR A 1 373 ? -13.903 11.451 -8.894 1.00 97.69 373 TYR A CA 1
ATOM 2819 C C . TYR A 1 373 ? -14.539 11.032 -10.216 1.00 97.69 373 TYR A C 1
ATOM 2821 O O . TYR A 1 373 ? -15.412 10.158 -10.253 1.00 97.69 373 TYR A O 1
ATOM 2829 N N . ARG A 1 374 ? -14.075 11.614 -11.320 1.00 96.81 374 ARG A N 1
ATOM 2830 C CA . ARG A 1 374 ? -14.497 11.230 -12.670 1.00 96.81 374 ARG A CA 1
ATOM 2831 C C . ARG A 1 374 ? -13.330 10.883 -13.581 1.00 96.81 374 ARG A C 1
ATOM 2833 O O . ARG A 1 374 ? -12.182 11.241 -13.321 1.00 96.81 374 ARG A O 1
ATOM 2840 N N . ASP A 1 375 ? -13.633 10.164 -14.653 1.00 96.38 375 ASP A N 1
ATOM 2841 C CA . ASP A 1 375 ? -12.692 9.926 -15.746 1.00 96.38 375 ASP A CA 1
ATOM 2842 C C . ASP A 1 375 ? -12.761 11.019 -16.826 1.00 96.38 375 ASP A C 1
ATOM 2844 O O . ASP A 1 375 ? -13.541 11.970 -16.746 1.00 96.38 375 ASP A O 1
ATOM 2848 N N . GLN A 1 376 ? -11.928 10.878 -17.860 1.00 93.81 376 GLN A N 1
ATOM 2849 C CA . GLN A 1 376 ? -11.895 11.790 -19.008 1.00 93.81 376 GLN A CA 1
ATOM 2850 C C . GLN A 1 376 ? -13.214 11.800 -19.807 1.00 93.81 376 GLN A C 1
ATOM 2852 O O . GLN A 1 376 ? -13.534 12.790 -20.461 1.00 93.81 376 GLN A O 1
ATOM 2857 N N . GLU A 1 377 ? -13.995 10.721 -19.734 1.00 93.62 377 GLU A N 1
ATOM 2858 C CA . GLU A 1 377 ? -15.309 10.579 -20.375 1.00 93.62 377 GLU A CA 1
ATOM 2859 C C . GLU A 1 377 ? -16.445 11.103 -19.475 1.00 93.62 377 GLU A C 1
ATOM 2861 O O . GLU A 1 377 ? -17.620 10.962 -19.804 1.00 93.62 377 GLU A O 1
ATOM 2866 N N . SER A 1 378 ? -16.109 11.743 -18.347 1.00 93.56 378 SER A N 1
ATOM 2867 C CA . SER A 1 378 ? -17.050 12.273 -17.354 1.00 93.56 378 SER A CA 1
ATOM 2868 C C . SER A 1 378 ? -17.959 11.223 -16.709 1.00 93.56 378 SER A C 1
ATOM 2870 O O . SER A 1 378 ? -19.032 11.552 -16.199 1.00 93.56 378 SER A O 1
ATOM 2872 N N . ARG A 1 379 ? -17.525 9.958 -16.673 1.00 95.50 379 ARG A N 1
ATOM 2873 C CA . ARG A 1 379 ? -18.151 8.935 -15.829 1.00 95.50 379 ARG A CA 1
ATOM 2874 C C . ARG A 1 379 ? -17.656 9.098 -14.404 1.00 95.50 379 ARG A C 1
ATOM 2876 O O . ARG A 1 379 ? -16.457 9.267 -14.181 1.00 95.50 379 ARG A O 1
ATOM 2883 N N . TRP A 1 380 ? -18.580 9.029 -13.454 1.00 96.56 380 TRP A N 1
ATOM 2884 C CA . TRP A 1 380 ? -18.297 9.249 -12.044 1.00 96.56 380 TRP A CA 1
ATOM 2885 C C . TRP A 1 380 ? -18.125 7.938 -11.286 1.00 96.56 380 TRP A C 1
ATOM 2887 O O . TRP A 1 380 ? -18.831 6.948 -11.501 1.00 96.56 380 TRP A O 1
ATOM 2897 N N . TYR A 1 381 ? -17.173 7.957 -10.366 1.00 96.69 381 TYR A N 1
ATOM 2898 C CA . TYR A 1 381 ? -16.798 6.834 -9.530 1.00 96.69 381 TYR A CA 1
ATOM 2899 C C . TYR A 1 381 ? -16.687 7.293 -8.081 1.00 96.69 381 TYR A C 1
ATOM 2901 O O . TYR A 1 381 ? -16.413 8.459 -7.788 1.00 96.69 381 TYR A O 1
ATOM 2909 N N . GLN A 1 382 ? -16.883 6.342 -7.177 1.00 97.19 382 GLN A N 1
ATOM 2910 C CA . GLN A 1 382 ? -16.648 6.519 -5.758 1.00 97.19 382 GLN A CA 1
ATOM 2911 C C . GLN A 1 382 ? -15.794 5.370 -5.231 1.00 97.19 382 GLN A C 1
ATOM 2913 O O . GLN A 1 382 ? -16.126 4.204 -5.456 1.00 97.19 382 GLN A O 1
ATOM 2918 N N . THR A 1 383 ? -14.723 5.699 -4.513 1.00 97.06 383 THR A N 1
ATOM 2919 C CA . THR A 1 383 ? -13.984 4.757 -3.670 1.00 97.06 383 THR A CA 1
ATOM 2920 C C . THR A 1 383 ? -14.374 4.995 -2.219 1.00 97.06 383 THR A C 1
ATOM 2922 O O . THR A 1 383 ? -14.086 6.050 -1.664 1.00 97.06 383 THR A O 1
ATOM 2925 N N . ASP A 1 384 ? -14.999 4.006 -1.593 1.00 96.88 384 ASP A N 1
ATOM 2926 C CA . ASP A 1 384 ? -15.257 3.995 -0.156 1.00 96.88 384 ASP A CA 1
ATOM 2927 C C . ASP A 1 384 ? -14.019 3.448 0.559 1.00 96.88 384 ASP A C 1
ATOM 2929 O O . ASP A 1 384 ? -13.700 2.265 0.423 1.00 96.88 384 ASP A O 1
ATOM 2933 N N . VAL A 1 385 ? -13.307 4.306 1.293 1.00 96.38 385 VAL A N 1
ATOM 2934 C CA . VAL A 1 385 ? -12.126 3.948 2.091 1.00 96.38 385 VAL A CA 1
ATOM 2935 C C . VAL A 1 385 ? -12.557 3.599 3.509 1.00 96.38 385 VAL A C 1
ATOM 2937 O O . VAL A 1 385 ? -13.029 4.459 4.245 1.00 96.38 385 VAL A O 1
ATOM 2940 N N . ALA A 1 386 ? -12.360 2.354 3.920 1.00 95.25 386 ALA A N 1
ATOM 2941 C CA . ALA A 1 386 ? -12.617 1.897 5.277 1.00 95.25 386 ALA A CA 1
ATOM 2942 C C . ALA A 1 386 ? -11.360 2.072 6.143 1.00 95.25 386 ALA A C 1
ATOM 2944 O O . ALA A 1 386 ? -10.336 1.436 5.904 1.00 95.25 386 ALA A O 1
ATOM 2945 N N . LEU A 1 387 ? -11.445 2.933 7.156 1.00 95.25 387 LEU A N 1
ATOM 2946 C CA . LEU A 1 387 ? -10.449 3.104 8.211 1.00 95.25 387 LEU A CA 1
ATOM 2947 C C . LEU A 1 387 ? -10.885 2.270 9.418 1.00 95.25 387 LEU A C 1
ATOM 2949 O O . LEU A 1 387 ? -11.823 2.647 10.119 1.00 95.25 387 LEU A O 1
ATOM 2953 N N . SER A 1 388 ? -10.223 1.142 9.654 1.00 93.00 388 SER A N 1
ATOM 2954 C CA . SER A 1 388 ? -10.549 0.206 10.738 1.00 93.00 388 SER A CA 1
ATOM 2955 C C . SER A 1 388 ? -9.479 0.239 11.821 1.00 93.00 388 SER A C 1
ATOM 2957 O O . SER A 1 388 ? -8.296 0.412 11.522 1.00 93.00 388 SER A O 1
ATOM 2959 N N . ARG A 1 389 ? -9.869 0.054 13.085 1.00 89.62 389 ARG A N 1
ATOM 2960 C CA . ARG A 1 389 ? -8.902 -0.046 14.191 1.00 89.62 389 ARG A CA 1
ATOM 2961 C C . ARG A 1 389 ? -7.995 -1.264 14.004 1.00 89.62 389 ARG A C 1
ATOM 2963 O O . ARG A 1 389 ? -8.476 -2.358 13.729 1.00 89.62 389 ARG A O 1
ATOM 2970 N N . ASP A 1 390 ? -6.695 -1.068 14.190 1.00 81.44 390 ASP A N 1
ATOM 2971 C CA . ASP A 1 390 ? -5.691 -2.132 14.142 1.00 81.44 390 ASP A CA 1
ATOM 2972 C C . ASP A 1 390 ? -4.559 -1.814 15.124 1.00 81.44 390 ASP A C 1
ATOM 2974 O O . ASP A 1 390 ? -3.736 -0.930 14.884 1.00 81.44 390 ASP A O 1
ATOM 2978 N N . VAL A 1 391 ? -4.547 -2.524 16.253 1.00 72.75 391 VAL A N 1
ATOM 2979 C CA . VAL A 1 391 ? -3.593 -2.313 17.353 1.00 72.75 391 VAL A CA 1
ATOM 2980 C C . VAL A 1 391 ? -2.178 -2.789 17.026 1.00 72.75 391 VAL A C 1
ATOM 2982 O O . VAL A 1 391 ? -1.231 -2.358 17.680 1.00 72.75 391 VAL A O 1
ATOM 2985 N N . GLU A 1 392 ? -2.013 -3.642 16.014 1.00 68.94 392 GLU A N 1
ATOM 2986 C CA . GLU A 1 392 ? -0.710 -4.189 15.623 1.00 68.94 392 GLU A CA 1
ATOM 2987 C C . GLU A 1 392 ? 0.037 -3.258 14.660 1.00 68.94 392 GLU A C 1
ATOM 2989 O O . GLU A 1 392 ? 1.246 -3.389 14.452 1.00 68.94 392 GLU A O 1
ATOM 2994 N N . LYS A 1 393 ? -0.661 -2.281 14.073 1.00 70.00 393 LYS A N 1
ATOM 2995 C CA . LYS A 1 393 ? -0.087 -1.363 13.094 1.00 70.00 393 LYS A CA 1
ATOM 2996 C C . LYS A 1 393 ? 0.397 -0.070 13.747 1.00 70.00 393 LYS A C 1
ATOM 2998 O O . LYS A 1 393 ? -0.324 0.585 14.499 1.00 70.00 393 LYS A O 1
ATOM 3003 N N . SER A 1 394 ? 1.594 0.377 13.365 1.00 56.59 394 SER A N 1
ATOM 3004 C CA . SER A 1 394 ? 2.087 1.714 13.719 1.00 56.59 394 SER A CA 1
ATOM 3005 C C . SER A 1 394 ? 1.108 2.785 13.212 1.00 56.59 394 SER A C 1
ATOM 3007 O O . SER A 1 394 ? 0.909 2.940 12.007 1.00 56.59 394 SER A O 1
ATOM 3009 N N . GLY A 1 395 ? 0.445 3.485 14.140 1.00 69.81 395 GLY A N 1
ATOM 3010 C CA . GLY A 1 395 ? -0.613 4.462 13.852 1.00 69.81 395 GLY A CA 1
ATOM 3011 C C . GLY A 1 395 ? -2.046 3.992 14.134 1.00 69.81 395 GLY A C 1
ATOM 3012 O O . GLY A 1 395 ? -2.955 4.815 14.059 1.00 69.81 395 GLY A O 1
ATOM 3013 N N . GLY A 1 396 ? -2.255 2.722 14.494 1.00 81.94 396 GLY A N 1
ATOM 3014 C CA . GLY A 1 396 ? -3.521 2.221 15.038 1.00 81.94 396 GLY A CA 1
ATOM 3015 C C . GLY A 1 396 ? -4.646 1.980 14.024 1.00 81.94 396 GLY A C 1
ATOM 3016 O O . GLY A 1 396 ? -5.765 1.684 14.441 1.00 81.94 396 GLY A O 1
ATOM 3017 N N . LEU A 1 397 ? -4.394 2.162 12.718 1.00 89.31 397 LEU A N 1
ATOM 3018 C CA . LEU A 1 397 ? -5.427 2.136 11.673 1.00 89.31 397 LEU A CA 1
ATOM 3019 C C . LEU A 1 397 ? -5.038 1.298 10.447 1.00 89.31 397 LEU A C 1
ATOM 3021 O O . LEU A 1 397 ? -4.071 1.587 9.728 1.00 89.31 397 LEU A O 1
ATOM 3025 N N . ARG A 1 398 ? -5.868 0.306 10.138 1.00 88.06 398 ARG A N 1
ATOM 3026 C CA . ARG A 1 398 ? -5.881 -0.432 8.875 1.00 88.06 398 ARG A CA 1
ATOM 3027 C C . ARG A 1 398 ? -6.752 0.296 7.850 1.00 88.06 398 ARG A C 1
ATOM 3029 O O . ARG A 1 398 ? -7.735 0.935 8.206 1.00 88.06 398 ARG A O 1
ATOM 3036 N N . LEU A 1 399 ? -6.353 0.213 6.583 1.00 89.69 399 LEU A N 1
ATOM 3037 C CA . LEU A 1 399 ? -7.085 0.795 5.466 1.00 89.69 399 LEU A CA 1
ATOM 3038 C C . LEU A 1 399 ? -7.507 -0.333 4.528 1.00 89.69 399 LEU A C 1
ATOM 3040 O O . LEU A 1 399 ? -6.662 -1.125 4.121 1.00 89.69 399 LEU A O 1
ATOM 3044 N N . ASP A 1 400 ? -8.784 -0.365 4.175 1.00 90.12 400 ASP A N 1
ATOM 3045 C CA . ASP A 1 400 ? -9.352 -1.192 3.110 1.00 90.12 400 ASP A CA 1
ATOM 3046 C C . ASP A 1 400 ? -10.187 -0.280 2.190 1.00 90.12 400 ASP A C 1
ATOM 3048 O O . ASP A 1 400 ? -10.459 0.874 2.531 1.00 90.12 400 ASP A O 1
ATOM 3052 N N . TRP A 1 401 ? -10.582 -0.743 1.002 1.00 94.31 401 TRP A N 1
ATOM 3053 C CA . TRP A 1 401 ? -11.392 0.080 0.099 1.00 94.31 401 TRP A CA 1
ATOM 3054 C C . TRP A 1 401 ? -12.241 -0.729 -0.879 1.00 94.31 401 TRP A C 1
ATOM 3056 O O . TRP A 1 401 ? -11.924 -1.873 -1.216 1.00 94.31 401 TRP A O 1
ATOM 3066 N N . LYS A 1 402 ? -13.314 -0.097 -1.366 1.00 91.75 402 LYS A N 1
ATOM 3067 C CA . LYS A 1 402 ? -14.167 -0.623 -2.436 1.00 91.75 402 LYS A CA 1
ATOM 3068 C C . LYS A 1 402 ? -14.577 0.486 -3.397 1.00 91.75 402 LYS A C 1
ATOM 3070 O O . LYS A 1 402 ? -15.026 1.544 -2.972 1.00 91.75 402 LYS A O 1
ATOM 3075 N N . GLN A 1 403 ? -14.471 0.218 -4.693 1.00 94.25 403 GLN A N 1
ATOM 3076 C CA . GLN A 1 403 ? -14.873 1.153 -5.742 1.00 94.25 403 GLN A CA 1
ATOM 3077 C C . GLN A 1 403 ? -16.242 0.782 -6.328 1.00 94.25 403 GLN A C 1
ATOM 3079 O O . GLN A 1 403 ? -16.564 -0.397 -6.488 1.00 94.25 403 GLN A O 1
ATOM 3084 N N . ARG A 1 404 ? -17.033 1.792 -6.699 1.00 93.75 404 ARG A N 1
ATOM 3085 C CA . ARG A 1 404 ? -18.261 1.652 -7.493 1.00 93.75 404 ARG A CA 1
ATOM 3086 C C . ARG A 1 404 ? -18.423 2.810 -8.478 1.00 93.75 404 ARG A C 1
ATOM 3088 O O . ARG A 1 404 ? -17.873 3.887 -8.265 1.00 93.75 404 ARG A O 1
ATOM 3095 N N . ALA A 1 405 ? -19.200 2.592 -9.533 1.00 93.62 405 ALA A N 1
ATOM 3096 C CA . ALA A 1 405 ? -19.686 3.671 -10.383 1.00 93.62 405 ALA A CA 1
ATOM 3097 C C . ALA A 1 405 ? -20.847 4.365 -9.666 1.00 93.62 405 ALA A C 1
ATOM 3099 O O . ALA A 1 405 ? -21.642 3.706 -8.989 1.00 93.62 405 ALA A O 1
ATOM 3100 N N . ILE A 1 406 ? -20.932 5.682 -9.805 1.00 93.75 406 ILE A N 1
ATOM 3101 C CA . ILE A 1 406 ? -22.018 6.493 -9.254 1.00 93.75 406 ILE A CA 1
ATOM 3102 C C . ILE A 1 406 ? -22.592 7.382 -10.365 1.00 93.75 406 ILE A C 1
ATOM 3104 O O . ILE A 1 406 ? -21.896 7.665 -11.344 1.00 93.75 406 ILE A O 1
ATOM 3108 N N . PRO A 1 407 ? -23.858 7.821 -10.262 1.00 92.38 407 PRO A N 1
ATOM 3109 C CA . PRO A 1 407 ? -24.334 8.912 -11.103 1.00 92.38 407 PRO A CA 1
ATOM 3110 C C . PRO A 1 407 ? -23.483 10.165 -10.861 1.00 92.38 407 PRO A C 1
ATOM 3112 O O . PRO A 1 407 ? -22.861 10.304 -9.806 1.00 92.38 407 PRO A O 1
ATOM 3115 N N . ALA A 1 408 ? -23.473 11.081 -11.833 1.00 89.00 408 ALA A N 1
ATOM 3116 C CA . ALA A 1 408 ? -22.865 12.387 -11.621 1.00 89.00 408 ALA A CA 1
ATOM 3117 C C . ALA A 1 408 ? -23.456 13.013 -10.348 1.00 89.00 408 ALA A C 1
ATOM 3119 O O . ALA A 1 408 ? -24.684 12.991 -10.200 1.00 89.00 408 ALA A O 1
ATOM 3120 N N . PRO A 1 409 ? -22.624 13.521 -9.421 1.00 82.62 409 PRO A N 1
ATOM 3121 C CA . PRO A 1 409 ? -23.124 14.189 -8.239 1.00 82.62 409 PRO A CA 1
ATOM 3122 C C . PRO A 1 409 ? -23.981 15.355 -8.714 1.00 82.62 409 PRO A C 1
ATOM 3124 O O . PRO A 1 409 ? -23.508 16.251 -9.415 1.00 82.62 409 PRO A O 1
ATOM 3127 N N . THR A 1 410 ? -25.268 15.304 -8.383 1.00 74.88 410 THR A N 1
ATOM 3128 C CA . THR A 1 410 ? -26.159 16.450 -8.525 1.00 74.88 410 THR A CA 1
ATOM 3129 C C . THR A 1 410 ? -25.491 17.568 -7.748 1.00 74.88 410 THR A C 1
ATOM 3131 O O . THR A 1 410 ? -25.209 17.355 -6.570 1.00 74.88 410 THR A O 1
ATOM 3134 N N . SER A 1 411 ? -25.135 18.670 -8.415 1.00 53.22 411 SER A N 1
ATOM 3135 C CA . SER A 1 411 ? -24.400 19.788 -7.816 1.00 53.22 411 SER A CA 1
ATOM 3136 C C . SER A 1 411 ? -24.881 20.019 -6.385 1.00 53.22 411 SER A C 1
ATOM 3138 O O . SER A 1 411 ? -26.045 20.369 -6.183 1.00 53.22 411 SER A O 1
ATOM 3140 N N . LEU A 1 412 ? -24.022 19.740 -5.405 1.00 44.59 412 LEU A N 1
ATOM 3141 C CA . LEU A 1 412 ? -24.290 20.129 -4.029 1.00 44.59 412 LEU A CA 1
ATOM 3142 C C . LEU A 1 412 ? -24.336 21.656 -4.037 1.00 44.59 412 LEU A C 1
ATOM 3144 O O . LEU A 1 412 ? -23.393 22.284 -4.524 1.00 44.59 412 LEU A O 1
ATOM 3148 N N . ASP A 1 413 ? -25.461 22.217 -3.589 1.00 33.00 413 ASP A N 1
ATOM 3149 C CA . ASP A 1 413 ? -25.589 23.649 -3.329 1.00 33.00 413 ASP A CA 1
ATOM 3150 C C . ASP A 1 413 ? -24.348 24.134 -2.545 1.00 33.00 413 ASP A C 1
ATOM 3152 O O . ASP A 1 413 ? -23.916 23.428 -1.626 1.00 33.00 413 ASP A O 1
ATOM 3156 N N . PRO A 1 414 ? -23.747 25.269 -2.950 1.00 37.94 414 PRO A N 1
ATOM 3157 C CA . PRO A 1 414 ? -22.476 25.772 -2.423 1.00 37.94 414 PRO A CA 1
ATOM 3158 C C . PRO A 1 414 ? -22.467 26.048 -0.916 1.00 37.94 414 PRO A C 1
ATOM 3160 O O . PRO A 1 414 ? -23.525 26.423 -0.357 1.00 37.94 414 PRO A O 1
#

Solvent-accessible surface area (backbone atoms only — not comparable to full-atom values): 24030 Å² total; per-residue (Å²): 136,89,88,87,84,76,82,70,71,71,77,74,75,66,87,82,71,90,79,74,53,73,70,55,53,53,52,50,51,54,51,51,52,51,48,52,52,51,51,50,52,50,49,53,50,49,51,48,48,50,51,49,50,56,47,56,72,56,39,87,79,42,68,70,56,51,58,57,48,50,60,56,54,77,71,55,94,81,53,73,68,59,53,51,50,51,51,52,53,52,51,50,57,68,49,45,60,62,50,54,62,71,69,53,76,82,77,76,84,76,79,81,80,80,82,80,80,89,78,92,80,83,87,61,76,64,95,42,52,57,47,58,46,61,53,61,67,43,38,72,86,45,84,74,63,35,28,39,26,25,65,29,94,50,55,38,29,59,35,37,52,55,71,34,70,37,99,80,68,52,25,40,29,55,60,58,42,71,60,42,47,53,70,39,72,46,80,46,54,43,18,28,43,95,81,40,80,38,81,52,48,41,54,55,57,37,44,63,61,49,71,84,55,93,64,89,75,66,76,73,40,69,41,42,40,37,30,22,57,78,91,42,79,46,78,48,46,29,36,40,38,56,43,71,41,100,85,62,27,27,35,46,47,56,47,67,47,72,50,87,84,68,58,75,67,58,88,86,63,69,93,82,42,50,38,65,42,81,74,48,73,43,72,39,86,49,85,93,33,58,93,36,18,21,46,28,28,31,24,84,35,45,55,29,30,59,34,32,48,54,67,33,74,50,75,95,59,31,29,41,39,45,53,74,32,62,41,71,65,45,37,60,87,63,68,56,52,72,26,42,29,28,36,46,33,90,91,56,68,48,60,32,76,47,49,45,60,51,27,59,76,72,68,49,61,65,47,69,39,48,33,37,31,25,36,92,86,68,51,28,35,33,26,40,33,36,44,28,70,28,88,87,42,96,77,27,59,43,80,37,57,51,76,47,79,46,76,74,78,73,81,73,81,131

Foldseek 3Di:
DDDDPPPPPVVPDDDDDPDDDPVNVVVVVVVVVVVVVVVVVVVVVVVVVVVVVVVVVVCVPCPPVVVVVVVVVVPDPDDPPVVVVNVVVVVCVVVVVVVVVVPDDPDPPDPDDDDDDDDDDDDFDPVDQKDWDWDQWFAQPDWTFIKMFGQDPAKWAFKAKDWWAAPVRKTKGWDGDGIHGHGGMDGIWIAIDNVRPGTDTSVSVLCSQPVPHLPQDDDWIKIWIWTDPDNDIDIWIKTWDWGADPVGTTRIDIGTPNPLVPPPPPPDDDSAFWDKFWPDFAQDPDPVRHPFTFTKIATPGAKWAFKFKDWFDDPPFWIWDWPPRTDGIGDNVVVIDTTGIWIGGPVDIGGSLCVLVSCVVSVNFWTWIWIWTADPVRWIKIKTWIWGADPVDDSRTDIGIDMDTDPDPPDDDD